Protein 7ZG9 (pdb70)

Foldseek 3Di:
DVVQVVLCVWFAQAAPCPDDALARPRDDDLSVVLLVVLLVVVVVVPDDPQSDSRSLSLLCVLVVSPSVNSNVLVVVLVVCCVVVVLVCLLPVAAPPCLVVCCVQKFWAWFAAWPQLAIEIEIEHQRHDQVSVVVPANLVNVLSVLSNVVVLCQLQVQQLSRRVNVHGDQAHAYEYEDPNDDPVSVVVCVVSVVVSVVCCSRNVGPHHQAHEYEQDDPVRVVVCVVCVVVDDVVVVVRYHYYHHPCLVVRCVIHPLCGDDVVSPGDDQPPPPRQDHDYSLPPVVRTDPSDRRDGSD/DVVVVQLQVLFAQAAPPPDDALARPRYDPLSVVLLVVLLVVCVVVPDDPQSDSRSLSLLCVLVVSPSVNSNVLVVVLVVCCVVVVLVCLLPPADPPLLVLCCVQKFWAWFAAWPQLAIEIEIEHQRAAQVSCVVRHHLVNVLSVLSSVVCLCVLFVQQLSRRVNVHHDQAHAYEYEHANDDPNRCVRCVVSVVVSVCCCCRNVGPHHQAHEYEQDDPVVLVVVVVCLVVDDPVVSVRYHRYRHPCLVVRCVTHPQCRDDVVSPGNDCPPPRSQDHDYSLVPVVRTDPSDGRDGD

Structure (mmCIF, N/CA/C/O backbone):
data_7ZG9
#
_entry.id   7ZG9
#
_cell.length_a   86.593
_cell.length_b   86.593
_cell.length_c   148.746
_cell.angle_alpha   90.00
_cell.angle_beta   90.00
_cell.angle_gamma   120.00
#
_symmetry.space_group_name_H-M   'P 32 2 1'
#
loop_
_entity.id
_entity.type
_entity.pdbx_description
1 polymer 'SEC14 cytosolic factor'
2 non-polymer Himbacine
3 water water
#
loop_
_atom_site.group_PDB
_atom_site.id
_atom_site.type_symbol
_atom_site.label_atom_id
_atom_site.label_alt_id
_atom_site.label_comp_id
_atom_site.label_asym_id
_atom_site.label_entity_id
_atom_site.label_seq_id
_atom_site.pdbx_PDB_ins_code
_atom_site.Cartn_x
_atom_site.Cartn_y
_atom_site.Cartn_z
_atom_site.occupancy
_atom_site.B_iso_or_equiv
_atom_site.auth_seq_id
_atom_site.auth_comp_id
_atom_site.auth_asym_id
_atom_site.auth_atom_id
_atom_site.pdbx_PDB_model_num
ATOM 1 N N . THR A 1 1 ? -43.943 21.854 -18.212 1.00 66.38 3 THR A N 1
ATOM 2 C CA . THR A 1 1 ? -45.125 22.282 -17.469 1.00 65.92 3 THR A CA 1
ATOM 3 C C . THR A 1 1 ? -46.154 21.164 -17.326 1.00 66.55 3 THR A C 1
ATOM 4 O O . THR A 1 1 ? -46.773 21.014 -16.271 1.00 63.92 3 THR A O 1
ATOM 8 N N . GLN A 1 2 ? -46.343 20.385 -18.395 1.00 65.59 4 GLN A N 1
ATOM 9 C CA . GLN A 1 2 ? -47.328 19.309 -18.349 1.00 67.29 4 GLN A CA 1
ATOM 10 C C . GLN A 1 2 ? -46.904 18.214 -17.375 1.00 63.00 4 GLN A C 1
ATOM 11 O O . GLN A 1 2 ? -47.723 17.726 -16.590 1.00 64.74 4 GLN A O 1
ATOM 17 N N . GLN A 1 3 ? -45.627 17.826 -17.396 1.00 60.83 5 GLN A N 1
ATOM 18 C CA . GLN A 1 3 ? -45.167 16.787 -16.480 1.00 61.09 5 GLN A CA 1
ATOM 19 C C . GLN A 1 3 ? -45.077 17.308 -15.050 1.00 58.97 5 GLN A C 1
ATOM 20 O O . GLN A 1 3 ? -45.203 16.533 -14.095 1.00 56.04 5 GLN A O 1
ATOM 26 N N . GLU A 1 4 ? -44.869 18.614 -14.880 1.00 55.51 6 GLU A N 1
ATOM 27 C CA . GLU A 1 4 ? -44.900 19.188 -13.538 1.00 53.27 6 GLU A CA 1
ATOM 28 C C . GLU A 1 4 ? -46.321 19.187 -12.979 1.00 53.86 6 GLU A C 1
ATOM 29 O O . GLU A 1 4 ? -46.540 18.807 -11.822 1.00 54.15 6 GLU A O 1
ATOM 35 N N . LYS A 1 5 ? -47.299 19.592 -13.796 1.00 54.74 7 LYS A N 1
ATOM 36 C CA . LYS A 1 5 ? -48.697 19.553 -13.373 1.00 58.43 7 LYS A CA 1
ATOM 37 C C . LYS A 1 5 ? -49.132 18.128 -13.054 1.00 59.98 7 LYS A C 1
ATOM 38 O O . LYS A 1 5 ? -49.844 17.891 -12.073 1.00 58.04 7 LYS A O 1
ATOM 44 N N . GLU A 1 6 ? -48.706 17.164 -13.877 1.00 56.98 8 GLU A N 1
ATOM 45 C CA . GLU A 1 6 ? -48.986 15.753 -13.620 1.00 55.83 8 GLU A CA 1
ATOM 46 C C . GLU A 1 6 ? -48.350 15.281 -12.314 1.00 53.96 8 GLU A C 1
ATOM 47 O O . GLU A 1 6 ? -48.936 14.461 -11.595 1.00 49.47 8 GLU A O 1
ATOM 53 N N . PHE A 1 7 ? -47.167 15.796 -11.984 1.00 50.17 9 PHE A N 1
ATOM 54 C CA . PHE A 1 7 ? -46.508 15.431 -10.735 1.00 51.69 9 PHE A CA 1
ATOM 55 C C . PHE A 1 7 ? -47.274 15.974 -9.535 1.00 53.39 9 PHE A C 1
ATOM 56 O O . PHE A 1 7 ? -47.543 15.246 -8.568 1.00 52.10 9 PHE A O 1
ATOM 64 N N . LEU A 1 8 ? -47.655 17.250 -9.593 1.00 51.08 10 LEU A N 1
ATOM 65 C CA . LEU A 1 8 ? -48.330 17.876 -8.463 1.00 60.18 10 LEU A CA 1
ATOM 66 C C . LEU A 1 8 ? -49.758 17.362 -8.297 1.00 61.45 10 LEU A C 1
ATOM 67 O O . LEU A 1 8 ? -50.262 17.287 -7.173 1.00 60.43 10 LEU A O 1
ATOM 72 N N . GLU A 1 9 ? -50.424 16.997 -9.393 1.00 55.93 11 GLU A N 1
ATOM 73 C CA . GLU A 1 9 ? -51.762 16.421 -9.292 1.00 61.68 11 GLU A CA 1
ATOM 74 C C . GLU A 1 9 ? -51.765 15.034 -8.657 1.00 58.74 11 GLU A C 1
ATOM 75 O O . GLU A 1 9 ? -52.844 14.517 -8.345 1.00 63.26 11 GLU A O 1
ATOM 81 N N . SER A 1 10 ? -50.601 14.412 -8.478 1.00 51.86 12 SER A N 1
ATOM 82 C CA . SER A 1 10 ? -50.520 13.020 -8.048 1.00 48.40 12 SER A CA 1
ATOM 83 C C . SER A 1 10 ? -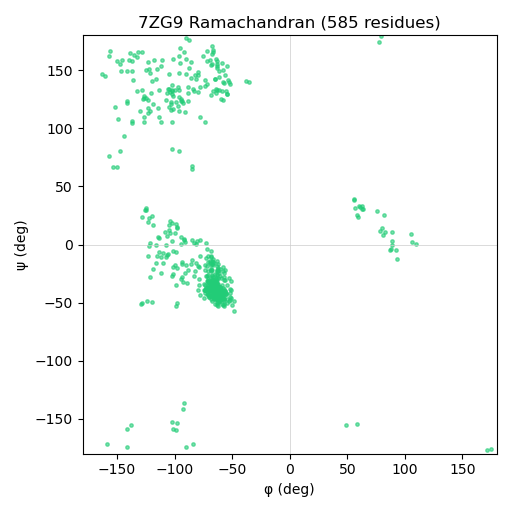50.372 12.855 -6.537 1.00 52.66 12 SER A C 1
ATOM 84 O O . SER A 1 10 ? -50.261 11.716 -6.069 1.00 53.64 12 SER A O 1
ATOM 87 N N . TYR A 1 11 ? -50.337 13.941 -5.770 1.00 51.67 13 TYR A N 1
ATOM 88 C CA . TYR A 1 11 ? -50.302 13.843 -4.319 1.00 47.84 13 TYR A CA 1
ATOM 89 C C . TYR A 1 11 ? -51.076 15.014 -3.731 1.00 50.56 13 TYR A C 1
ATOM 90 O O . TYR A 1 11 ? -51.285 16.028 -4.408 1.00 48.27 13 TYR A O 1
ATOM 99 N N . PRO A 1 12 ? -51.541 14.893 -2.483 1.00 55.18 14 PRO A N 1
ATOM 100 C CA . PRO A 1 12 ? -52.354 15.964 -1.886 1.00 51.56 14 PRO A CA 1
ATOM 101 C C . PRO A 1 12 ? -51.629 17.304 -1.856 1.00 47.92 14 PRO A C 1
ATOM 102 O O . PRO A 1 12 ? -50.439 17.385 -1.550 1.00 48.82 14 PRO A O 1
ATOM 106 N N . GLN A 1 13 ? -52.375 18.370 -2.155 1.00 46.71 15 GLN A N 1
ATOM 107 C CA . GLN A 1 13 ? -51.785 19.695 -2.297 1.00 53.27 15 GLN A CA 1
ATOM 108 C C . GLN A 1 13 ? -52.272 20.713 -1.275 1.00 52.42 15 GLN A C 1
ATOM 109 O O . GLN A 1 13 ? -51.823 21.867 -1.313 1.00 48.38 15 GLN A O 1
ATOM 115 N N . ASN A 1 14 ? -53.164 20.338 -0.363 1.00 53.03 16 ASN A N 1
ATOM 116 C CA . ASN A 1 14 ? -53.614 21.244 0.683 1.00 52.88 16 ASN A CA 1
ATOM 117 C C . ASN A 1 14 ? -53.012 20.840 2.023 1.00 50.86 16 ASN A C 1
ATOM 118 O O . ASN A 1 14 ? -53.060 19.665 2.404 1.00 44.41 16 ASN A O 1
ATOM 123 N N . CYS A 1 15 ? -52.432 21.823 2.721 1.00 56.32 17 CYS A N 1
ATOM 124 C CA . CYS A 1 15 ? -52.007 21.641 4.098 1.00 59.83 17 CYS A CA 1
ATOM 125 C C . CYS A 1 15 ? -53.230 21.378 4.975 1.00 59.06 17 CYS A C 1
ATOM 126 O O . CYS A 1 15 ? -54.360 21.680 4.585 1.00 54.67 17 CYS A O 1
ATOM 129 N N . PRO A 1 16 ? -53.039 20.785 6.155 1.00 58.98 18 PRO A N 1
ATOM 130 C CA . PRO A 1 16 ? -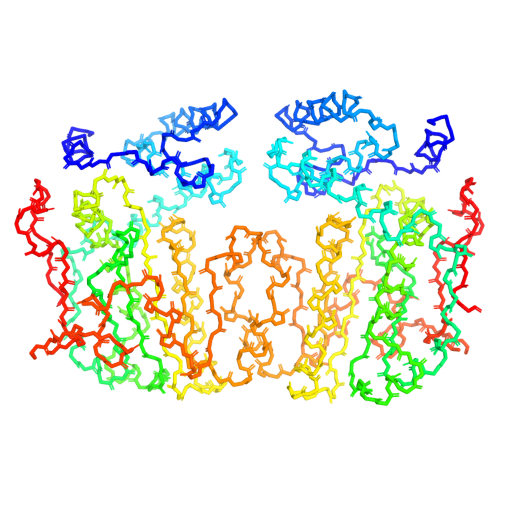54.173 20.626 7.068 1.00 57.37 18 PRO A CA 1
ATOM 131 C C . PRO A 1 16 ? -54.706 21.978 7.488 1.00 54.24 18 PRO A C 1
ATOM 132 O O . PRO A 1 16 ? -53.984 22.993 7.439 1.00 53.61 18 PRO A O 1
ATOM 136 N N . PRO A 1 17 ? -55.980 22.053 7.882 1.00 59.72 19 PRO A N 1
ATOM 137 C CA . PRO A 1 17 ? -56.520 23.347 8.331 1.00 61.12 19 PRO A CA 1
ATOM 138 C C . PRO A 1 17 ? -55.826 23.886 9.568 1.00 64.45 19 PRO A C 1
ATOM 139 O O . PRO A 1 17 ? -55.892 25.098 9.811 1.00 68.87 19 PRO A O 1
ATOM 143 N N . ASP A 1 18 ? -55.147 23.032 10.344 1.00 66.83 20 ASP A N 1
ATOM 144 C CA . ASP A 1 18 ? -54.382 23.493 11.499 1.00 73.32 20 ASP A CA 1
ATOM 145 C C . ASP A 1 18 ? -53.130 24.260 11.105 1.00 67.60 20 ASP A C 1
ATOM 146 O O . ASP A 1 18 ? -52.529 24.916 11.962 1.00 64.97 20 ASP A O 1
ATOM 151 N N . ALA A 1 19 ? -52.708 24.173 9.846 1.00 57.95 21 ALA A N 1
ATOM 152 C CA . ALA A 1 19 ? -51.385 24.644 9.477 1.00 56.68 21 ALA A CA 1
ATOM 153 C C . ALA A 1 19 ? -51.286 26.159 9.630 1.00 56.69 21 ALA A C 1
ATOM 154 O O . ALA A 1 19 ? -52.281 26.868 9.803 1.00 57.33 21 ALA A O 1
ATOM 156 N N . LEU A 1 20 ? -50.045 26.645 9.565 1.00 55.41 22 LEU A N 1
ATOM 157 C CA . LEU A 1 20 ? -49.741 28.058 9.718 1.00 58.37 22 LEU A CA 1
ATOM 158 C C . LEU A 1 20 ? -50.475 28.889 8.668 1.00 57.61 22 LEU A C 1
ATOM 159 O O . LEU A 1 20 ? -50.853 28.378 7.610 1.00 56.66 22 LEU A O 1
ATOM 164 N N . PRO A 1 21 ? -50.706 30.173 8.945 1.00 57.83 23 PRO A N 1
ATOM 165 C CA . PRO A 1 21 ? -51.265 31.055 7.914 1.00 56.11 23 PRO A CA 1
ATOM 166 C C . PRO A 1 21 ? -50.265 31.285 6.792 1.00 52.83 23 PRO A C 1
ATOM 167 O O . PRO A 1 21 ? -49.051 31.186 6.979 1.00 50.39 23 PRO A O 1
ATOM 171 N N . GLY A 1 22 ? -50.792 31.588 5.607 1.00 46.67 24 GLY A N 1
ATOM 172 C CA . GLY A 1 22 ? -49.941 31.729 4.444 1.00 39.78 24 GLY A CA 1
ATOM 173 C C . GLY A 1 22 ? -49.499 30.430 3.816 1.00 39.41 24 GLY A C 1
ATOM 174 O O . GLY A 1 22 ? -48.609 30.444 2.959 1.00 36.43 24 GLY A O 1
ATOM 175 N N . THR A 1 23 ? -50.090 29.316 4.198 1.00 35.08 25 THR A N 1
ATOM 176 C CA . THR A 1 23 ? -49.792 28.018 3.604 1.00 40.45 25 THR A CA 1
ATOM 177 C C . THR A 1 23 ? -50.873 27.616 2.606 1.00 42.62 25 THR A C 1
ATOM 178 O O . THR A 1 23 ? -51.987 28.153 2.631 1.00 40.33 25 THR A O 1
ATOM 182 N N . PRO A 1 24 ? -50.573 26.688 1.693 1.00 40.24 26 PRO A N 1
ATOM 183 C CA . PRO A 1 24 ? -51.573 26.286 0.690 1.00 46.30 26 PRO A CA 1
ATOM 184 C C . PRO A 1 24 ? -52.876 25.838 1.336 1.00 50.96 26 PRO A C 1
ATOM 185 O O . PRO A 1 24 ? -52.888 24.990 2.232 1.00 50.46 26 PRO A O 1
ATOM 189 N N . GLY A 1 25 ? -53.981 26.408 0.856 1.00 48.09 27 GLY A N 1
ATOM 190 C CA . GLY A 1 25 ? -55.283 26.156 1.426 1.00 50.97 27 GLY A CA 1
ATOM 191 C C . GLY A 1 25 ? -55.666 27.059 2.579 1.00 53.76 27 GLY A C 1
ATOM 192 O O . GLY A 1 25 ? -56.809 26.979 3.045 1.00 53.26 27 GLY A O 1
ATOM 193 N N . ASN A 1 26 ? -54.764 27.924 3.043 1.00 46.70 28 ASN A N 1
ATOM 194 C CA . ASN A 1 26 ? -54.977 28.759 4.226 1.00 46.59 28 ASN A CA 1
ATOM 195 C C . ASN A 1 26 ? -54.711 30.241 4.000 1.00 49.77 28 ASN A C 1
ATOM 196 O O . ASN A 1 26 ? -54.408 30.988 4.936 1.00 52.83 28 ASN A O 1
ATOM 201 N N . LEU A 1 27 ? -54.808 30.693 2.754 1.00 45.10 29 LEU A N 1
ATOM 202 C CA . LEU A 1 27 ? -54.543 32.082 2.406 1.00 41.00 29 LEU A CA 1
ATOM 203 C C . LEU A 1 27 ? -55.671 33.049 2.731 1.00 40.24 29 LEU A C 1
ATOM 204 O O . LEU A 1 27 ? -56.832 32.765 2.446 1.00 43.84 29 LEU A O 1
ATOM 209 N N . ASP A 1 28 ? -55.326 34.200 3.304 1.00 45.91 30 ASP A N 1
ATOM 210 C CA . ASP A 1 28 ? -56.291 35.288 3.365 1.00 52.08 30 ASP A CA 1
ATOM 211 C C . ASP A 1 28 ? -56.232 36.055 2.041 1.00 54.97 30 ASP A C 1
ATOM 212 O O . ASP A 1 28 ? -55.573 35.640 1.082 1.00 49.03 30 ASP A O 1
ATOM 217 N N . SER A 1 29 ? -56.920 37.195 1.973 1.00 52.58 31 SER A N 1
ATOM 218 C CA . SER A 1 29 ? -57.091 37.862 0.687 1.00 58.60 31 SER A CA 1
ATOM 219 C C . SER A 1 29 ? -55.799 38.523 0.230 1.00 57.05 31 SER A C 1
ATOM 220 O O . SER A 1 29 ? -55.469 38.498 -0.962 1.00 59.91 31 SER A O 1
ATOM 223 N N . ALA A 1 30 ? -55.057 39.119 1.161 1.00 53.31 32 ALA A N 1
ATOM 224 C CA . ALA A 1 30 ? -53.818 39.790 0.797 1.00 52.85 32 ALA A CA 1
ATOM 225 C C . ALA A 1 30 ? -52.734 38.792 0.416 1.00 53.77 32 ALA A C 1
ATOM 226 O O . ALA A 1 30 ? -51.850 39.116 -0.382 1.00 53.13 32 ALA A O 1
ATOM 228 N N . GLN A 1 31 ? -52.774 37.590 0.990 1.00 51.24 33 GLN A N 1
ATOM 229 C CA . GLN A 1 31 ? -51.797 36.568 0.630 1.00 45.14 33 GLN A CA 1
ATOM 230 C C . GLN A 1 31 ? -52.085 36.004 -0.753 1.00 46.44 33 GLN A C 1
ATOM 231 O O . GLN A 1 31 ? -51.158 35.749 -1.532 1.00 41.72 33 GLN A O 1
ATOM 237 N N . GLU A 1 32 ? -53.365 35.804 -1.076 1.00 43.20 34 GLU A N 1
ATOM 238 C CA . GLU A 1 32 ? -53.727 35.335 -2.407 1.00 51.35 34 GLU A CA 1
ATOM 239 C C . GLU A 1 32 ? -53.398 36.374 -3.469 1.00 50.09 34 GLU A C 1
ATOM 240 O O . GLU A 1 32 ? -53.030 36.012 -4.591 1.00 45.56 34 GLU A O 1
ATOM 246 N N . LYS A 1 33 ? -53.517 37.661 -3.137 1.00 46.14 35 LYS A N 1
ATOM 247 C CA . LYS A 1 33 ? -53.108 38.708 -4.069 1.00 51.07 35 LYS A CA 1
ATOM 248 C C . LYS A 1 33 ? -51.604 38.660 -4.318 1.00 41.56 35 LYS A C 1
ATOM 249 O O . LYS A 1 33 ? -51.148 38.738 -5.463 1.00 42.18 35 LYS A O 1
ATOM 255 N N . ALA A 1 34 ? -50.817 38.553 -3.243 1.00 38.99 36 ALA A N 1
ATOM 256 C CA . ALA A 1 34 ? -49.362 38.559 -3.374 1.00 40.74 36 ALA A CA 1
ATOM 257 C C . ALA A 1 34 ? -48.879 37.335 -4.141 1.00 39.49 36 ALA A C 1
ATOM 258 O O . ALA A 1 34 ? -47.912 37.415 -4.909 1.00 36.42 36 ALA A O 1
ATOM 260 N N . LEU A 1 35 ? -49.536 36.194 -3.935 1.00 34.95 37 LEU A N 1
ATOM 261 C CA . LEU A 1 35 ? -49.195 34.990 -4.687 1.00 39.33 37 LEU A CA 1
ATOM 262 C C . LEU A 1 35 ? -49.408 35.200 -6.186 1.00 39.01 37 L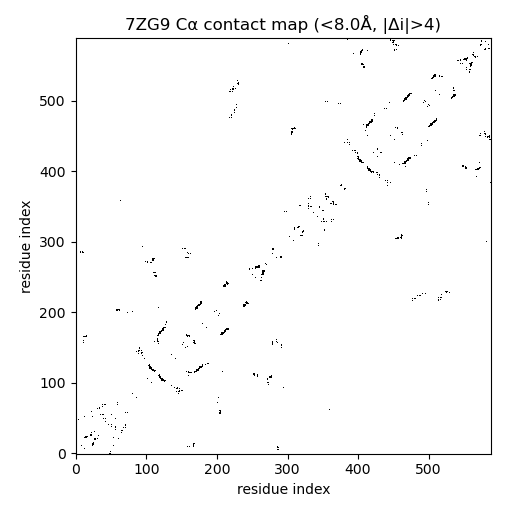EU A C 1
ATOM 263 O O . LEU A 1 35 ? -48.517 34.916 -6.993 1.00 36.33 37 LEU A O 1
ATOM 268 N N . ALA A 1 36 ? -50.573 35.721 -6.586 1.00 41.07 38 ALA A N 1
ATOM 269 C CA . ALA A 1 36 ? -50.761 35.957 -8.017 1.00 38.86 38 ALA A CA 1
ATOM 270 C C . ALA A 1 36 ? -49.802 37.026 -8.533 1.00 39.39 38 ALA A C 1
ATOM 271 O O . ALA A 1 36 ? -49.334 36.944 -9.679 1.00 42.39 38 ALA A O 1
ATOM 273 N N . GLU A 1 37 ? -49.496 38.028 -7.706 1.00 37.86 39 GLU A N 1
ATOM 274 C CA . GLU A 1 37 ? -48.580 39.092 -8.114 1.00 40.53 39 GLU A CA 1
ATOM 275 C C . GLU A 1 37 ? -47.173 38.554 -8.331 1.00 36.46 39 GLU A C 1
ATOM 276 O O . GLU A 1 37 ? -46.501 38.913 -9.306 1.00 36.20 39 GLU A O 1
ATOM 282 N N . LEU A 1 38 ? -46.703 37.714 -7.416 1.00 39.25 40 LEU A N 1
ATOM 283 C CA . LEU A 1 38 ? -45.375 37.125 -7.560 1.00 34.55 40 LEU A CA 1
ATOM 284 C C . LEU A 1 38 ? -45.303 36.244 -8.802 1.00 33.29 40 LEU A C 1
ATOM 285 O O . LEU A 1 38 ? -44.336 36.311 -9.568 1.00 32.77 40 LEU A O 1
ATOM 290 N N . ARG A 1 39 ? -46.317 35.400 -9.009 1.00 34.30 41 ARG A N 1
ATOM 291 C CA . ARG A 1 39 ? -46.338 34.543 -10.193 1.00 34.48 41 ARG A CA 1
ATOM 292 C C . ARG A 1 39 ? -46.256 35.366 -11.470 1.00 36.32 41 ARG A C 1
ATOM 293 O O . ARG A 1 39 ? -45.470 35.055 -12.373 1.00 37.27 41 ARG A O 1
ATOM 301 N N . LYS A 1 40 ? -47.064 36.425 -11.562 1.00 32.83 42 LYS A N 1
ATOM 302 C CA . LYS A 1 40 ? -47.024 37.296 -12.730 1.00 38.05 42 LYS A CA 1
ATOM 303 C C . LYS A 1 40 ? -45.631 37.888 -12.943 1.00 34.55 42 LYS A C 1
ATOM 304 O O . LYS A 1 40 ? -45.138 37.939 -14.079 1.00 40.06 42 LYS A O 1
ATOM 310 N N . LEU A 1 41 ? -44.981 38.344 -11.868 1.00 36.18 43 LEU A N 1
ATOM 311 C CA . LEU A 1 41 ? -43.644 38.917 -12.008 1.00 38.30 43 LEU A CA 1
ATOM 312 C C . LEU A 1 41 ? -42.636 37.873 -12.476 1.00 36.37 43 LEU A C 1
ATOM 313 O O . LEU A 1 41 ? -41.776 38.159 -13.315 1.00 37.83 43 LEU A O 1
ATOM 318 N N . LEU A 1 42 ? -42.719 36.662 -11.933 1.00 33.94 44 LEU A N 1
ATOM 319 C CA . LEU A 1 42 ? -41.744 35.642 -12.296 1.00 34.98 44 LEU A CA 1
ATOM 320 C C . LEU A 1 42 ? -41.994 35.119 -13.705 1.00 33.34 44 LEU A C 1
ATOM 321 O O . LEU A 1 42 ? -41.042 34.851 -14.443 1.00 36.31 44 LEU A O 1
ATOM 326 N N . GLU A 1 43 ? -43.259 35.026 -14.136 1.00 39.23 45 GLU A N 1
ATOM 327 C CA . GLU A 1 43 ? -43.496 34.672 -15.534 1.00 37.13 45 GLU A CA 1
ATOM 328 C C . GLU A 1 43 ? -42.926 35.733 -16.472 1.00 38.45 45 GLU A C 1
ATOM 329 O O . GLU A 1 43 ? -42.341 35.407 -17.512 1.00 39.69 45 GLU A O 1
ATOM 335 N N . ASP A 1 44 ? -43.088 37.013 -16.127 1.00 44.83 46 ASP A N 1
ATOM 336 C CA . ASP A 1 44 ? -42.528 38.060 -16.978 1.00 48.57 46 ASP A CA 1
ATOM 337 C C . ASP A 1 44 ? -41.006 38.017 -16.979 1.00 42.20 46 ASP A C 1
ATOM 338 O O . ASP A 1 44 ? -40.376 38.399 -17.973 1.00 48.96 46 ASP A O 1
ATOM 343 N N . ALA A 1 45 ? -40.407 37.540 -15.894 1.00 42.29 47 ALA A N 1
ATOM 344 C CA . ALA A 1 45 ? -38.966 37.357 -15.826 1.00 46.26 47 ALA A CA 1
ATOM 345 C C . ALA A 1 45 ? -38.499 36.100 -16.549 1.00 47.31 47 ALA A C 1
ATOM 346 O O . ALA A 1 45 ? -37.306 35.788 -16.503 1.00 49.11 47 ALA A O 1
ATOM 348 N N . GLY A 1 46 ? -39.402 35.375 -17.208 1.00 42.88 48 GLY A N 1
ATOM 349 C CA . GLY A 1 46 ? -39.025 34.243 -18.026 1.00 45.57 48 GLY A CA 1
ATOM 350 C C . GLY A 1 46 ? -38.947 32.899 -17.327 1.00 43.84 48 GLY A C 1
ATOM 351 O O . GLY A 1 46 ? -38.465 31.938 -17.939 1.00 46.92 48 GLY A O 1
ATOM 352 N N . PHE A 1 47 ? -39.420 32.788 -16.090 1.00 38.23 49 PHE A N 1
ATOM 353 C CA . PHE A 1 47 ? -39.401 31.506 -15.397 1.00 38.17 49 PHE A CA 1
ATOM 354 C C . PHE A 1 47 ? -40.593 30.650 -15.798 1.00 40.72 49 PHE A C 1
ATOM 355 O O . PHE A 1 47 ? -41.682 31.151 -16.075 1.00 41.44 49 PHE A O 1
ATOM 363 N N . ILE A 1 48 ? -40.354 29.341 -15.845 1.00 43.43 50 ILE A N 1
ATOM 364 C CA . ILE A 1 48 ? -41.354 28.359 -16.243 1.00 48.29 50 ILE A CA 1
ATOM 365 C C . ILE A 1 48 ? -41.628 27.365 -15.120 1.00 43.81 50 ILE A C 1
ATOM 366 O O . ILE A 1 48 ? -42.782 27.132 -14.750 1.00 44.97 50 ILE A O 1
ATOM 371 N N . GLU A 1 49 ? -40.573 26.798 -14.544 1.00 40.92 51 GLU A N 1
ATOM 372 C CA . GLU A 1 49 ? -40.675 25.743 -13.545 1.00 44.88 51 GLU A CA 1
ATOM 373 C C . GLU A 1 49 ? -40.757 26.316 -12.136 1.00 36.74 51 GLU A C 1
ATOM 374 O O . GLU A 1 49 ? -40.350 27.447 -11.873 1.00 35.86 51 GLU A O 1
ATOM 380 N N . ARG A 1 50 ? -41.271 25.494 -11.218 1.00 35.78 52 ARG A N 1
ATOM 381 C CA . ARG A 1 50 ? -41.305 25.816 -9.781 1.00 31.45 52 ARG A CA 1
ATOM 382 C C . ARG A 1 50 ? -42.104 27.079 -9.507 1.00 34.69 52 ARG A C 1
ATOM 383 O O . ARG A 1 50 ? -41.820 27.813 -8.553 1.00 36.51 52 ARG A O 1
ATOM 391 N N . LEU A 1 51 ? -43.139 27.326 -10.308 1.00 35.13 53 LEU A N 1
ATOM 392 C CA . LEU A 1 51 ? -44.058 28.432 -10.068 1.00 32.72 53 LEU A CA 1
ATOM 393 C C . LEU A 1 51 ? -45.390 27.964 -9.498 1.00 38.97 53 LEU A C 1
ATOM 394 O O . LEU A 1 51 ? -46.362 28.731 -9.503 1.00 36.80 53 LEU A O 1
ATOM 399 N N . ASP A 1 52 ? -45.441 26.736 -8.986 1.00 33.68 54 ASP A N 1
ATOM 400 C CA . ASP A 1 52 ? -46.620 26.203 -8.328 1.00 37.36 54 ASP A CA 1
ATOM 401 C C . ASP A 1 52 ? -46.877 26.908 -6.993 1.00 37.53 54 ASP A C 1
ATOM 402 O O . ASP A 1 52 ? -45.978 27.499 -6.380 1.00 33.61 54 ASP A O 1
ATOM 407 N N . ASP A 1 53 ? -48.133 26.811 -6.539 1.00 32.13 55 ASP A N 1
ATOM 408 C CA . ASP A 1 53 ? -48.572 27.475 -5.317 1.00 33.01 55 ASP A CA 1
ATOM 409 C C . ASP A 1 53 ? -47.644 27.193 -4.139 1.00 34.40 55 ASP A C 1
ATOM 410 O O . ASP A 1 53 ? -47.203 28.116 -3.447 1.00 35.13 55 ASP A O 1
ATOM 415 N N . SER A 1 54 ? -47.362 25.913 -3.879 1.00 37.14 56 SER A N 1
ATOM 416 C CA . SER A 1 54 ? -46.602 25.563 -2.681 1.00 41.53 56 SER A CA 1
ATOM 417 C C . SER A 1 54 ? -45.204 26.160 -2.718 1.00 32.02 56 SER A C 1
ATOM 418 O O . SER A 1 54 ? -44.731 26.698 -1.714 1.00 31.95 56 SER A O 1
ATOM 421 N N . THR A 1 55 ? -44.538 26.107 -3.879 1.00 33.81 57 THR A N 1
ATOM 422 C CA . THR A 1 55 ? -43.203 26.694 -3.981 1.00 33.56 57 THR A CA 1
ATOM 423 C C . THR A 1 55 ? -43.248 28.202 -3.746 1.00 30.05 57 THR A C 1
ATOM 424 O O . THR A 1 55 ? -42.511 28.735 -2.909 1.00 30.32 57 THR A O 1
ATOM 428 N N . LEU A 1 56 ? -44.123 28.910 -4.470 1.00 30.34 58 LEU A N 1
ATOM 429 C CA . LEU A 1 56 ? -44.146 30.367 -4.356 1.00 31.24 58 LEU A CA 1
ATOM 430 C C . LEU A 1 56 ? -44.551 30.808 -2.957 1.00 32.98 58 LEU A C 1
ATOM 431 O O . LEU A 1 56 ? -44.025 31.801 -2.448 1.00 34.79 58 LEU A O 1
ATOM 436 N N . LEU A 1 57 ? -45.447 30.070 -2.307 1.00 31.17 59 LEU A N 1
ATOM 437 C CA . LEU A 1 57 ? -45.825 30.434 -0.946 1.00 36.74 59 LEU A CA 1
ATOM 438 C C . LEU A 1 57 ? -44.677 30.232 0.031 1.00 37.63 59 LEU A C 1
ATOM 439 O O . LEU A 1 57 ? -44.602 30.950 1.036 1.00 35.20 59 LEU A O 1
ATOM 444 N N . ARG A 1 58 ? -43.769 29.278 -0.231 1.00 31.42 60 ARG A N 1
ATOM 445 C CA . ARG A 1 58 ? -42.613 29.154 0.660 1.00 24.82 60 ARG A CA 1
ATOM 446 C C . ARG A 1 58 ? -41.707 30.376 0.571 1.00 33.48 60 ARG A C 1
ATOM 447 O O . ARG A 1 58 ? -41.260 30.892 1.605 1.00 33.82 60 ARG A O 1
ATOM 455 N N . PHE A 1 59 ? -41.421 30.868 -0.648 1.00 31.85 61 PHE A N 1
ATOM 456 C CA . PHE A 1 59 ? -40.613 32.082 -0.744 1.00 31.57 61 PHE A CA 1
ATOM 457 C C . PHE A 1 59 ? -41.361 33.290 -0.188 1.00 36.95 61 PHE A C 1
ATOM 458 O O . PHE A 1 59 ? -40.741 34.173 0.422 1.00 33.87 61 PHE A O 1
ATOM 466 N N . LEU A 1 60 ? -42.687 33.337 -0.367 1.00 32.03 62 LEU A N 1
ATOM 467 C CA . LEU A 1 60 ? -43.473 34.434 0.202 1.00 35.75 62 LEU A CA 1
ATOM 468 C C . LEU A 1 60 ? -43.404 34.431 1.723 1.00 35.32 62 LEU A C 1
ATOM 469 O O . LEU A 1 60 ? -43.124 35.461 2.343 1.00 34.99 62 LEU A O 1
ATOM 474 N N . ARG A 1 61 ? -43.664 33.282 2.346 1.00 32.74 63 ARG A N 1
ATOM 475 C CA . ARG A 1 61 ? -43.598 33.212 3.803 1.00 35.74 63 ARG A CA 1
ATOM 476 C C . ARG A 1 61 ? -42.204 33.560 4.316 1.00 40.40 63 ARG A C 1
ATOM 477 O O . ARG A 1 61 ? -42.062 34.195 5.365 1.00 37.04 63 ARG A O 1
ATOM 485 N N . ALA A 1 62 ? -41.157 33.161 3.589 1.00 33.15 64 ALA A N 1
ATOM 486 C CA . ALA A 1 62 ? -39.802 33.484 4.030 1.00 34.04 64 ALA A CA 1
ATOM 487 C C . ALA A 1 62 ? -39.485 34.974 3.927 1.00 39.05 64 ALA A C 1
ATOM 488 O O . ALA A 1 62 ? -38.510 35.428 4.542 1.00 39.17 64 ALA A O 1
ATOM 490 N N . ARG A 1 63 ? -40.278 35.748 3.174 1.00 34.13 65 ARG A N 1
ATOM 491 C CA . ARG A 1 63 ? -40.065 37.188 3.052 1.00 36.71 65 ARG A CA 1
ATOM 492 C C . ARG A 1 63 ? -41.290 37.987 3.490 1.00 33.17 65 ARG A C 1
ATOM 493 O O . ARG A 1 63 ? -41.468 39.132 3.061 1.00 35.39 65 ARG A O 1
ATOM 501 N N . LYS A 1 64 ? -42.139 37.385 4.312 1.00 32.42 66 LYS A N 1
ATOM 502 C CA . LYS A 1 64 ? -43.273 38.059 4.952 1.00 46.43 66 LYS A CA 1
ATOM 503 C C . LYS A 1 64 ? -44.193 38.716 3.939 1.00 48.62 66 LYS A C 1
ATOM 504 O O . LYS A 1 64 ? -44.777 39.784 4.172 1.00 40.84 66 LYS A O 1
ATOM 510 N N . PHE A 1 65 ? -44.372 38.014 2.828 1.00 38.04 67 PHE A N 1
ATOM 511 C CA . PHE A 1 65 ? -45.264 38.397 1.750 1.00 34.11 67 PHE A CA 1
ATOM 512 C C . PHE A 1 65 ? -44.908 39.754 1.178 1.00 34.51 67 PHE A C 1
ATOM 513 O O . PHE A 1 65 ? -45.756 40.431 0.585 1.00 39.37 67 PHE A O 1
ATOM 521 N N . ASP A 1 66 ? -43.645 40.139 1.308 1.00 33.50 68 ASP A N 1
ATOM 522 C CA . ASP A 1 66 ? -43.095 41.212 0.488 1.00 37.13 68 ASP A CA 1
ATOM 523 C C . ASP A 1 66 ? -42.790 40.629 -0.892 1.00 40.96 68 ASP A C 1
ATOM 524 O O . ASP A 1 66 ? -41.854 39.833 -1.047 1.00 39.02 68 ASP A O 1
ATOM 529 N N . VAL A 1 67 ? -43.572 41.037 -1.895 1.00 34.53 69 VAL A N 1
ATOM 530 C CA . VAL A 1 67 ? -43.512 40.395 -3.207 1.00 39.77 69 VAL A CA 1
ATOM 531 C C . VAL A 1 67 ? -42.165 40.642 -3.869 1.00 45.57 69 VAL A C 1
ATOM 532 O O . VAL A 1 67 ? -41.582 39.729 -4.468 1.00 41.44 69 VAL A O 1
ATOM 536 N N . GLN A 1 68 ? -41.647 41.871 -3.785 1.00 39.01 70 GLN A N 1
ATOM 537 C CA . GLN A 1 68 ? -40.373 42.152 -4.439 1.00 46.32 70 GLN A CA 1
ATOM 538 C C . GLN A 1 68 ? -39.249 41.360 -3.793 1.00 42.07 70 GLN A C 1
ATOM 539 O O . GLN A 1 68 ? -38.346 40.871 -4.486 1.00 39.95 70 GLN A O 1
ATOM 545 N N . LEU A 1 69 ? -39.289 41.221 -2.467 1.00 38.58 71 LEU A N 1
ATOM 546 C CA . LEU A 1 69 ? -38.239 40.478 -1.775 1.00 44.78 71 LEU A CA 1
ATOM 547 C C . LEU A 1 69 ? -38.337 38.982 -2.057 1.00 44.43 71 LEU A C 1
ATOM 548 O O . LEU A 1 69 ? -37.311 38.308 -2.211 1.00 37.87 71 LEU A O 1
ATOM 553 N N . ALA A 1 70 ? -39.557 38.439 -2.123 1.00 39.25 72 ALA A N 1
ATOM 554 C CA . ALA A 1 70 ? -39.705 37.038 -2.504 1.00 35.58 72 ALA A CA 1
ATOM 555 C C . ALA A 1 70 ? -39.252 36.815 -3.940 1.00 32.98 72 ALA A C 1
ATOM 556 O O . ALA A 1 70 ? -38.641 35.787 -4.244 1.00 34.56 72 ALA A O 1
ATOM 558 N N . LYS A 1 71 ? -39.518 37.778 -4.829 1.00 32.50 73 LYS A N 1
ATOM 559 C CA . LYS A 1 71 ? -39.083 37.660 -6.218 1.00 37.82 73 LYS A CA 1
ATOM 560 C C . LYS A 1 71 ? -37.563 37.616 -6.311 1.00 40.84 73 LYS A C 1
ATOM 561 O O . LYS A 1 71 ? -36.996 36.820 -7.073 1.00 35.83 73 LYS A O 1
ATOM 567 N N . GLU A 1 72 ? -36.881 38.472 -5.542 1.00 35.31 74 GLU A N 1
ATOM 568 C CA . GLU A 1 72 ? -35.424 38.469 -5.552 1.00 39.22 74 GLU A CA 1
ATOM 569 C C . GLU A 1 72 ? -34.885 37.159 -5.001 1.00 36.68 74 GLU A C 1
ATOM 570 O O . GLU A 1 72 ? -33.890 36.621 -5.505 1.00 41.09 74 GLU A O 1
ATOM 576 N N . MET A 1 73 ? -35.506 36.665 -3.938 1.00 34.11 75 MET A N 1
ATOM 577 C CA . MET A 1 73 ? -35.043 35.440 -3.303 1.00 35.57 75 MET A CA 1
ATOM 578 C C . MET A 1 73 ? -35.198 34.263 -4.251 1.00 34.15 75 MET A C 1
ATOM 579 O O . MET A 1 73 ? -34.304 33.421 -4.357 1.00 34.08 75 MET A O 1
ATOM 584 N N . PHE A 1 74 ? -36.333 34.203 -4.955 1.00 30.19 76 PHE A N 1
ATOM 585 C CA . PHE A 1 74 ? -36.559 33.152 -5.944 1.00 29.05 76 PHE A CA 1
ATOM 586 C C . PHE A 1 74 ? -35.527 33.224 -7.060 1.00 34.00 76 PHE A C 1
ATOM 587 O O . PHE A 1 74 ? -34.949 32.202 -7.456 1.00 32.73 76 PHE A O 1
ATOM 595 N N . GLU A 1 75 ? -35.285 34.427 -7.594 1.00 32.94 77 GLU A N 1
ATOM 596 C CA . GLU A 1 75 ? -34.337 34.572 -8.694 1.00 35.90 77 GLU A CA 1
ATOM 597 C C . GLU A 1 75 ? -32.917 34.201 -8.269 1.00 33.46 77 GLU A C 1
ATOM 598 O O . GLU A 1 75 ? -32.185 33.575 -9.038 1.00 37.52 77 GLU A O 1
ATOM 604 N N . ASN A 1 76 ? -32.501 34.609 -7.065 1.00 33.04 78 ASN A N 1
ATOM 605 C CA . ASN A 1 76 ? -31.193 34.195 -6.545 1.00 37.63 78 ASN A CA 1
ATOM 606 C C . ASN A 1 76 ? -31.095 32.680 -6.421 1.00 40.03 78 ASN A C 1
ATOM 607 O O . ASN A 1 76 ? -30.035 32.095 -6.680 1.00 35.71 78 ASN A O 1
ATOM 612 N N . CYS A 1 77 ? -32.177 32.036 -5.978 1.00 33.37 79 CYS A N 1
ATOM 613 C CA . CYS A 1 77 ? -32.186 30.583 -5.870 1.00 32.56 79 CYS A CA 1
ATOM 614 C C . CYS A 1 77 ? -32.047 29.926 -7.245 1.00 34.69 79 CYS A C 1
ATOM 615 O O . CYS A 1 77 ? -31.256 28.990 -7.413 1.00 32.64 79 CYS A O 1
ATOM 618 N N . GLU A 1 78 ? -32.796 30.413 -8.249 1.00 31.75 80 GLU A N 1
ATOM 619 C CA . GLU A 1 78 ? -32.701 29.832 -9.586 1.00 32.02 80 GLU A CA 1
ATOM 620 C C . GLU A 1 78 ? -31.316 30.048 -10.184 1.00 37.09 80 GLU A C 1
ATOM 621 O O . GLU A 1 78 ? -30.788 29.169 -10.868 1.00 34.87 80 GLU A O 1
ATOM 627 N N . LYS A 1 79 ? -30.704 31.206 -9.927 1.00 38.39 81 LYS A N 1
ATOM 628 C CA . LYS A 1 79 ? -29.338 31.419 -10.396 1.00 40.19 81 LYS A CA 1
ATOM 629 C C . LYS A 1 79 ? -28.369 30.461 -9.703 1.00 31.85 81 LYS A C 1
ATOM 630 O O . LYS A 1 79 ? -27.484 29.891 -10.351 1.00 36.99 81 LYS A O 1
ATOM 636 N N . TRP A 1 80 ? -28.545 30.248 -8.399 1.00 30.68 82 TRP A N 1
ATOM 637 C CA . TRP A 1 80 ? -27.714 29.275 -7.695 1.00 35.56 82 TRP A CA 1
ATOM 638 C C . TRP A 1 80 ? -27.928 27.864 -8.240 1.00 36.38 82 TRP A C 1
ATOM 639 O O . TRP A 1 80 ? -26.963 27.118 -8.431 1.00 33.36 82 TRP A O 1
ATOM 650 N N . ARG A 1 81 ? -29.181 27.483 -8.522 1.00 35.89 83 ARG A N 1
ATOM 651 C CA . ARG A 1 81 ? -29.422 26.157 -9.094 1.00 33.54 83 ARG A CA 1
ATOM 652 C C . ARG A 1 81 ? -28.647 25.963 -10.388 1.00 34.09 83 ARG A C 1
ATOM 653 O O . ARG A 1 81 ? -28.093 24.885 -10.632 1.00 34.31 83 ARG A O 1
ATOM 661 N N . LYS A 1 82 ? -28.608 26.994 -11.237 1.00 29.72 84 LYS A N 1
ATOM 662 C CA . LYS A 1 82 ? -27.851 26.923 -12.477 1.00 36.75 84 LYS A CA 1
ATOM 663 C C . LYS A 1 82 ? -26.355 26.850 -12.207 1.00 39.54 84 LYS A C 1
ATOM 664 O O . LYS A 1 82 ? -25.654 26.001 -12.767 1.00 37.40 84 LYS A O 1
ATOM 670 N N . ASP A 1 83 ? -25.848 27.738 -11.352 1.00 37.06 85 ASP A N 1
ATOM 671 C CA . ASP A 1 83 ? -24.401 27.810 -11.138 1.00 39.15 85 ASP A CA 1
ATOM 672 C C . ASP A 1 83 ? -23.870 26.580 -10.404 1.00 35.54 85 ASP A C 1
ATOM 673 O O . ASP A 1 83 ? -22.758 26.111 -10.691 1.00 38.99 85 ASP A O 1
ATOM 678 N N . TYR A 1 84 ? -24.646 26.049 -9.460 1.00 32.81 86 TYR A N 1
ATOM 679 C CA . TYR A 1 84 ? -24.251 24.909 -8.636 1.00 32.20 86 TYR A CA 1
ATOM 680 C C . TYR A 1 84 ? -24.524 23.560 -9.300 1.00 36.10 86 TYR A C 1
ATOM 681 O O . TYR A 1 84 ? -23.997 22.540 -8.835 1.00 37.12 86 TYR A O 1
ATOM 690 N N . GLY A 1 85 ? -25.303 23.534 -10.375 1.00 33.42 87 GLY A N 1
ATOM 691 C CA . GLY A 1 85 ? -25.647 22.285 -11.033 1.00 39.09 87 GLY A CA 1
ATOM 692 C C . GLY A 1 85 ? -26.689 21.480 -10.287 1.00 41.61 87 GLY A C 1
ATOM 693 O O . GLY A 1 85 ? -26.705 20.247 -10.385 1.00 35.21 87 GLY A O 1
ATOM 694 N N . THR A 1 86 ? -27.569 22.155 -9.545 1.00 33.50 88 THR A N 1
ATOM 695 C CA . THR A 1 86 ? -28.511 21.471 -8.664 1.00 28.76 88 THR A CA 1
ATOM 696 C C . THR A 1 86 ? -29.498 20.612 -9.440 1.00 29.87 88 THR A C 1
ATOM 697 O O . THR A 1 86 ? -29.927 19.569 -8.936 1.00 36.51 88 THR A O 1
ATOM 701 N N . ASP A 1 87 ? -29.895 21.043 -10.640 1.00 32.44 89 ASP A N 1
ATOM 702 C CA . ASP A 1 87 ? -30.895 20.293 -11.404 1.00 37.07 89 ASP A CA 1
ATOM 703 C C . ASP A 1 87 ? -30.417 18.897 -11.790 1.00 40.10 89 ASP A C 1
ATOM 704 O O . ASP A 1 87 ? -31.256 18.035 -12.079 1.00 40.30 89 ASP A O 1
ATOM 709 N N . THR A 1 88 ? -29.100 18.658 -11.829 1.00 36.17 90 THR A N 1
ATOM 710 C CA . THR A 1 88 ? -28.537 17.346 -12.156 1.00 32.01 90 THR A CA 1
ATOM 711 C C . THR A 1 88 ? -27.699 16.760 -11.013 1.00 31.50 90 THR A C 1
ATOM 712 O O . THR A 1 88 ? -26.909 15.843 -11.243 1.00 33.18 90 THR A O 1
ATOM 716 N N . ILE A 1 89 ? -27.829 17.269 -9.786 1.00 30.63 91 ILE A N 1
ATOM 717 C CA . ILE A 1 89 ? -26.944 16.763 -8.737 1.00 30.83 91 ILE A CA 1
ATOM 718 C C . ILE A 1 89 ? -27.205 15.280 -8.450 1.00 34.09 91 ILE A C 1
ATOM 719 O O . ILE A 1 89 ? -26.264 14.528 -8.178 1.00 31.05 91 ILE A O 1
ATOM 724 N N . LEU A 1 90 ? -28.459 14.817 -8.557 1.00 34.45 92 LEU A N 1
ATOM 725 C CA . LEU A 1 90 ? -28.704 13.397 -8.311 1.00 34.21 92 LEU A CA 1
ATOM 726 C C . LEU A 1 90 ? -28.086 12.496 -9.376 1.00 39.83 92 LEU A C 1
ATOM 727 O O . LEU A 1 90 ? -27.951 11.289 -9.144 1.00 37.84 92 LEU A O 1
ATOM 732 N N . GLN A 1 91 ? -27.720 13.043 -10.535 1.00 32.69 93 GLN A N 1
ATOM 733 C CA . GLN A 1 91 ? -27.064 12.258 -11.571 1.00 33.59 93 GLN A CA 1
ATOM 734 C C . GLN A 1 91 ? -25.556 12.467 -11.628 1.00 37.47 93 GLN A C 1
ATOM 735 O O . GLN A 1 91 ? -24.858 11.628 -12.200 1.00 38.24 93 GLN A O 1
ATOM 741 N N . ASP A 1 92 ? -25.049 13.562 -11.063 1.00 38.13 94 ASP A N 1
ATOM 742 C CA . ASP A 1 92 ? -23.644 13.952 -11.161 1.00 39.84 94 ASP A CA 1
ATOM 743 C C . ASP A 1 92 ? -22.824 13.565 -9.943 1.00 36.04 94 ASP A C 1
ATOM 744 O O . ASP A 1 92 ? -21.634 13.266 -10.071 1.00 35.54 94 ASP A O 1
ATOM 749 N N . PHE A 1 93 ? -23.417 13.615 -8.761 1.00 33.50 95 PHE A N 1
ATOM 750 C CA . PHE A 1 93 ? -22.660 13.538 -7.516 1.00 32.86 95 PHE A CA 1
ATOM 751 C C . PHE A 1 93 ? -22.778 12.151 -6.907 1.00 33.90 95 PHE A C 1
ATOM 752 O O . PHE A 1 93 ? -23.876 11.602 -6.804 1.00 39.01 95 PHE A O 1
ATOM 760 N N . HIS A 1 94 ? -21.641 11.588 -6.513 1.00 32.95 96 HIS A N 1
ATOM 761 C CA . HIS A 1 94 ? -21.573 10.226 -5.998 1.00 41.60 96 HIS A CA 1
ATOM 762 C C . HIS A 1 94 ? -20.877 10.260 -4.641 1.00 39.37 96 HIS A C 1
ATOM 763 O O . HIS A 1 94 ? -19.656 10.420 -4.566 1.00 38.55 96 HIS A O 1
ATOM 770 N N . TYR A 1 95 ? -21.660 10.108 -3.573 1.00 33.05 97 TYR A N 1
ATOM 771 C CA . TYR A 1 95 ? -21.122 10.201 -2.212 1.00 36.05 97 TYR A CA 1
ATOM 772 C C . TYR A 1 95 ? -20.542 8.855 -1.769 1.00 37.80 97 TYR A C 1
ATOM 773 O O . TYR A 1 95 ? -21.024 8.211 -0.838 1.00 37.73 97 TYR A O 1
ATOM 782 N N . ASP A 1 96 ? -19.480 8.437 -2.472 1.00 35.11 98 ASP A N 1
ATOM 783 C CA . ASP A 1 96 ? -18.886 7.124 -2.238 1.00 40.82 98 ASP A CA 1
ATOM 784 C C . ASP A 1 96 ? -18.313 6.987 -0.832 1.00 41.93 98 ASP A C 1
ATOM 785 O O . ASP A 1 96 ? -18.170 5.864 -0.334 1.00 40.63 98 ASP A O 1
ATOM 790 N N . GLU A 1 97 ? -17.991 8.102 -0.183 1.00 39.32 99 GLU A N 1
ATOM 791 C CA . GLU A 1 97 ? -17.418 8.071 1.156 1.00 38.53 99 GLU A CA 1
ATOM 792 C C . GLU A 1 97 ? -18.460 7.902 2.257 1.00 39.41 99 GLU A C 1
ATOM 793 O O . GLU A 1 97 ? -18.080 7.849 3.429 1.00 38.53 99 GLU A O 1
ATOM 799 N N . LYS A 1 98 ? -19.745 7.787 1.925 1.00 39.02 100 LYS A N 1
ATOM 800 C CA . LYS A 1 98 ? -20.778 7.714 2.962 1.00 43.87 100 LYS A CA 1
ATOM 801 C C . LYS A 1 98 ? -20.509 6.669 4.044 1.00 39.27 100 LYS A C 1
ATOM 802 O O . LYS A 1 98 ? -20.654 7.002 5.232 1.00 36.35 100 LYS A O 1
ATOM 808 N N . PRO A 1 99 ? -20.119 5.425 3.734 1.00 38.03 101 PRO A N 1
ATOM 809 C CA . PRO A 1 99 ? -19.873 4.470 4.827 1.00 43.21 101 PRO A CA 1
ATOM 810 C C . PRO A 1 99 ? -18.754 4.905 5.746 1.00 40.78 101 PRO A C 1
ATOM 811 O O . PRO A 1 99 ? -18.760 4.537 6.927 1.00 40.62 101 PRO A O 1
ATOM 815 N N . LEU A 1 100 ? -17.783 5.668 5.234 1.00 41.52 102 LEU A N 1
ATOM 816 C CA . LEU A 1 100 ? -16.675 6.126 6.063 1.00 38.87 102 LEU A CA 1
ATOM 817 C C . LEU A 1 100 ? -17.093 7.292 6.949 1.00 41.15 102 LEU A C 1
ATOM 818 O O . LEU A 1 100 ? -16.776 7.311 8.144 1.00 40.18 102 LEU A O 1
ATOM 823 N N . ILE A 1 101 ? -17.828 8.252 6.384 1.00 39.87 103 ILE A N 1
ATOM 824 C CA . ILE A 1 101 ? -18.318 9.397 7.152 1.00 39.55 103 ILE A CA 1
ATOM 825 C C . ILE A 1 101 ? -19.284 8.944 8.242 1.00 37.72 103 ILE A C 1
ATOM 826 O O . ILE A 1 101 ? -19.320 9.514 9.341 1.00 39.35 103 ILE A O 1
ATOM 831 N N . ALA A 1 102 ? -20.085 7.916 7.952 1.00 35.95 104 ALA A N 1
ATOM 832 C CA . ALA A 1 102 ? -21.057 7.409 8.914 1.00 42.37 104 ALA A CA 1
ATOM 833 C C . ALA A 1 102 ? -20.414 6.982 10.228 1.00 46.31 104 ALA A C 1
ATOM 834 O O . ALA A 1 102 ? -21.101 6.947 11.255 1.00 45.14 104 ALA A O 1
ATOM 836 N N . LYS A 1 103 ? -19.123 6.639 10.222 1.00 47.77 105 LYS A N 1
ATOM 837 C CA . LYS A 1 103 ? -18.443 6.304 11.467 1.00 49.37 105 LYS A CA 1
ATOM 838 C C . LYS A 1 103 ? -18.229 7.524 12.355 1.00 47.86 105 LYS A C 1
ATOM 839 O O . LYS A 1 103 ? -18.072 7.371 13.569 1.00 48.93 105 LYS A O 1
ATOM 845 N N . PHE A 1 104 ? -18.225 8.731 11.779 1.00 35.70 106 PHE A N 1
ATOM 846 C CA . PHE A 1 104 ? -17.952 9.954 12.521 1.00 36.36 106 PHE A CA 1
ATOM 847 C C . PHE A 1 104 ? -19.155 10.869 12.646 1.00 37.37 106 PHE A C 1
ATOM 848 O O . PHE A 1 104 ? -19.200 11.678 13.574 1.00 37.62 106 PHE A O 1
ATOM 856 N N . TYR A 1 105 ? -20.110 10.768 11.741 1.00 36.59 107 TYR A N 1
ATOM 857 C CA . TYR A 1 105 ? -21.176 11.752 11.656 1.00 31.11 107 TYR A CA 1
ATOM 858 C C . TYR A 1 105 ? -22.375 11.103 10.973 1.00 37.16 107 TYR A C 1
ATOM 859 O O . TYR A 1 105 ? -22.625 11.344 9.786 1.00 38.43 107 TYR A O 1
ATOM 868 N N . PRO A 1 106 ? -23.113 10.257 11.682 1.00 36.11 108 PRO A N 1
ATOM 869 C CA . PRO A 1 106 ? -24.322 9.664 11.094 1.00 35.54 108 PRO A CA 1
ATOM 870 C C . PRO A 1 106 ? -25.338 10.738 10.725 1.00 35.71 108 PRO A C 1
ATOM 871 O O . PRO A 1 106 ? -25.610 11.659 11.502 1.00 33.77 108 PRO A O 1
ATOM 875 N N . GLN A 1 107 ? -25.878 10.622 9.509 1.00 34.91 109 GLN A N 1
ATOM 876 C CA . GLN A 1 107 ? -26.939 11.492 9.010 1.00 33.56 109 GLN A CA 1
ATOM 877 C C . GLN A 1 107 ? -27.898 10.631 8.204 1.00 34.91 109 GLN A C 1
ATOM 878 O O . GLN A 1 107 ? -27.478 9.990 7.234 1.00 41.28 109 GLN A O 1
ATOM 884 N N . TYR A 1 108 ? -29.171 10.599 8.593 1.00 32.71 110 TYR A N 1
ATOM 885 C CA . TYR A 1 108 ? -30.037 9.634 7.928 1.00 29.91 110 TYR A CA 1
ATOM 886 C C . TYR A 1 108 ? -31.503 9.968 8.141 1.00 35.66 110 TYR A C 1
ATOM 887 O O . TYR A 1 108 ? -31.899 10.456 9.200 1.00 34.41 110 TYR A O 1
ATOM 896 N N . TYR A 1 109 ? -32.313 9.659 7.130 1.00 35.59 111 TYR A N 1
ATOM 897 C CA . TYR A 1 109 ? -33.759 9.717 7.277 1.00 36.14 111 TYR A CA 1
ATOM 898 C C . TYR A 1 109 ? -34.274 8.365 7.750 1.00 36.89 111 TYR A C 1
ATOM 899 O O . TYR A 1 109 ? -33.716 7.316 7.419 1.00 36.29 111 TYR A O 1
ATOM 908 N N . HIS A 1 110 ? -35.337 8.394 8.554 1.00 35.49 112 HIS A N 1
ATOM 909 C CA . HIS A 1 110 ? -35.989 7.151 8.964 1.00 35.76 112 HIS A CA 1
ATOM 910 C C . HIS A 1 110 ? -37.440 7.548 9.201 1.00 35.13 112 HIS A C 1
ATOM 911 O O . HIS A 1 110 ? -37.726 8.378 10.072 1.00 37.92 112 HIS A O 1
ATOM 918 N N . LYS A 1 111 ? -38.343 6.944 8.429 1.00 36.22 113 LYS A N 1
ATOM 919 C CA . LYS A 1 111 ? -39.784 7.006 8.652 1.00 41.40 113 LYS A CA 1
ATOM 920 C C . LYS A 1 111 ? -40.340 8.404 8.886 1.00 40.67 113 LYS A C 1
ATOM 921 O O . LYS A 1 111 ? -39.748 9.379 8.415 1.00 38.22 113 LYS A O 1
ATOM 927 N N . THR A 1 112 ? -41.480 8.512 9.580 1.00 39.50 114 THR A N 1
ATOM 928 C CA . THR A 1 112 ? -42.264 9.743 9.599 1.00 37.23 114 THR A CA 1
ATOM 929 C C . THR A 1 112 ? -42.757 10.046 11.011 1.00 36.67 114 THR A C 1
ATOM 930 O O . THR A 1 112 ? -42.846 9.158 11.860 1.00 39.45 114 THR A O 1
ATOM 934 N N . ASP A 1 113 ? -43.076 11.322 11.251 1.00 36.49 115 ASP A N 1
ATOM 935 C CA . ASP A 1 113 ? -43.658 11.752 12.517 1.00 33.55 115 ASP A CA 1
ATOM 936 C C . ASP A 1 113 ? -45.186 11.674 12.415 1.00 43.06 115 ASP A C 1
ATOM 937 O O . ASP A 1 113 ? -45.743 11.309 11.373 1.00 38.64 115 ASP A O 1
ATOM 942 N N . LYS A 1 114 ? -45.879 11.991 13.512 1.00 40.50 116 LYS A N 1
ATOM 943 C CA . LYS A 1 114 ? -47.327 11.806 13.530 1.00 39.62 116 LYS A CA 1
ATOM 944 C C . LYS A 1 114 ? -48.042 12.746 12.569 1.00 41.80 116 LYS A C 1
ATOM 945 O O . LYS A 1 114 ? -49.205 12.502 12.232 1.00 45.05 116 LYS A O 1
ATOM 951 N N . ASP A 1 115 ? -47.382 13.809 12.123 1.00 39.15 117 ASP A N 1
ATOM 952 C CA . ASP A 1 115 ? -47.957 14.714 11.138 1.00 42.71 117 ASP A CA 1
ATOM 953 C C . ASP A 1 115 ? -47.601 14.329 9.703 1.00 46.48 117 ASP A C 1
ATOM 954 O O . ASP A 1 115 ? -47.953 15.062 8.772 1.00 45.29 117 ASP A O 1
ATOM 959 N N . GLY A 1 116 ? -46.920 13.201 9.503 1.00 40.51 118 GLY A N 1
ATOM 960 C CA . GLY A 1 116 ? -46.531 12.753 8.179 1.00 38.12 118 GLY A CA 1
ATOM 961 C C . GLY A 1 116 ? -45.193 13.274 7.678 1.00 40.72 118 GLY A C 1
ATOM 962 O O . GLY A 1 116 ? -44.820 12.970 6.535 1.00 40.41 118 GLY A O 1
ATOM 963 N N . ARG A 1 117 ? -44.463 14.039 8.488 1.00 36.68 119 ARG A N 1
ATOM 964 C CA . ARG A 1 117 ? -43.153 14.551 8.075 1.00 39.15 119 ARG A CA 1
ATOM 965 C C . ARG A 1 117 ? -42.111 13.436 8.086 1.00 38.97 119 ARG A C 1
ATOM 966 O O . ARG A 1 117 ? -42.013 12.691 9.061 1.00 35.79 119 ARG A O 1
ATOM 974 N N . PRO A 1 118 ? -41.265 13.345 7.062 1.00 41.87 120 PRO A N 1
ATOM 975 C CA . PRO A 1 118 ? -40.099 12.454 7.162 1.00 36.46 120 PRO A CA 1
ATOM 976 C C . PRO A 1 118 ? -39.154 12.944 8.257 1.00 27.40 120 PRO A C 1
ATOM 977 O O . PRO A 1 118 ? -38.961 14.142 8.436 1.00 33.07 120 PRO A O 1
ATOM 981 N N . VAL A 1 119 ? -38.563 12.010 8.995 1.00 36.05 121 VAL A N 1
ATOM 982 C CA . VAL A 1 119 ? -37.759 12.345 10.170 1.00 33.48 121 VAL A CA 1
ATOM 983 C C . VAL A 1 119 ? -36.287 12.227 9.804 1.00 32.49 121 VAL A C 1
ATOM 984 O O . VAL A 1 119 ? -35.831 11.163 9.375 1.00 34.46 121 VAL A O 1
ATOM 988 N N . TYR A 1 120 ? -35.545 13.317 9.982 1.00 31.19 122 TYR A N 1
ATOM 989 C CA . TYR A 1 120 ? -34.113 13.358 9.692 1.00 33.30 122 TYR A CA 1
ATOM 990 C C . TYR A 1 120 ? -33.349 13.311 11.006 1.00 31.99 122 TYR A C 1
ATOM 991 O O . TYR A 1 120 ? -33.667 14.066 11.926 1.00 32.27 122 TYR A O 1
ATOM 1000 N N . PHE A 1 121 ? -32.346 12.427 11.089 1.00 32.54 123 PHE A N 1
ATOM 1001 C CA . PHE A 1 121 ? -31.533 12.258 12.288 1.00 36.60 123 PHE A CA 1
ATOM 1002 C C . PHE A 1 121 ? -30.082 12.622 12.020 1.00 31.42 123 PHE A C 1
ATOM 1003 O O . PHE A 1 121 ? -29.545 12.311 10.954 1.00 33.69 123 PHE A O 1
ATOM 1011 N N . GLU A 1 122 ? -29.443 13.242 13.016 1.00 34.52 124 GLU A N 1
ATOM 1012 C CA . GLU A 1 122 ? -28.007 13.492 13.020 1.00 37.02 124 GLU A CA 1
ATOM 1013 C C . GLU A 1 122 ? -27.452 13.167 14.394 1.00 31.16 124 GLU A C 1
ATOM 1014 O O . GLU A 1 122 ? -28.084 13.484 15.398 1.00 33.85 124 GLU A O 1
ATOM 1020 N N . GLU A 1 123 ? -26.259 12.578 14.441 1.00 32.52 125 GLU A N 1
ATOM 1021 C CA . GLU A 1 123 ? -25.576 12.285 15.701 1.00 34.52 125 GLU A CA 1
ATOM 1022 C C . GLU A 1 123 ? -24.185 12.909 15.682 1.00 31.77 125 GLU A C 1
ATOM 1023 O O . GLU A 1 123 ? -23.401 12.656 14.764 1.00 34.27 125 GLU A O 1
ATOM 1029 N N . LEU A 1 124 ? -23.881 13.714 16.695 1.00 29.84 126 LEU A N 1
ATOM 1030 C CA . LEU A 1 124 ? -22.735 14.616 16.641 1.00 30.09 126 LEU A CA 1
ATOM 1031 C C . LEU A 1 124 ? -21.569 14.188 17.522 1.00 36.47 126 LEU A C 1
ATOM 1032 O O . LEU A 1 124 ? -20.484 14.756 17.391 1.00 34.53 126 LEU A O 1
ATOM 1037 N N . GLY A 1 125 ? -21.754 13.198 18.395 1.00 37.84 127 GLY A N 1
ATOM 1038 C CA . GLY A 1 125 ? -20.772 12.953 19.438 1.00 39.12 127 GLY A CA 1
ATOM 1039 C C . GLY A 1 125 ? -19.412 12.519 18.922 1.00 45.98 127 GLY A C 1
ATOM 1040 O O . GLY A 1 125 ? -18.392 12.778 19.563 1.00 47.24 127 GLY A O 1
ATOM 1041 N N . ALA A 1 126 ? -19.372 11.857 17.769 1.00 36.39 128 ALA A N 1
ATOM 1042 C CA . ALA A 1 126 ? -18.129 11.308 17.242 1.00 36.37 128 ALA A CA 1
ATOM 1043 C C . ALA A 1 126 ? -17.500 12.180 16.165 1.00 38.67 128 ALA A C 1
ATOM 1044 O O . ALA A 1 126 ? -16.556 11.741 15.497 1.00 43.14 128 ALA A O 1
ATOM 1046 N N . VAL A 1 127 ? -17.999 13.402 15.972 1.00 34.92 129 VAL A N 1
ATOM 1047 C CA . VAL A 1 127 ? -17.530 14.213 14.859 1.00 33.11 129 VAL A CA 1
ATOM 1048 C C . VAL A 1 127 ? -16.050 14.512 15.036 1.00 44.41 129 VAL A C 1
ATOM 1049 O O . VAL A 1 127 ? -15.593 14.859 16.132 1.00 38.41 129 VAL A O 1
ATOM 1053 N N . ASN A 1 128 ? -15.284 14.324 13.956 1.00 39.74 130 ASN A N 1
ATOM 1054 C CA . ASN A 1 128 ? -13.862 14.666 13.905 1.00 38.48 130 ASN A CA 1
ATOM 1055 C C . ASN A 1 128 ? -13.607 15.176 12.487 1.00 43.31 130 ASN A C 1
ATOM 1056 O O . ASN A 1 128 ? -13.350 14.386 11.575 1.00 50.50 130 ASN A O 1
ATOM 1061 N N . LEU A 1 129 ? -13.695 16.496 12.313 1.00 44.32 131 LEU A N 1
ATOM 1062 C CA . LEU A 1 129 ? -13.613 17.069 10.973 1.00 44.69 131 LEU A CA 1
ATOM 1063 C C . LEU A 1 129 ? -12.286 16.748 10.290 1.00 41.24 131 LEU A C 1
ATOM 1064 O O . LEU A 1 129 ? -12.250 16.518 9.073 1.00 47.10 131 LEU A O 1
ATOM 1069 N N . HIS A 1 130 ? -11.182 16.728 11.041 1.00 43.88 132 HIS A N 1
ATOM 1070 C CA . HIS A 1 130 ? -9.904 16.412 10.407 1.00 42.78 132 HIS A CA 1
ATOM 1071 C C . HIS A 1 130 ? -9.887 14.986 9.876 1.00 44.46 132 HIS A C 1
ATOM 1072 O O . HIS A 1 130 ? -9.401 14.729 8.766 1.00 47.55 132 HIS A O 1
ATOM 1079 N N . GLU A 1 131 ? -10.373 14.037 10.675 1.00 37.64 133 GLU A N 1
ATOM 1080 C CA . GLU A 1 131 ? -10.442 12.654 10.215 1.00 41.54 133 GLU A CA 1
ATOM 1081 C C . GLU A 1 131 ? -11.401 12.520 9.040 1.00 46.07 133 GLU A C 1
ATOM 1082 O O . GLU A 1 131 ? -11.108 11.818 8.064 1.00 41.14 133 GLU A O 1
ATOM 1088 N N . MET A 1 132 ? -12.553 13.199 9.111 1.00 37.93 134 MET A N 1
ATOM 1089 C CA . MET A 1 132 ? -13.495 13.163 7.998 1.00 44.97 134 MET A CA 1
ATOM 1090 C C . MET A 1 132 ? -12.872 13.723 6.727 1.00 42.66 134 MET A C 1
ATOM 1091 O O . MET A 1 132 ? -13.060 13.169 5.632 1.00 46.35 134 MET A O 1
ATOM 1096 N N . ASN A 1 133 ? -12.103 14.798 6.851 1.00 42.01 135 ASN A N 1
ATOM 1097 C CA . ASN A 1 133 ? -11.522 15.449 5.686 1.00 37.70 135 ASN A CA 1
ATOM 1098 C C . ASN A 1 133 ? -10.388 14.641 5.044 1.00 40.30 135 ASN A C 1
ATOM 1099 O O . ASN A 1 133 ? -9.888 15.056 3.992 1.00 39.55 135 ASN A O 1
ATOM 1104 N N . LYS A 1 134 ? -9.992 13.498 5.619 1.00 39.20 136 LYS A N 1
ATOM 1105 C CA . LYS A 1 134 ? -9.135 12.554 4.900 1.00 40.64 136 LYS A CA 1
ATOM 1106 C C . LYS A 1 134 ? -9.878 11.800 3.805 1.00 45.77 136 LYS A C 1
ATOM 1107 O O . LYS A 1 134 ? -9.236 11.277 2.884 1.00 43.35 136 LYS A O 1
ATOM 1113 N N . VAL A 1 135 ? -11.204 11.702 3.892 1.00 42.01 137 VAL A N 1
ATOM 1114 C CA . VAL A 1 135 ? -11.993 10.988 2.894 1.00 49.78 137 VAL A CA 1
ATOM 1115 C C . VAL A 1 135 ? -13.067 11.850 2.249 1.00 46.20 137 VAL A C 1
ATOM 1116 O O . VAL A 1 135 ? -13.678 11.409 1.260 1.00 43.97 137 VAL A O 1
ATOM 1120 N N . THR A 1 136 ? -13.330 13.051 2.755 1.00 39.55 138 THR A N 1
ATOM 1121 C CA . THR A 1 136 ? -14.309 13.941 2.136 1.00 38.95 138 THR A CA 1
ATOM 1122 C C . THR A 1 136 ? -13.759 15.370 2.221 1.00 40.11 138 THR A C 1
ATOM 1123 O O . THR A 1 136 ? -12.603 15.595 2.593 1.00 39.84 138 THR A O 1
ATOM 1127 N N . SER A 1 137 ? -14.565 16.344 1.820 1.00 38.30 139 SER A N 1
ATOM 1128 C CA . SER A 1 137 ? -14.236 17.751 2.009 1.00 34.43 139 SER A CA 1
ATOM 1129 C C . SER A 1 137 ? -15.504 18.469 2.435 1.00 31.83 139 SER A C 1
ATOM 1130 O O . SER A 1 137 ? -16.604 17.937 2.289 1.00 33.09 139 SER A O 1
ATOM 1133 N N . GLU A 1 138 ? -15.354 19.694 2.949 1.00 33.61 140 GLU A N 1
ATOM 1134 C CA . GLU A 1 138 ? -16.554 20.481 3.219 1.00 31.68 140 GLU A CA 1
ATOM 1135 C C . GLU A 1 138 ? -17.367 20.680 1.944 1.00 32.03 140 GLU A C 1
ATOM 1136 O O . GLU A 1 138 ? -18.608 20.614 1.970 1.00 34.34 140 GLU A O 1
ATOM 1142 N N . GLU A 1 139 ? -16.686 20.896 0.813 1.00 29.01 141 GLU A N 1
ATOM 1143 C CA . GLU A 1 139 ? -17.399 21.073 -0.455 1.00 34.74 141 GLU A CA 1
ATOM 1144 C C . GLU A 1 139 ? -18.231 19.847 -0.811 1.00 32.75 141 GLU A C 1
ATOM 1145 O O . GLU A 1 139 ? -19.377 19.973 -1.276 1.00 30.90 141 GLU A O 1
ATOM 1151 N N . ARG A 1 140 ? -17.683 18.645 -0.600 1.00 34.03 142 ARG A N 1
ATOM 1152 C CA . ARG A 1 140 ? -18.445 17.442 -0.917 1.00 29.71 142 ARG A CA 1
ATOM 1153 C C . ARG A 1 140 ? -19.540 17.164 0.106 1.00 31.14 142 ARG A C 1
ATOM 1154 O O . ARG A 1 140 ? -20.607 16.665 -0.263 1.00 30.97 142 ARG A O 1
ATOM 1162 N N . MET A 1 141 ? -19.318 17.484 1.388 1.00 30.06 143 MET A N 1
ATOM 1163 C CA . MET A 1 141 ? -20.404 17.295 2.350 1.00 29.22 143 MET A CA 1
ATOM 1164 C C . MET A 1 141 ? -21.568 18.227 2.049 1.00 29.12 143 MET A C 1
ATOM 1165 O O . MET A 1 141 ? -22.729 17.863 2.273 1.00 30.49 143 MET A O 1
ATOM 1170 N N . LEU A 1 142 ? -21.281 19.430 1.546 1.00 29.65 144 LEU A N 1
ATOM 1171 C CA . LEU A 1 142 ? -22.347 20.329 1.128 1.00 34.13 144 LEU A CA 1
ATOM 1172 C C . LEU A 1 142 ? -23.033 19.804 -0.127 1.00 29.86 144 LEU A C 1
ATOM 1173 O O . LEU A 1 142 ? -24.260 19.914 -0.265 1.00 29.49 144 LEU A O 1
ATOM 1178 N N . LYS A 1 143 ? -22.262 19.202 -1.040 1.00 27.11 145 LYS A N 1
ATOM 1179 C CA . LYS A 1 143 ? -22.880 18.548 -2.184 1.00 33.74 145 LYS A CA 1
ATOM 1180 C C . LYS A 1 143 ? -23.852 17.474 -1.724 1.00 35.45 145 LYS A C 1
ATOM 1181 O O . LYS A 1 143 ? -24.949 17.341 -2.279 1.00 32.32 145 LYS A O 1
ATOM 1187 N N . ASN A 1 144 ? -23.501 16.697 -0.696 1.00 30.30 146 ASN A N 1
ATOM 1188 C CA . ASN A 1 144 ? -24.412 15.648 -0.158 1.00 30.70 146 ASN A CA 1
ATOM 1189 C C . ASN A 1 144 ? -25.652 16.305 0.452 1.00 27.69 146 ASN A C 1
ATOM 1190 O O . ASN A 1 144 ? -26.733 15.760 0.292 1.00 29.70 146 ASN A O 1
ATOM 1195 N N . LEU A 1 145 ? -25.475 17.447 1.114 1.00 30.06 147 LEU A N 1
ATOM 1196 C CA . LEU A 1 145 ? -26.611 18.197 1.710 1.00 31.54 147 LEU A CA 1
ATOM 1197 C C . LEU A 1 145 ? -27.619 18.513 0.602 1.00 29.67 147 LEU A C 1
ATOM 1198 O O . LEU A 1 145 ? -28.809 18.270 0.815 1.00 30.64 147 LEU A O 1
ATOM 1203 N N . VAL A 1 146 ? -27.145 19.046 -0.524 1.00 26.53 148 VAL A N 1
ATOM 1204 C CA . VAL A 1 146 ? -28.044 19.428 -1.647 1.00 26.80 148 VAL A CA 1
ATOM 1205 C C . VAL A 1 146 ? -28.621 18.159 -2.283 1.00 31.23 148 VAL A C 1
ATOM 1206 O O . VAL A 1 146 ? -29.806 18.162 -2.589 1.00 30.02 148 VAL A O 1
ATOM 1210 N N . TRP A 1 147 ? -27.803 17.121 -2.453 1.00 29.91 149 TRP A N 1
ATOM 1211 C CA . TRP A 1 147 ? -28.315 15.839 -2.936 1.00 29.01 149 TRP A CA 1
ATOM 1212 C C . TRP A 1 147 ? -29.494 15.367 -2.092 1.00 30.94 149 TRP A C 1
ATOM 1213 O O . TRP A 1 147 ? -30.555 15.004 -2.623 1.00 30.04 149 TRP A O 1
ATOM 1224 N N . GLU A 1 148 ? -29.341 15.401 -0.766 1.00 29.98 150 GLU A N 1
ATOM 1225 C CA . GLU A 1 148 ? -30.426 14.958 0.103 1.00 30.72 150 GLU A CA 1
ATOM 1226 C C . GLU A 1 148 ? -31.642 15.866 0.002 1.00 31.91 150 GLU A C 1
ATOM 1227 O O . GLU A 1 148 ? -32.775 15.375 -0.018 1.00 30.79 150 GLU A O 1
ATOM 1233 N N . TYR A 1 149 ? -31.439 17.186 -0.059 1.00 28.35 151 TYR A N 1
ATOM 1234 C CA . TYR A 1 149 ? -32.577 18.090 -0.216 1.00 27.22 151 TYR A CA 1
ATOM 1235 C C . TYR A 1 149 ? -33.337 17.799 -1.496 1.00 29.69 151 TYR A C 1
ATOM 1236 O O . TYR A 1 149 ? -34.577 17.816 -1.510 1.00 31.43 151 TYR A O 1
ATOM 1245 N N . GLU A 1 150 ? -32.615 17.544 -2.590 1.00 29.47 152 GLU A N 1
ATOM 1246 C CA . GLU A 1 150 ? -33.320 17.256 -3.835 1.00 31.84 152 GLU A CA 1
ATOM 1247 C C . GLU A 1 150 ? -34.061 15.932 -3.756 1.00 32.63 152 GLU A C 1
ATOM 1248 O O . GLU A 1 150 ? -35.149 15.805 -4.313 1.00 32.31 152 GLU A O 1
ATOM 1254 N N . SER A 1 151 ? -33.508 14.940 -3.068 1.00 32.04 153 SER A N 1
ATOM 1255 C CA . SER A 1 151 ? -34.269 13.706 -2.883 1.00 31.85 153 SER A CA 1
ATOM 1256 C C . SER A 1 151 ? -35.503 13.947 -2.017 1.00 35.55 153 SER A C 1
ATOM 1257 O O . SER A 1 151 ? -36.582 13.411 -2.317 1.00 34.55 153 SER A O 1
ATOM 1260 N N . VAL A 1 152 ? -35.364 14.768 -0.963 1.00 33.72 154 VAL A N 1
ATOM 1261 C CA . VAL A 1 152 ? -36.500 15.120 -0.103 1.00 36.76 154 VAL A CA 1
ATOM 1262 C C . VAL A 1 152 ? -37.630 15.749 -0.917 1.00 35.16 154 VAL A C 1
ATOM 1263 O O . VAL A 1 152 ? -38.798 15.337 -0.833 1.00 34.83 154 VAL A O 1
ATOM 1267 N N . VAL A 1 153 ? -37.297 16.780 -1.693 1.00 33.86 155 VAL A N 1
ATOM 1268 C CA . VAL A 1 153 ? -38.305 17.572 -2.391 1.00 31.22 155 VAL A CA 1
ATOM 1269 C C . VAL A 1 153 ? -38.950 16.772 -3.515 1.00 34.78 155 VAL A C 1
ATOM 1270 O O . VAL A 1 153 ? -40.162 16.866 -3.748 1.00 32.80 155 VAL A O 1
ATOM 1274 N N . GLN A 1 154 ? -38.163 15.977 -4.235 1.00 32.39 156 GLN A N 1
ATOM 1275 C CA . GLN A 1 154 ? -38.679 15.337 -5.443 1.00 33.52 156 GLN A CA 1
ATOM 1276 C C . GLN A 1 154 ? -39.290 13.959 -5.200 1.00 36.52 156 GLN A C 1
ATOM 1277 O O . GLN A 1 154 ? -40.145 13.525 -5.992 1.00 34.84 156 GLN A O 1
ATOM 1283 N N . TYR A 1 155 ? -38.894 13.267 -4.131 1.00 38.66 157 TYR A N 1
ATOM 1284 C CA . TYR A 1 155 ? -39.333 11.893 -3.920 1.00 38.42 157 TYR A CA 1
ATOM 1285 C C . TYR A 1 155 ? -39.913 11.673 -2.529 1.00 41.15 157 TYR A C 1
ATOM 1286 O O . TYR A 1 155 ? -41.025 11.157 -2.408 1.00 42.38 157 TYR A O 1
ATOM 1295 N N . ARG A 1 156 ? -39.192 12.067 -1.473 1.00 36.52 158 ARG A N 1
ATOM 1296 C CA . ARG A 1 156 ? -39.656 11.760 -0.123 1.00 40.73 158 ARG A CA 1
ATOM 1297 C C . ARG A 1 156 ? -40.965 12.477 0.203 1.00 41.90 158 ARG A C 1
ATOM 1298 O O . ARG A 1 156 ? -41.928 11.844 0.649 1.00 45.13 158 ARG A O 1
ATOM 1306 N N . LEU A 1 157 ? -41.025 13.796 -0.015 1.00 34.51 159 LEU A N 1
ATOM 1307 C CA . LEU A 1 157 ? -42.189 14.584 0.405 1.00 38.73 159 LEU A CA 1
ATOM 1308 C C . LEU A 1 157 ? -43.465 14.241 -0.366 1.00 41.33 159 LEU A C 1
ATOM 1309 O O . LEU A 1 157 ? -44.555 14.233 0.231 1.00 37.93 159 LEU A O 1
ATOM 1314 N N . PRO A 1 158 ? -43.409 13.982 -1.678 1.00 38.35 160 PRO A N 1
ATOM 1315 C CA . PRO A 1 158 ? -44.647 13.544 -2.353 1.00 37.40 160 PRO A CA 1
ATOM 1316 C C . PRO A 1 158 ? -45.199 12.248 -1.789 1.00 40.93 160 PRO A C 1
ATOM 1317 O O . PRO A 1 158 ? -46.413 12.132 -1.580 1.00 39.90 160 PRO A O 1
ATOM 1321 N N . ALA A 1 159 ? -44.328 11.268 -1.530 1.00 38.65 161 ALA A N 1
ATOM 1322 C CA . ALA A 1 159 ? -44.787 10.004 -0.967 1.00 38.64 161 ALA A CA 1
ATOM 1323 C C . ALA A 1 159 ? -45.330 10.196 0.445 1.00 44.30 161 ALA A C 1
ATOM 1324 O O . ALA A 1 159 ? -46.344 9.592 0.819 1.00 46.32 161 ALA A O 1
ATOM 1326 N N . CYS A 1 160 ? -44.653 11.025 1.246 1.00 38.02 162 CYS A N 1
ATOM 1327 C CA . CYS A 1 160 ? -45.146 11.344 2.581 1.00 41.10 162 CYS A CA 1
ATOM 1328 C C . CYS A 1 160 ? -46.499 12.050 2.521 1.00 44.43 162 CYS A C 1
ATOM 1329 O O . CYS A 1 160 ? -47.348 11.852 3.398 1.00 44.54 162 CYS A O 1
ATOM 1332 N N . SER A 1 161 ? -46.703 12.906 1.515 1.00 39.91 163 SER A N 1
ATOM 1333 C CA . SER A 1 161 ? -48.000 13.560 1.361 1.00 41.89 163 SER A CA 1
ATOM 1334 C C . SER A 1 161 ? -49.095 12.540 1.062 1.00 49.56 163 SER A C 1
ATOM 1335 O O . SER A 1 161 ? -50.207 12.643 1.591 1.00 44.59 163 SER A O 1
ATOM 1338 N N . ARG A 1 162 ? -48.796 11.542 0.224 1.00 45.56 164 ARG A N 1
ATOM 1339 C CA . ARG A 1 162 ? -49.770 10.493 -0.069 1.00 51.02 164 ARG A CA 1
ATOM 1340 C C . ARG A 1 162 ? -50.077 9.655 1.163 1.00 56.63 164 ARG A C 1
ATOM 1341 O O . ARG A 1 162 ? -51.238 9.294 1.398 1.00 52.30 164 ARG A O 1
ATOM 1349 N N . ALA A 1 163 ? -49.046 9.302 1.939 1.00 45.59 165 ALA A N 1
ATOM 1350 C CA . ALA A 1 163 ? -49.267 8.500 3.137 1.00 52.80 165 ALA A CA 1
ATOM 1351 C C . ALA A 1 163 ? -50.041 9.275 4.200 1.00 56.57 165 ALA A C 1
ATOM 1352 O O . ALA A 1 163 ? -50.798 8.672 4.969 1.00 57.05 165 ALA A O 1
ATOM 1354 N N . ALA A 1 164 ? -49.878 10.599 4.257 1.00 48.83 166 ALA A N 1
ATOM 1355 C CA . ALA A 1 164 ? -50.554 11.391 5.278 1.00 43.69 166 ALA A CA 1
ATOM 1356 C C . ALA A 1 164 ? -51.953 11.863 4.875 1.00 49.56 166 ALA A C 1
ATOM 1357 O O . ALA A 1 164 ? -52.758 12.181 5.757 1.00 51.39 166 ALA A O 1
ATOM 1359 N N . GLY A 1 165 ? -52.264 11.929 3.583 1.00 49.31 167 GLY A N 1
ATOM 1360 C CA . GLY A 1 165 ? -53.552 12.438 3.151 1.00 50.97 167 GLY A CA 1
ATOM 1361 C C . GLY A 1 165 ? -53.637 13.942 3.059 1.00 48.54 167 GLY A C 1
ATOM 1362 O O . GLY A 1 165 ? -54.739 14.481 2.916 1.00 51.35 167 GLY A O 1
ATOM 1363 N N . HIS A 1 166 ? -52.508 14.638 3.150 1.00 41.47 168 HIS A N 1
ATOM 1364 C CA . HIS A 1 166 ? -52.450 16.090 3.042 1.00 36.24 168 HIS A CA 1
ATOM 1365 C C . HIS A 1 166 ? -51.040 16.460 2.605 1.00 36.70 168 HIS A C 1
ATOM 1366 O O . HIS A 1 166 ? -50.131 15.631 2.639 1.00 39.67 168 HIS A O 1
ATOM 1373 N N . LEU A 1 167 ? -50.871 17.715 2.193 1.00 39.33 169 LEU A N 1
ATOM 1374 C CA . LEU A 1 167 ? -49.559 18.190 1.761 1.00 40.32 169 LEU A CA 1
ATOM 1375 C C . LEU A 1 167 ? -48.582 18.146 2.929 1.00 41.58 169 LEU A C 1
ATOM 1376 O O . LEU A 1 167 ? -48.913 18.563 4.043 1.00 37.97 169 LEU A O 1
ATOM 1381 N N . VAL A 1 168 ? -47.391 17.614 2.672 1.00 41.29 170 VAL A N 1
ATOM 1382 C CA . VAL A 1 168 ? -46.277 17.629 3.620 1.00 39.68 170 VAL A CA 1
ATOM 1383 C C . VAL A 1 168 ? -45.126 18.356 2.937 1.00 41.20 170 VAL A C 1
ATOM 1384 O O . VAL A 1 168 ? -44.598 17.876 1.926 1.00 43.74 170 VAL A O 1
ATOM 1388 N N . GLU A 1 169 ? -44.745 19.513 3.475 1.00 36.04 171 GLU A N 1
ATOM 1389 C CA . GLU A 1 169 ? -43.665 20.314 2.917 1.00 38.69 171 GLU A CA 1
ATOM 1390 C C . GLU A 1 169 ? -42.381 20.248 3.726 1.00 38.03 171 GLU A C 1
ATOM 1391 O O . GLU A 1 169 ? -41.373 20.799 3.281 1.00 33.75 171 GLU A O 1
ATOM 1397 N N . THR A 1 170 ? -42.391 19.629 4.908 1.00 33.72 172 THR A N 1
ATOM 1398 C CA . THR A 1 170 ? -41.340 19.873 5.889 1.00 33.11 172 THR A CA 1
ATOM 1399 C C . THR A 1 170 ? -40.858 18.570 6.505 1.00 32.38 172 THR A C 1
ATOM 1400 O O . THR A 1 170 ? -41.531 17.532 6.446 1.00 32.46 172 THR A O 1
ATOM 1404 N N . SER A 1 171 ? -39.685 18.651 7.132 1.00 32.43 173 SER A N 1
ATOM 1405 C CA . SER A 1 171 ? -39.087 17.513 7.810 1.00 34.19 173 SER A CA 1
ATOM 1406 C C . SER A 1 171 ? -39.090 17.753 9.314 1.00 31.73 173 SER A C 1
ATOM 1407 O O . SER A 1 171 ? -39.103 18.895 9.774 1.00 35.33 173 SER A O 1
ATOM 1410 N N . CYS A 1 172 ? -39.093 16.655 10.065 1.00 32.39 174 CYS A N 1
ATOM 1411 C CA . CYS A 1 172 ? -38.848 16.660 11.504 1.00 33.09 174 CYS A CA 1
ATOM 1412 C C . CYS A 1 172 ? -37.377 16.314 11.735 1.00 37.31 174 CYS A C 1
ATOM 1413 O O . CYS A 1 172 ? -36.937 15.226 11.360 1.00 38.25 174 CYS A O 1
ATOM 1416 N N . THR A 1 173 ? -36.623 17.222 12.356 1.00 34.43 175 THR A N 1
ATOM 1417 C CA . THR A 1 173 ? -35.189 17.036 12.567 1.00 36.25 175 THR A CA 1
ATOM 1418 C C . THR A 1 173 ? -34.919 16.621 14.009 1.00 40.43 175 THR A C 1
ATOM 1419 O O . THR A 1 173 ? -35.457 17.230 14.934 1.00 34.75 175 THR A O 1
ATOM 1423 N N . ILE A 1 174 ? -34.093 15.587 14.201 1.00 33.38 176 ILE A N 1
ATOM 1424 C CA . ILE A 1 174 ? -33.621 15.197 15.533 1.00 34.60 176 ILE A CA 1
ATOM 1425 C C . ILE A 1 174 ? -32.096 15.219 15.518 1.00 32.63 176 ILE A C 1
ATOM 1426 O O . ILE A 1 174 ? -31.470 14.448 14.780 1.00 31.81 176 ILE A O 1
ATOM 1431 N N . MET A 1 175 ? -31.501 16.089 16.343 1.00 30.44 177 MET A N 1
ATOM 1432 C CA . MET A 1 175 ? -30.049 16.235 16.435 1.00 31.17 177 MET A CA 1
ATOM 1433 C C . MET A 1 175 ? -29.584 15.787 17.818 1.00 34.19 177 MET A C 1
ATOM 1434 O O . MET A 1 175 ? -29.959 16.400 18.820 1.00 31.50 177 MET A O 1
ATOM 1439 N N . ASP A 1 176 ? -28.759 14.731 17.867 1.00 35.05 178 ASP A N 1
ATOM 1440 C CA . ASP A 1 176 ? -28.286 14.149 19.124 1.00 31.91 178 ASP A CA 1
ATOM 1441 C C . ASP A 1 176 ? -26.909 14.729 19.435 1.00 29.18 178 ASP A C 1
ATOM 1442 O O . ASP A 1 176 ? -25.952 14.491 18.696 1.00 33.10 178 ASP A O 1
ATOM 1447 N N . LEU A 1 177 ? -26.815 15.497 20.521 1.00 32.09 179 LEU A N 1
ATOM 1448 C CA . LEU A 1 177 ? -25.571 16.131 20.940 1.00 29.13 179 LEU A CA 1
ATOM 1449 C C . LEU A 1 177 ? -24.783 15.315 21.961 1.00 34.46 179 LEU A C 1
ATOM 1450 O O . LEU A 1 177 ? -23.791 15.817 22.498 1.00 32.80 179 LEU A O 1
ATOM 1455 N N . LYS A 1 178 ? -25.206 14.096 22.272 1.00 35.26 180 LYS A N 1
ATOM 1456 C CA . LYS A 1 178 ? -24.536 13.330 23.317 1.00 34.81 180 LYS A CA 1
ATOM 1457 C C . LYS A 1 178 ? -23.058 13.162 22.984 1.00 32.14 180 LYS A C 1
ATOM 1458 O O . LYS A 1 178 ? -22.706 12.700 21.892 1.00 34.65 180 LYS A O 1
ATOM 1464 N N . GLY A 1 179 ? -22.184 13.586 23.903 1.00 37.06 181 GLY A N 1
ATOM 1465 C CA . GLY A 1 179 ? -20.753 13.402 23.739 1.00 33.66 181 GLY A CA 1
ATOM 1466 C C . GLY A 1 179 ? -19.978 14.545 23.101 1.00 38.51 181 GLY A C 1
ATOM 1467 O O . GLY A 1 179 ? -18.740 14.531 23.152 1.00 36.91 181 GLY A O 1
ATOM 1468 N N . ILE A 1 180 ? -20.634 15.533 22.495 1.00 38.10 182 ILE A N 1
ATOM 1469 C CA . ILE A 1 180 ? -19.859 16.574 21.827 1.00 37.86 182 ILE A CA 1
ATOM 1470 C C . ILE A 1 180 ? -19.344 17.576 22.856 1.00 38.31 182 ILE A C 1
ATOM 1471 O O . ILE A 1 180 ? -19.966 17.827 23.892 1.00 43.49 182 ILE A O 1
ATOM 1476 N N . SER A 1 181 ? -18.156 18.108 22.594 1.00 30.49 183 SER A N 1
ATOM 1477 C CA . SER A 1 181 ? -17.598 19.203 23.372 1.00 29.84 183 SER A CA 1
ATOM 1478 C C . SER A 1 181 ? -17.874 20.529 22.683 1.00 28.62 183 SER A C 1
ATOM 1479 O O . SER A 1 181 ? -18.140 20.593 21.476 1.00 29.29 183 SER A O 1
ATOM 1482 N N . ILE A 1 182 ? -17.748 21.605 23.461 1.00 26.90 184 ILE A N 1
ATOM 1483 C CA . ILE A 1 182 ? -17.922 22.941 22.902 1.00 30.04 184 ILE A CA 1
ATOM 1484 C C . ILE A 1 182 ? -16.841 23.224 21.862 1.00 27.70 184 ILE A C 1
ATOM 1485 O O . ILE A 1 182 ? -17.089 23.924 20.873 1.00 28.95 184 ILE A O 1
ATOM 1490 N N . SER A 1 183 ? -15.648 22.640 22.035 1.00 28.44 185 SER A N 1
ATOM 1491 C CA . SER A 1 183 ? -14.560 22.836 21.073 1.00 26.82 185 SER A CA 1
ATOM 1492 C C . SER A 1 183 ? -14.839 22.118 19.756 1.00 29.70 185 SER A C 1
ATOM 1493 O O . SER A 1 183 ? -14.593 22.664 18.674 1.00 30.27 185 SER A O 1
ATOM 1496 N N . SER A 1 184 ? -15.345 20.888 19.833 1.00 28.54 186 SER A N 1
ATOM 1497 C CA . SER A 1 184 ? -15.723 20.162 18.624 1.00 31.94 186 SER A CA 1
ATOM 1498 C C . SER A 1 184 ? -16.888 20.834 17.911 1.00 33.59 186 SER A C 1
ATOM 1499 O O . SER A 1 184 ? -16.899 20.913 16.677 1.00 31.06 186 SER A O 1
ATOM 1502 N N . ALA A 1 185 ? -17.873 21.330 18.668 1.00 28.95 187 ALA A N 1
ATOM 1503 C CA . ALA A 1 185 ? -18.961 22.087 18.056 1.00 31.47 187 ALA A CA 1
ATOM 1504 C C . ALA A 1 185 ? -18.426 23.315 17.336 1.00 32.00 187 ALA A C 1
ATOM 1505 O O . ALA A 1 185 ? -18.885 23.653 16.238 1.00 32.66 187 ALA A O 1
ATOM 1507 N N . TYR A 1 186 ? -17.448 23.998 17.938 1.00 29.73 188 TYR A N 1
ATOM 1508 C CA . TYR A 1 186 ? -16.862 25.163 17.277 1.00 27.73 188 TYR A CA 1
ATOM 1509 C C . TYR A 1 186 ? -16.181 24.781 15.967 1.00 29.09 188 TYR A C 1
ATOM 1510 O O . TYR A 1 186 ? -16.171 25.574 15.014 1.00 29.08 188 TYR A O 1
ATOM 1519 N N . SER A 1 187 ? -15.595 23.586 15.910 1.00 27.24 189 SER A N 1
ATOM 1520 C CA . SER A 1 187 ? -14.842 23.197 14.724 1.00 33.33 189 SER A CA 1
ATOM 1521 C C . SER A 1 187 ? -15.747 22.984 13.513 1.00 35.40 189 SER A C 1
ATOM 1522 O O . SER A 1 187 ? -15.267 23.053 12.378 1.00 38.07 189 SER A O 1
ATOM 1525 N N . VAL A 1 188 ? -17.037 22.739 13.715 1.00 36.38 190 VAL A N 1
ATOM 1526 C CA . VAL A 1 188 ? -17.952 22.556 12.590 1.00 35.13 190 VAL A CA 1
ATOM 1527 C C . VAL A 1 188 ? -18.713 23.846 12.265 1.00 32.59 190 VAL A C 1
ATOM 1528 O O . VAL A 1 188 ? -19.702 23.811 11.529 1.00 37.34 190 VAL A O 1
ATOM 1532 N N . MET A 1 189 ? -18.254 24.991 12.786 1.00 29.71 191 MET A N 1
ATOM 1533 C CA . MET A 1 189 ? -18.942 26.262 12.548 1.00 29.76 191 MET A CA 1
ATOM 1534 C C . MET A 1 189 ? -19.069 26.569 11.057 1.00 33.59 191 MET A C 1
ATOM 1535 O O . MET A 1 189 ? -20.127 27.026 10.595 1.00 28.64 191 MET A O 1
ATOM 1540 N N . SER A 1 190 ? -17.988 26.361 10.298 1.00 29.26 192 SER A N 1
ATOM 1541 C CA . SER A 1 190 ? -18.017 26.654 8.867 1.00 36.89 192 SER A CA 1
ATOM 1542 C C . SER A 1 190 ? -19.055 25.802 8.148 1.00 30.23 192 SER A C 1
ATOM 1543 O O . SER A 1 190 ? -19.820 26.301 7.317 1.00 31.15 192 SER A O 1
ATOM 1546 N N . TYR A 1 191 ? -19.061 24.503 8.424 1.00 31.71 193 TYR A N 1
ATOM 1547 C CA . TYR A 1 191 ? -20.048 23.619 7.815 1.00 32.24 193 TYR A CA 1
ATOM 1548 C C . TYR A 1 191 ? -21.466 24.035 8.189 1.00 33.33 193 TYR A C 1
ATOM 1549 O O . TYR A 1 191 ? -22.339 24.134 7.321 1.00 29.17 193 TYR A O 1
ATOM 1558 N N . VAL A 1 192 ? -21.699 24.343 9.469 1.00 27.87 194 VAL A N 1
ATOM 1559 C CA . VAL A 1 192 ? -23.036 24.770 9.892 1.00 31.37 194 VAL A CA 1
ATOM 1560 C C . VAL A 1 192 ? -23.443 26.052 9.181 1.00 29.59 194 VAL A C 1
ATOM 1561 O O . VAL A 1 192 ? -24.595 26.201 8.749 1.00 30.52 194 VAL A O 1
ATOM 1565 N N . ARG A 1 193 ? -22.509 26.993 9.036 1.00 24.93 195 ARG A N 1
ATOM 1566 C CA . ARG A 1 193 ? -22.826 28.273 8.403 1.00 27.10 195 ARG A CA 1
ATOM 1567 C C . ARG A 1 193 ? -23.169 28.089 6.929 1.00 27.49 195 ARG A C 1
ATOM 1568 O O . ARG A 1 193 ? -24.137 28.677 6.425 1.00 31.28 195 ARG A O 1
ATOM 1576 N N . GLU A 1 194 ? -22.368 27.295 6.222 1.00 27.97 196 GLU A N 1
ATOM 1577 C CA . GLU A 1 194 ? -22.590 27.102 4.788 1.00 30.54 196 GLU A CA 1
ATOM 1578 C C . GLU A 1 194 ? -23.844 26.281 4.519 1.00 32.66 196 GLU A C 1
ATOM 1579 O O . GLU A 1 194 ? -24.606 26.587 3.590 1.00 29.98 196 GLU A O 1
ATOM 1585 N N . ALA A 1 195 ? -24.044 25.206 5.287 1.00 28.00 197 ALA A N 1
ATOM 1586 C CA . ALA A 1 195 ? -25.241 24.386 5.124 1.00 30.46 197 ALA A CA 1
ATOM 1587 C C . ALA A 1 195 ? -26.502 25.178 5.447 1.00 35.02 197 ALA A C 1
ATOM 1588 O O . ALA A 1 195 ? -27.528 25.038 4.768 1.00 33.02 197 ALA A O 1
ATOM 1590 N N . SER A 1 196 ? -26.448 26.010 6.490 1.00 28.28 198 SER A N 1
ATOM 1591 C CA . SER A 1 196 ? -27.611 26.813 6.856 1.00 30.12 198 SER A CA 1
ATOM 1592 C C . SER A 1 196 ? -27.891 27.919 5.854 1.00 28.35 198 SER A C 1
ATOM 1593 O O . SER A 1 196 ? -29.057 28.290 5.660 1.00 29.23 198 SER A O 1
ATOM 1596 N N . TYR A 1 197 ? -26.853 28.466 5.216 1.00 30.52 199 TYR A N 1
ATOM 1597 C CA . TYR A 1 197 ? -27.085 29.413 4.133 1.00 32.98 199 TYR A CA 1
ATOM 1598 C C . TYR A 1 197 ? -27.886 28.761 3.012 1.00 35.10 199 TYR A C 1
ATOM 1599 O O . TYR A 1 197 ? -28.818 29.366 2.468 1.00 30.60 199 TYR A O 1
ATOM 1608 N N . ILE A 1 198 ? -27.526 27.524 2.653 1.00 27.98 200 ILE A N 1
ATOM 1609 C CA . ILE A 1 198 ? -28.247 26.789 1.611 1.00 31.63 200 ILE A CA 1
ATOM 1610 C C . ILE A 1 198 ? -29.687 26.515 2.035 1.00 32.91 200 ILE A C 1
ATOM 1611 O O . ILE A 1 198 ? -30.625 26.698 1.245 1.00 31.24 200 ILE A O 1
ATOM 1616 N N . SER A 1 199 ? -29.883 26.033 3.271 1.00 28.47 201 SER A N 1
ATOM 1617 C CA . SER A 1 199 ? -31.233 25.747 3.760 1.00 31.93 201 SER A CA 1
ATOM 1618 C C . SER A 1 199 ? -32.109 26.987 3.692 1.00 38.58 201 SER A C 1
ATOM 1619 O O . SER A 1 199 ? -33.242 26.935 3.206 1.00 32.41 201 SER A O 1
ATOM 1622 N N . GLN A 1 200 ? -31.586 28.126 4.163 1.00 33.25 202 GLN A N 1
ATOM 1623 C CA . GLN A 1 200 ? -32.419 29.313 4.308 1.00 35.10 202 GLN A CA 1
ATOM 1624 C C . GLN A 1 200 ? -32.718 29.956 2.969 1.00 30.57 202 GLN A C 1
ATOM 1625 O O . GLN A 1 200 ? -33.823 30.454 2.750 1.00 34.42 202 GLN A O 1
ATOM 1631 N N . ASN A 1 201 ? -31.740 29.992 2.076 1.00 26.43 203 ASN A N 1
ATOM 1632 C CA . ASN A 1 201 ? -31.895 30.773 0.856 1.00 29.29 203 ASN A CA 1
ATOM 1633 C C . ASN A 1 201 ? -32.433 29.962 -0.310 1.00 28.94 203 ASN A C 1
ATOM 1634 O O . ASN A 1 201 ? -33.087 30.529 -1.201 1.00 32.02 203 ASN A O 1
ATOM 1639 N N . TYR A 1 202 ? -32.175 28.655 -0.327 1.00 31.28 204 TYR A N 1
ATOM 1640 C CA . TYR A 1 202 ? -32.519 27.833 -1.484 1.00 26.63 204 TYR A CA 1
ATOM 1641 C C . TYR A 1 202 ? -33.560 26.778 -1.170 1.00 31.02 204 TYR A C 1
ATOM 1642 O O . TYR A 1 202 ? -34.164 26.243 -2.102 1.00 33.59 204 TYR A O 1
ATOM 1651 N N . TYR A 1 203 ? -33.798 26.482 0.107 1.00 30.46 205 TYR A N 1
ATOM 1652 C CA . TYR A 1 203 ? -34.868 25.568 0.510 1.00 27.42 205 TYR A CA 1
ATOM 1653 C C . TYR A 1 203 ? -35.856 26.150 1.519 1.00 28.53 205 TYR A C 1
ATOM 1654 O O . TYR A 1 203 ? -36.441 25.426 2.323 1.00 29.94 205 TYR A O 1
ATOM 1663 N N . PRO A 1 204 ? -36.074 27.472 1.493 1.00 29.35 206 PRO A N 1
ATOM 1664 C CA . PRO A 1 204 ? -36.943 28.084 2.503 1.00 30.03 206 PRO A CA 1
ATOM 1665 C C . PRO A 1 204 ? -38.169 27.296 2.925 1.00 34.00 206 PRO A C 1
ATOM 1666 O O . PRO A 1 204 ? -38.825 26.643 2.104 1.00 32.18 206 PRO A O 1
ATOM 1670 N N . GLU A 1 205 ? -38.454 27.359 4.232 1.00 29.93 207 GLU A N 1
ATOM 1671 C CA . GLU A 1 205 ? -39.663 26.794 4.833 1.00 34.43 207 GLU A CA 1
ATOM 1672 C C . GLU A 1 205 ? -39.743 25.273 4.670 1.00 35.37 207 GLU A C 1
ATOM 1673 O O . GLU A 1 205 ? -40.833 24.707 4.540 1.00 37.97 207 GLU A O 1
ATOM 1679 N N . ARG A 1 206 ? -38.599 24.590 4.689 1.00 30.08 208 ARG A N 1
ATOM 1680 C CA . ARG A 1 206 ? -38.578 23.137 4.645 1.00 28.65 208 ARG A CA 1
ATOM 1681 C C . ARG A 1 206 ? -38.339 22.493 6.003 1.00 32.43 208 ARG A C 1
ATOM 1682 O O . ARG A 1 206 ? -38.411 21.265 6.102 1.00 32.01 208 ARG A O 1
ATOM 1690 N N . MET A 1 207 ? -38.066 23.282 7.043 1.00 34.31 209 MET A N 1
ATOM 1691 C CA . MET A 1 207 ? -37.889 22.751 8.390 1.00 35.64 209 MET A CA 1
ATOM 1692 C C . MET A 1 207 ? -39.222 22.810 9.133 1.00 33.52 209 MET A C 1
ATOM 1693 O O . MET A 1 207 ? -39.820 23.883 9.251 1.00 33.45 209 MET A O 1
ATOM 1698 N N . GLY A 1 208 ? -39.687 21.659 9.624 1.00 30.93 210 GLY A N 1
ATOM 1699 C CA . GLY A 1 208 ? -40.973 21.568 10.293 1.00 31.54 210 GLY A CA 1
ATOM 1700 C C . GLY A 1 208 ? -40.866 21.586 11.807 1.00 38.07 210 GLY A C 1
ATOM 1701 O O . GLY A 1 208 ? -41.530 22.376 12.482 1.00 36.51 210 GLY A O 1
ATOM 1702 N N . LYS A 1 209 ? -40.034 20.702 12.342 1.00 31.49 211 LYS A N 1
ATOM 1703 C CA . LYS A 1 209 ? -39.732 20.635 13.765 1.00 34.33 211 LYS A CA 1
ATOM 1704 C C . LYS A 1 209 ? -38.236 20.437 13.895 1.00 36.25 211 LYS A C 1
ATOM 1705 O O . LYS A 1 209 ? -37.613 19.796 13.047 1.00 32.77 211 LYS A O 1
ATOM 1711 N N . PHE A 1 210 ? -37.658 20.954 14.975 1.00 31.48 212 PHE A N 1
ATOM 1712 C CA . PHE A 1 210 ? -36.221 20.810 15.164 1.00 28.31 212 PHE A CA 1
ATOM 1713 C C . PHE A 1 210 ? -35.980 20.447 16.622 1.00 30.17 212 PHE A C 1
ATOM 1714 O O . PHE A 1 210 ? -36.071 21.319 17.487 1.00 32.04 212 PHE A O 1
ATOM 1722 N N . TYR A 1 211 ? -35.661 19.177 16.875 1.00 28.21 213 TYR A N 1
ATOM 1723 C CA . TYR A 1 211 ? -35.345 18.678 18.213 1.00 33.42 213 TYR A CA 1
ATOM 1724 C C . TYR A 1 211 ? -33.844 18.545 18.386 1.00 35.40 213 TYR A C 1
ATOM 1725 O O . TYR A 1 211 ? -33.183 17.867 17.593 1.00 33.79 213 TYR A O 1
ATOM 1734 N N . ILE A 1 212 ? -33.322 19.134 19.451 1.00 30.20 214 ILE A N 1
ATOM 1735 C CA . ILE A 1 212 ? -31.969 18.852 19.907 1.00 28.73 214 ILE A CA 1
ATOM 1736 C C . ILE A 1 212 ? -32.109 18.028 21.180 1.00 31.35 214 ILE A C 1
ATOM 1737 O O . ILE A 1 212 ? -32.814 18.440 22.107 1.00 36.09 214 ILE A O 1
ATOM 1742 N N . ILE A 1 213 ? -31.489 16.846 21.210 1.00 28.32 215 ILE A N 1
ATOM 1743 C CA . ILE A 1 213 ? -31.593 15.969 22.375 1.00 29.89 215 ILE A CA 1
ATOM 1744 C C . ILE A 1 213 ? -30.203 15.761 22.967 1.00 32.55 215 ILE A C 1
ATOM 1745 O O . ILE A 1 213 ? -29.180 15.968 22.305 1.00 28.88 215 ILE A O 1
ATOM 1750 N N . ASN A 1 214 ? -30.179 15.365 24.247 1.00 29.96 216 ASN A N 1
ATOM 1751 C CA . ASN A 1 214 ? -28.931 15.244 25.005 1.00 29.76 216 ASN A CA 1
ATOM 1752 C C . ASN A 1 214 ? -28.151 16.556 25.000 1.00 31.90 216 ASN A C 1
ATOM 1753 O O . ASN A 1 214 ? -26.918 16.577 24.905 1.00 33.27 216 ASN A O 1
ATOM 1758 N N . ALA A 1 215 ? -28.872 17.661 25.104 1.00 29.70 217 ALA A N 1
ATOM 1759 C CA . ALA A 1 215 ? -28.227 18.970 25.048 1.00 32.98 217 ALA A CA 1
ATOM 1760 C C . ALA A 1 215 ? -27.369 19.191 26.288 1.00 39.64 217 ALA A C 1
ATOM 1761 O O . ALA A 1 215 ? -27.872 19.058 27.408 1.00 37.14 217 ALA A O 1
ATOM 1763 N N . PRO A 1 216 ? -26.098 19.564 26.132 1.00 36.34 218 PRO A N 1
ATOM 1764 C CA . PRO A 1 216 ? -25.282 19.936 27.294 1.00 41.44 218 PRO A CA 1
ATOM 1765 C C . PRO A 1 216 ? -25.824 21.174 27.997 1.00 35.21 218 PRO A C 1
ATOM 1766 O O . PRO A 1 216 ? -26.526 22.006 27.414 1.00 31.21 218 PRO A O 1
ATOM 1770 N N . PHE A 1 217 ? -25.442 21.303 29.271 1.00 34.34 219 PHE A N 1
ATOM 1771 C CA . PHE A 1 217 ? -25.946 22.383 30.126 1.00 36.96 219 PHE A CA 1
ATOM 1772 C C . PHE A 1 217 ? -25.616 23.765 29.569 1.00 32.93 219 PHE A C 1
ATOM 1773 O O . PHE A 1 217 ? -26.480 24.653 29.521 1.00 31.38 219 PHE A O 1
ATOM 1781 N N . GLY A 1 218 ? -24.371 23.982 29.145 1.00 33.32 220 GLY A N 1
ATOM 1782 C CA . GLY A 1 218 ? -24.010 25.303 28.642 1.00 30.97 220 GLY A CA 1
ATOM 1783 C C . GLY A 1 218 ? -24.756 25.650 27.371 1.00 33.03 220 GLY A C 1
ATOM 1784 O O . GLY A 1 218 ? -25.195 26.790 27.177 1.00 31.09 220 GLY A O 1
ATOM 1785 N N . PHE A 1 219 ? -24.927 24.658 26.500 1.00 31.11 221 PHE A N 1
ATOM 1786 C CA . PHE A 1 219 ? -25.621 24.852 25.234 1.00 31.96 221 PHE A CA 1
ATOM 1787 C C . PHE A 1 219 ? -27.095 25.173 25.449 1.00 29.54 221 PHE A C 1
ATOM 1788 O O . PHE A 1 219 ? -27.642 26.095 24.828 1.00 29.53 221 PHE A O 1
ATOM 1796 N N . SER A 1 220 ? -27.772 24.405 26.307 1.00 33.03 222 SER A N 1
ATOM 1797 C CA . SER A 1 220 ? -29.187 24.677 26.520 1.00 28.51 222 SER A CA 1
ATOM 1798 C C . SER A 1 220 ? -29.385 25.997 27.261 1.00 26.70 222 SER A C 1
ATOM 1799 O O . SER A 1 220 ? -30.347 26.722 26.986 1.00 29.57 222 SER A O 1
ATOM 1802 N N . THR A 1 221 ? -28.477 26.348 28.177 1.00 28.43 223 THR A N 1
ATOM 1803 C CA . THR A 1 221 ? -28.580 27.636 28.865 1.00 28.10 223 THR A CA 1
ATOM 1804 C C . THR A 1 221 ? -28.422 28.792 27.884 1.00 29.81 223 THR A C 1
ATOM 1805 O O . THR A 1 221 ? -29.206 29.751 27.902 1.00 27.18 223 THR A O 1
ATOM 1809 N N . ALA A 1 222 ? -27.437 28.700 26.994 1.00 26.17 224 ALA A N 1
ATOM 1810 C CA . ALA A 1 222 ? -27.252 29.730 25.979 1.00 29.06 224 ALA A CA 1
ATOM 1811 C C . ALA A 1 222 ? -28.487 29.879 25.093 1.00 30.51 224 ALA A C 1
ATOM 1812 O O . ALA A 1 222 ? -28.894 31.005 24.778 1.00 30.61 224 ALA A O 1
ATOM 1814 N N . PHE A 1 223 ? -29.096 28.759 24.670 1.00 28.60 225 PHE A N 1
ATOM 1815 C CA . PHE A 1 223 ? -30.251 28.865 23.781 1.00 31.78 225 PHE A CA 1
ATOM 1816 C C . PHE A 1 223 ? -31.415 29.544 24.475 1.00 32.99 225 PHE A C 1
ATOM 1817 O O . PHE A 1 223 ? -32.099 30.381 23.876 1.00 31.59 225 PHE A O 1
ATOM 1825 N N . ARG A 1 224 ? -31.666 29.190 25.740 1.00 27.14 226 ARG A N 1
ATOM 1826 C CA . ARG A 1 224 ? -32.795 29.777 26.448 1.00 28.74 226 ARG A CA 1
ATOM 1827 C C . ARG A 1 224 ? -32.608 31.272 26.641 1.00 33.67 226 ARG A C 1
ATOM 1828 O O . ARG A 1 224 ? -33.586 32.032 26.620 1.00 35.22 226 ARG A O 1
ATOM 1836 N N . LEU A 1 225 ? -31.358 31.721 26.789 1.00 31.01 227 LEU A N 1
ATOM 1837 C CA . LEU A 1 225 ? -31.108 33.154 26.907 1.00 32.81 227 LEU A CA 1
ATOM 1838 C C . LEU A 1 225 ? -31.283 33.863 25.573 1.00 37.07 227 LEU A C 1
ATOM 1839 O O . LEU A 1 225 ? -31.808 34.978 25.527 1.00 33.79 227 LEU A O 1
ATOM 1844 N N . PHE A 1 226 ? -30.848 33.228 24.481 1.00 31.32 228 PHE A N 1
ATOM 1845 C CA . PHE A 1 226 ? -30.782 33.832 23.152 1.00 32.02 228 PHE A CA 1
ATOM 1846 C C . PHE A 1 226 ? -32.122 33.809 22.441 1.00 31.42 228 PHE A C 1
ATOM 1847 O O . PHE A 1 226 ? -32.301 34.538 21.463 1.00 34.93 228 PHE A O 1
ATOM 1855 N N . LYS A 1 227 ? -33.052 32.996 22.937 1.00 33.06 229 LYS A N 1
ATOM 1856 C CA . LYS A 1 227 ? -34.332 32.732 22.283 1.00 40.13 229 LYS A CA 1
ATOM 1857 C C . LYS A 1 227 ? -35.143 33.966 21.893 1.00 33.58 229 LYS A C 1
ATOM 1858 O O . LYS A 1 227 ? -35.795 33.924 20.836 1.00 35.57 229 LYS A O 1
ATOM 1864 N N . PRO A 1 228 ? -35.198 35.045 22.682 1.00 33.83 230 PRO A N 1
ATOM 1865 C CA . PRO A 1 228 ? -35.953 36.232 22.240 1.00 36.43 230 PRO A CA 1
ATOM 1866 C C . PRO A 1 228 ? -35.575 36.746 20.859 1.00 41.90 230 PRO A C 1
ATOM 1867 O O . PRO A 1 228 ? -36.420 37.339 20.176 1.00 45.05 230 PRO A O 1
ATOM 1871 N N . PHE A 1 229 ? -34.330 36.543 20.420 1.00 39.14 231 PHE A N 1
ATOM 1872 C CA . PHE A 1 229 ? -33.909 37.037 19.111 1.00 35.01 231 PHE A CA 1
ATOM 1873 C C . PHE A 1 229 ? -34.559 36.303 17.945 1.00 43.34 231 PHE A C 1
ATOM 1874 O O . PHE A 1 229 ? -34.480 36.791 16.812 1.00 43.48 231 PHE A O 1
ATOM 1882 N N . LEU A 1 230 ? -35.181 35.155 18.184 1.00 40.96 232 LEU A N 1
ATOM 1883 C CA . LEU A 1 230 ? -35.793 34.366 17.125 1.00 44.04 232 LEU A CA 1
ATOM 1884 C C . LEU A 1 230 ? -37.236 34.789 16.859 1.00 44.38 232 LEU A C 1
ATOM 1885 O O . LEU A 1 230 ? -37.946 35.261 17.754 1.00 44.31 232 LEU A O 1
ATOM 1890 N N . ASP A 1 231 ? -37.665 34.589 15.614 1.00 46.98 233 ASP A N 1
ATOM 1891 C CA . ASP A 1 231 ? -39.077 34.706 15.264 1.00 52.61 233 ASP A CA 1
ATOM 1892 C C . ASP A 1 231 ? -39.896 33.774 16.155 1.00 50.71 233 ASP A C 1
ATOM 1893 O O . ASP A 1 231 ? -39.533 32.601 16.310 1.00 53.41 233 ASP A O 1
ATOM 1898 N N . PRO A 1 232 ? -40.997 34.247 16.751 1.00 54.33 234 PRO A N 1
ATOM 1899 C CA . PRO A 1 232 ? -41.814 33.352 17.591 1.00 59.08 234 PRO A CA 1
ATOM 1900 C C . PRO A 1 232 ? -42.367 32.141 16.857 1.00 55.69 234 PRO A C 1
ATOM 1901 O O . PRO A 1 232 ? -42.595 31.105 17.495 1.00 51.80 234 PRO A O 1
ATOM 1905 N N . VAL A 1 233 ? -42.608 32.234 15.547 1.00 48.55 235 VAL A N 1
ATOM 1906 C CA . VAL A 1 233 ? -42.979 31.038 14.794 1.00 50.81 235 VAL A CA 1
ATOM 1907 C C . VAL A 1 233 ? -41.810 30.064 14.742 1.00 49.60 235 VAL A C 1
ATOM 1908 O O . VAL A 1 233 ? -41.989 28.850 14.891 1.00 47.54 235 VAL A O 1
ATOM 1912 N N . THR A 1 234 ? -40.597 30.578 14.528 1.00 43.93 236 THR A N 1
ATOM 1913 C CA . THR A 1 234 ? -39.413 29.725 14.543 1.00 42.89 236 THR A CA 1
ATOM 1914 C C . THR A 1 234 ? -39.208 29.081 15.911 1.00 41.42 236 THR A C 1
ATOM 1915 O O . THR A 1 234 ? -38.891 27.888 16.005 1.00 43.44 236 THR A O 1
ATOM 1919 N N . VAL A 1 235 ? -39.373 29.862 16.983 1.00 43.73 237 VAL A N 1
ATOM 1920 C CA . VAL A 1 235 ? -39.225 29.333 18.339 1.00 44.93 237 VAL A CA 1
ATOM 1921 C C . VAL A 1 235 ? -40.168 28.161 18.574 1.00 42.15 237 VAL A C 1
ATOM 1922 O O . VAL A 1 235 ? -39.805 27.174 19.222 1.00 42.53 237 VAL A O 1
ATOM 1926 N N . SER A 1 236 ? -41.398 28.251 18.070 1.00 41.20 238 SER A N 1
ATOM 1927 C CA . SER A 1 236 ? -42.367 27.190 18.323 1.00 35.42 238 SER A CA 1
ATOM 1928 C C . SER A 1 236 ? -42.006 25.883 17.627 1.00 39.39 238 SER A C 1
ATOM 1929 O O . SER A 1 236 ? -42.647 24.862 17.895 1.00 38.98 238 SER A O 1
ATOM 1932 N N . LYS A 1 237 ? -41.020 25.889 16.737 1.00 33.42 239 LYS A N 1
ATOM 1933 C CA . LYS A 1 237 ? -40.594 24.677 16.045 1.00 36.49 239 LYS A CA 1
ATOM 1934 C C . LYS A 1 237 ? -39.441 23.970 16.745 1.00 36.03 239 LYS A C 1
ATOM 1935 O O . LYS A 1 237 ? -39.162 22.813 16.415 1.00 32.60 239 LYS A O 1
ATOM 1941 N N . ILE A 1 238 ? -38.768 24.640 17.679 1.00 34.95 240 ILE A N 1
ATOM 1942 C CA . ILE A 1 238 ? -37.491 24.189 18.230 1.00 30.96 240 ILE A CA 1
ATOM 1943 C C . ILE A 1 238 ? -37.715 23.646 19.637 1.00 33.86 240 ILE A C 1
ATOM 1944 O O . ILE A 1 238 ? -38.406 24.275 20.447 1.00 35.03 240 ILE A O 1
ATOM 1949 N N . PHE A 1 239 ? -37.130 22.479 19.924 1.00 32.99 241 PHE A N 1
ATOM 1950 C CA . PHE A 1 239 ? -37.251 21.813 21.223 1.00 30.27 241 PHE A CA 1
ATOM 1951 C C . PHE A 1 239 ? -35.848 21.450 21.688 1.00 36.44 241 PHE A C 1
ATOM 1952 O O . PHE A 1 239 ? -35.194 20.611 21.059 1.00 38.53 241 PHE A O 1
ATOM 1960 N N . ILE A 1 240 ? -35.400 22.054 22.788 1.00 35.01 242 ILE A N 1
ATOM 1961 C CA . ILE A 1 240 ? -34.070 21.823 23.354 1.00 34.39 242 ILE A CA 1
ATOM 1962 C C . ILE A 1 240 ? -34.215 20.904 24.559 1.00 37.29 242 ILE A C 1
ATOM 1963 O O . ILE A 1 240 ? -34.642 21.345 25.634 1.00 36.83 242 ILE A O 1
ATOM 1968 N N . LEU A 1 241 ? -33.822 19.636 24.403 1.00 32.59 243 LEU A N 1
ATOM 1969 C CA . LEU A 1 241 ? -34.053 18.612 25.414 1.00 34.01 243 LEU A CA 1
ATOM 1970 C C . LEU A 1 241 ? -32.739 18.088 25.982 1.00 35.74 243 LEU A C 1
ATOM 1971 O O . LEU A 1 241 ? -31.710 18.061 25.302 1.00 31.22 243 LEU A O 1
ATOM 1976 N N . GLY A 1 242 ? -32.791 17.645 27.235 1.00 39.46 244 GLY A N 1
ATOM 1977 C CA . GLY A 1 242 ? -31.635 17.056 27.879 1.00 36.40 244 GLY A CA 1
ATOM 1978 C C . GLY A 1 242 ? -31.567 15.548 27.737 1.00 40.23 244 GLY A C 1
ATOM 1979 O O . GLY A 1 242 ? -31.858 15.003 26.666 1.00 34.50 244 GLY A O 1
ATOM 1980 N N . SER A 1 243 ? -31.133 14.892 28.790 1.00 36.00 245 SER A N 1
ATOM 1981 C CA . SER A 1 243 ? -30.996 13.446 28.827 1.00 40.79 245 SER A CA 1
ATOM 1982 C C . SER A 1 243 ? -32.283 12.660 28.774 1.00 39.89 245 SER A C 1
ATOM 1983 O O . SER A 1 243 ? -32.262 11.522 28.403 1.00 42.42 245 SER A O 1
ATOM 1986 N N . SER A 1 244 ? -33.357 13.213 29.293 1.00 39.22 246 SER A N 1
ATOM 1987 C CA . SER A 1 244 ? -34.633 12.529 29.238 1.00 43.81 246 SER A CA 1
ATOM 1988 C C . SER A 1 244 ? -35.502 13.107 28.158 1.00 48.73 246 SER A C 1
ATOM 1989 O O . SER A 1 244 ? -36.374 13.879 28.443 1.00 60.15 246 SER A O 1
ATOM 1992 N N . TYR A 1 245 ? -35.295 12.690 26.933 1.00 43.16 247 TYR A N 1
ATOM 1993 C CA . TYR A 1 245 ? -36.044 13.198 25.812 1.00 39.39 247 TYR A CA 1
ATOM 1994 C C . TYR A 1 245 ? -37.017 12.213 25.201 1.00 40.18 247 TYR A C 1
ATOM 1995 O O . TYR A 1 245 ? -37.813 12.572 24.402 1.00 41.58 247 TYR A O 1
ATOM 2004 N N . GLN A 1 246 ? -36.983 10.974 25.643 1.00 40.41 248 GLN A N 1
ATOM 2005 C CA . GLN A 1 246 ? -37.739 9.924 24.964 1.00 41.63 248 GLN A CA 1
ATOM 2006 C C . GLN A 1 246 ? -39.241 10.184 24.995 1.00 47.15 248 GLN A C 1
ATOM 2007 O O . GLN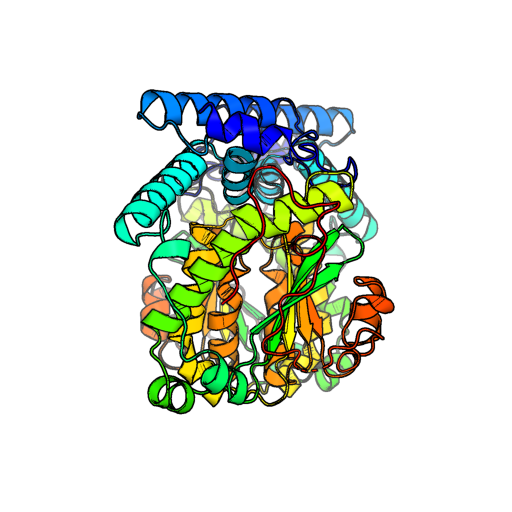 A 1 246 ? -39.936 9.955 23.996 1.00 44.17 248 GLN A O 1
ATOM 2013 N N . LYS A 1 247 ? -39.775 10.629 26.136 1.00 50.77 249 LYS A N 1
ATOM 2014 C CA . LYS A 1 247 ? -41.216 10.851 26.196 1.00 52.72 249 LYS A CA 1
ATOM 2015 C C . LYS A 1 247 ? -41.627 12.004 25.290 1.00 51.46 249 LYS A C 1
ATOM 2016 O O . LYS A 1 247 ? -42.715 11.974 24.700 1.00 47.43 249 LYS A O 1
ATOM 2022 N N . GLU A 1 248 ? -40.761 13.009 25.141 1.00 41.30 250 GLU A N 1
ATOM 2023 C CA . GLU A 1 248 ? -41.093 14.127 24.268 1.00 45.41 250 GLU A CA 1
ATOM 2024 C C . GLU A 1 248 ? -41.032 13.716 22.800 1.00 45.87 250 GLU A C 1
ATOM 2025 O O . GLU A 1 248 ? -41.877 14.134 22.000 1.00 41.60 250 GLU A O 1
ATOM 2031 N N . LEU A 1 249 ? -40.048 12.890 22.425 1.00 42.49 251 LEU A N 1
ATOM 2032 C CA . LEU A 1 249 ? -40.001 12.387 21.054 1.00 38.03 251 LEU A CA 1
ATOM 2033 C C . LEU A 1 249 ? -41.207 11.512 20.748 1.00 42.71 251 LEU A C 1
ATOM 2034 O O . LEU A 1 249 ? -41.748 11.551 19.638 1.00 47.14 251 LEU A O 1
ATOM 2039 N N . LEU A 1 250 ? -41.639 10.712 21.723 1.00 42.58 252 LEU A N 1
ATOM 2040 C CA . LEU A 1 250 ? -42.728 9.778 21.489 1.00 44.07 252 LEU A CA 1
ATOM 2041 C C . LEU A 1 250 ? -44.079 10.477 21.402 1.00 44.02 252 LEU A C 1
ATOM 2042 O O . LEU A 1 250 ? -45.031 9.889 20.877 1.00 49.26 252 LEU A O 1
ATOM 2047 N N . LYS A 1 251 ? -44.182 11.712 21.893 1.00 41.64 253 LYS A N 1
ATOM 2048 C CA . LYS A 1 251 ? -45.375 12.512 21.638 1.00 47.35 253 LYS A CA 1
ATOM 2049 C C . LYS A 1 251 ? -45.503 12.863 20.163 1.00 51.11 253 LYS A C 1
ATOM 2050 O O . LYS A 1 251 ? -46.621 13.001 19.651 1.00 44.78 253 LYS A O 1
ATOM 2056 N N . GLN A 1 252 ? -44.374 13.001 19.468 1.00 45.52 254 GLN A N 1
ATOM 2057 C CA . GLN A 1 252 ? -44.344 13.532 18.111 1.00 43.58 254 GLN A CA 1
ATOM 2058 C C . GLN A 1 252 ? -44.184 12.461 17.046 1.00 42.22 254 GLN A C 1
ATOM 2059 O O . GLN A 1 252 ? -44.627 12.661 15.910 1.00 43.55 254 GLN A O 1
ATOM 2065 N N . ILE A 1 253 ? -43.569 11.331 17.380 1.00 38.30 255 ILE A N 1
ATOM 2066 C CA . ILE A 1 253 ? -43.303 10.277 16.411 1.00 40.08 255 ILE A CA 1
ATOM 2067 C C . ILE A 1 253 ? -43.866 8.969 16.943 1.00 46.98 255 ILE A C 1
ATOM 2068 O O . ILE A 1 253 ? -43.560 8.590 18.085 1.00 46.92 255 ILE A O 1
ATOM 2073 N N . PRO A 1 254 ? -44.685 8.261 16.163 1.00 47.51 256 PRO A N 1
ATOM 2074 C CA . PRO A 1 254 ? -45.195 6.956 16.603 1.00 46.33 256 PRO A CA 1
ATOM 2075 C C . PRO A 1 254 ? -44.057 6.052 17.047 1.00 48.93 256 PRO A C 1
ATOM 2076 O O . PRO A 1 254 ? -43.007 5.996 16.408 1.00 48.92 256 PRO A O 1
ATOM 2080 N N . ALA A 1 255 ? -44.277 5.334 18.154 1.00 50.01 257 ALA A N 1
ATOM 2081 C CA . ALA A 1 255 ? -43.227 4.465 18.676 1.00 49.77 257 ALA A CA 1
ATOM 2082 C C . ALA A 1 255 ? -42.774 3.455 17.634 1.00 48.40 257 ALA A C 1
ATOM 2083 O O . ALA A 1 255 ? -41.603 3.064 17.620 1.00 48.59 257 ALA A O 1
ATOM 2085 N N . GLU A 1 256 ? -43.682 3.039 16.744 1.00 47.45 258 GLU A N 1
ATOM 2086 C CA . GLU A 1 256 ? -43.331 2.100 15.685 1.00 45.69 258 GLU A CA 1
ATOM 2087 C C . GLU A 1 256 ? -42.293 2.687 14.738 1.00 46.65 258 GLU A C 1
ATOM 2088 O O . GLU A 1 256 ? -41.545 1.937 14.095 1.00 46.34 258 GLU A O 1
ATOM 2094 N N . ASN A 1 257 ? -42.247 4.019 14.628 1.00 41.48 259 ASN A N 1
ATOM 2095 C CA . ASN A 1 257 ? -41.361 4.705 13.694 1.00 47.38 259 ASN A CA 1
ATOM 2096 C C . ASN A 1 257 ? -40.086 5.238 14.332 1.00 47.80 259 ASN A C 1
ATOM 2097 O O . ASN A 1 257 ? -39.133 5.544 13.607 1.00 47.50 259 ASN A O 1
ATOM 2102 N N . LEU A 1 258 ? -40.053 5.367 15.644 1.00 43.76 260 LEU A N 1
ATOM 2103 C CA . LEU A 1 258 ? -38.881 5.920 16.313 1.00 39.35 260 LEU A CA 1
ATOM 2104 C C . LEU A 1 258 ? -37.846 4.818 16.540 1.00 41.29 260 LEU A C 1
ATOM 2105 O O . LEU A 1 258 ? -38.204 3.724 16.982 1.00 41.98 260 LEU A O 1
ATOM 2110 N N . PRO A 1 259 ? -36.569 5.055 16.232 1.00 42.74 261 PRO A N 1
ATOM 2111 C CA . PRO A 1 259 ? -35.556 4.012 16.446 1.00 44.27 261 PRO A CA 1
ATOM 2112 C C . PRO A 1 259 ? -35.446 3.632 17.916 1.00 44.54 261 PRO A C 1
ATOM 2113 O O . PRO A 1 259 ? -35.648 4.457 18.810 1.00 43.13 261 PRO A O 1
ATOM 2117 N N . VAL A 1 260 ? -35.095 2.366 18.155 1.00 48.18 262 VAL A N 1
ATOM 2118 C CA . VAL A 1 260 ? -35.026 1.847 19.520 1.00 49.22 262 VAL A CA 1
ATOM 2119 C C . VAL A 1 260 ? -34.051 2.662 20.364 1.00 48.70 262 VAL A C 1
ATOM 2120 O O . VAL A 1 260 ? -34.327 2.980 21.527 1.00 45.32 262 VAL A O 1
ATOM 2124 N N . LYS A 1 261 ? -32.901 3.021 19.788 1.00 46.06 263 LYS A N 1
ATOM 2125 C CA . LYS A 1 261 ? -31.882 3.763 20.521 1.00 48.48 263 LYS A CA 1
ATOM 2126 C C . LYS A 1 261 ? -32.389 5.097 21.073 1.00 45.40 263 LYS A C 1
ATOM 2127 O O . LYS A 1 261 ? -31.759 5.651 21.980 1.00 42.63 263 LYS A O 1
ATOM 2133 N N . PHE A 1 262 ? -33.494 5.634 20.547 1.00 44.51 264 PHE A N 1
ATOM 2134 C CA . PHE A 1 262 ? -34.032 6.906 21.016 1.00 40.49 264 PHE A CA 1
ATOM 2135 C C . PHE A 1 262 ? -35.318 6.738 21.807 1.00 42.49 264 PHE A C 1
ATOM 2136 O O . PHE A 1 262 ? -35.989 7.737 22.095 1.00 40.06 264 PHE A O 1
ATOM 2144 N N . GLY A 1 263 ? -35.677 5.502 22.165 1.00 44.17 265 GLY A N 1
ATOM 2145 C CA . GLY A 1 263 ? -36.851 5.221 22.970 1.00 46.20 265 GLY A CA 1
ATOM 2146 C C . GLY A 1 263 ? -37.993 4.542 22.239 1.00 47.31 265 GLY A C 1
ATOM 2147 O O . GLY A 1 263 ? -39.026 4.272 22.863 1.00 46.48 265 GLY A O 1
ATOM 2148 N N . GLY A 1 264 ? -37.851 4.244 20.952 1.00 45.50 266 GLY A N 1
ATOM 2149 C CA . GLY A 1 264 ? -38.927 3.703 20.157 1.00 48.69 266 GLY A CA 1
ATOM 2150 C C . GLY A 1 264 ? -38.826 2.205 19.946 1.00 48.51 266 GLY A C 1
ATOM 2151 O O . GLY A 1 264 ? -38.165 1.479 20.697 1.00 48.13 266 GLY A O 1
ATOM 2152 N N . LYS A 1 265 ? -39.496 1.736 18.892 1.00 46.61 267 LYS A N 1
ATOM 2153 C CA . LYS A 1 265 ? -39.558 0.318 18.576 1.00 53.44 267 LYS A CA 1
ATOM 2154 C C . LYS A 1 265 ? -39.025 -0.021 17.194 1.00 55.83 267 LYS A C 1
ATOM 2155 O O . LYS A 1 265 ? -39.041 -1.198 16.819 1.00 52.73 267 LYS A O 1
ATOM 2161 N N . SER A 1 266 ? -38.546 0.959 16.428 1.00 53.34 268 SER A N 1
ATOM 2162 C CA . SER A 1 266 ? -38.135 0.687 15.059 1.00 55.17 268 SER A CA 1
ATOM 2163 C C . SER A 1 266 ? -36.720 0.127 15.031 1.00 57.25 268 SER A C 1
ATOM 2164 O O . SER A 1 266 ? -35.812 0.673 15.667 1.00 56.13 268 SER A O 1
ATOM 2167 N N . GLU A 1 267 ? -36.538 -0.962 14.289 1.00 58.09 269 GLU A N 1
ATOM 2168 C CA . GLU A 1 267 ? -35.260 -1.644 14.174 1.00 63.00 269 GLU A CA 1
ATOM 2169 C C . GLU A 1 267 ? -34.839 -1.711 12.713 1.00 61.78 269 GLU A C 1
ATOM 2170 O O . GLU A 1 267 ? -35.680 -1.726 11.808 1.00 57.58 269 GLU A O 1
ATOM 2176 N N . VAL A 1 268 ? -33.528 -1.740 12.492 1.00 60.07 270 VAL A N 1
ATOM 2177 C CA . VAL A 1 268 ? -32.951 -1.907 11.165 1.00 58.55 270 VAL A CA 1
ATOM 2178 C C . VAL A 1 268 ? -31.867 -2.972 11.262 1.00 66.72 270 VAL A C 1
ATOM 2179 O O . VAL A 1 268 ? -31.023 -2.924 12.163 1.00 74.83 270 VAL A O 1
ATOM 2183 N N . ASP A 1 269 ? -31.898 -3.932 10.340 1.00 65.64 271 ASP A N 1
ATOM 2184 C CA . ASP A 1 269 ? -30.989 -5.081 10.353 1.00 71.20 271 ASP A CA 1
ATOM 2185 C C . ASP A 1 269 ? -29.523 -4.663 10.461 1.00 72.22 271 ASP A C 1
ATOM 2186 O O . ASP A 1 269 ? -28.918 -4.229 9.482 1.00 75.11 271 ASP A O 1
ATOM 2191 N N . GLY A 1 270 ? -26.958 -1.294 8.272 1.00 61.57 276 GLY A N 1
ATOM 2192 C CA . GLY A 1 270 ? -27.738 -0.855 9.415 1.00 57.04 276 GLY A CA 1
ATOM 2193 C C . GLY A 1 270 ? -28.397 0.513 9.287 1.00 55.15 276 GLY A C 1
ATOM 2194 O O . GLY A 1 270 ? -28.598 1.027 8.187 1.00 53.55 276 GLY A O 1
ATOM 2195 N N . LEU A 1 271 ? -28.720 1.109 10.437 1.00 56.24 277 LEU A N 1
ATOM 2196 C CA . LEU A 1 271 ? -29.531 2.324 10.454 1.00 49.66 277 LEU A CA 1
ATOM 2197 C C . LEU A 1 271 ? -28.829 3.494 9.770 1.00 49.67 277 LEU A C 1
ATOM 2198 O O . LEU A 1 271 ? -29.472 4.300 9.085 1.00 46.68 277 LEU A O 1
ATOM 2203 N N . TYR A 1 272 ? -27.511 3.610 9.941 1.00 47.24 278 TYR A N 1
ATOM 2204 C CA . TYR A 1 272 ? -26.819 4.794 9.440 1.00 44.07 278 TYR A CA 1
ATOM 2205 C C . TYR A 1 272 ? -26.809 4.859 7.921 1.00 43.62 278 TYR A C 1
ATOM 2206 O O . TYR A 1 272 ? -26.728 5.955 7.351 1.00 42.71 278 TYR A O 1
ATOM 2215 N N . LEU A 1 273 ? -26.888 3.712 7.248 1.00 43.00 279 LEU A N 1
ATOM 2216 C CA . LEU A 1 273 ? -26.864 3.673 5.797 1.00 48.66 279 LEU A CA 1
ATOM 2217 C C . LEU A 1 273 ? -28.240 3.424 5.197 1.00 48.86 279 LEU A C 1
ATOM 2218 O O . LEU A 1 273 ? -28.344 3.193 3.988 1.00 53.69 279 LEU A O 1
ATOM 2223 N N . SER A 1 274 ? -29.295 3.468 6.005 1.00 43.88 280 SER A N 1
ATOM 2224 C CA . SER A 1 274 ? -30.625 3.146 5.517 1.00 48.11 280 SER A CA 1
ATOM 2225 C C . SER A 1 274 ? -31.374 4.415 5.112 1.00 47.98 280 SER A C 1
ATOM 2226 O O . SER A 1 274 ? -30.953 5.542 5.392 1.00 44.87 280 SER A O 1
ATOM 2229 N N . ASP A 1 275 ? -32.508 4.211 4.435 1.00 40.86 281 ASP A N 1
ATOM 2230 C CA . ASP A 1 275 ? -33.360 5.300 4.000 1.00 41.50 281 ASP A CA 1
ATOM 2231 C C . ASP A 1 275 ? -34.780 4.736 3.893 1.00 40.17 281 ASP A C 1
ATOM 2232 O O . ASP A 1 275 ? -35.360 4.630 2.813 1.00 44.86 281 ASP A O 1
ATOM 2237 N N . ILE A 1 276 ? -35.340 4.376 5.045 1.00 41.59 282 ILE A N 1
ATOM 2238 C CA . ILE A 1 276 ? -36.614 3.658 5.131 1.00 41.25 282 ILE A CA 1
ATOM 2239 C C . ILE A 1 276 ? -37.737 4.657 5.374 1.00 42.30 282 ILE A C 1
ATOM 2240 O O . ILE A 1 276 ? -37.614 5.541 6.232 1.00 42.07 282 ILE A O 1
ATOM 2245 N N . GLY A 1 277 ? -38.829 4.526 4.620 1.00 44.69 283 GLY A N 1
ATOM 2246 C CA . GLY A 1 277 ? -39.982 5.388 4.783 1.00 42.04 283 GLY A CA 1
ATOM 2247 C C . GLY A 1 277 ? -41.045 5.118 3.734 1.00 43.41 283 GLY A C 1
ATOM 2248 O O . GLY A 1 277 ? -40.911 4.200 2.921 1.00 48.09 283 GLY A O 1
ATOM 2249 N N . PRO A 1 278 ? -42.126 5.908 3.728 1.00 43.56 284 PRO A N 1
ATOM 2250 C CA . PRO A 1 278 ? -43.204 5.670 2.742 1.00 46.46 284 PRO A CA 1
ATOM 2251 C C . PRO A 1 278 ? -42.757 5.839 1.300 1.00 48.02 284 PRO A C 1
ATOM 2252 O O . PRO A 1 278 ? -43.400 5.280 0.396 1.00 46.11 284 PRO A O 1
ATOM 2256 N N . TRP A 1 279 ? -41.684 6.596 1.050 1.00 41.93 285 TRP A N 1
ATOM 2257 C CA . TRP A 1 279 ? -41.108 6.692 -0.287 1.00 40.85 285 TRP A CA 1
ATOM 2258 C C . TRP A 1 279 ? -40.455 5.391 -0.738 1.00 43.93 285 TRP A C 1
ATOM 2259 O O . TRP A 1 279 ? -40.008 5.313 -1.889 1.00 44.98 285 TRP A O 1
ATOM 2270 N N . ARG A 1 280 ? -40.379 4.379 0.129 1.00 46.12 286 ARG A N 1
ATOM 2271 C CA . ARG A 1 280 ? -39.937 3.040 -0.247 1.00 41.57 286 ARG A CA 1
ATOM 2272 C C . ARG A 1 280 ? -41.096 2.068 -0.407 1.00 44.00 286 ARG A C 1
ATOM 2273 O O . ARG A 1 280 ? -40.861 0.884 -0.665 1.00 50.58 286 ARG A O 1
ATOM 2281 N N . ASP A 1 281 ? -42.331 2.536 -0.253 1.00 42.16 287 ASP A N 1
ATOM 2282 C CA . ASP A 1 281 ? -43.516 1.686 -0.349 1.00 42.43 287 ASP A CA 1
ATOM 2283 C C . ASP A 1 281 ? -44.198 1.942 -1.682 1.00 45.49 287 ASP A C 1
ATOM 2284 O O . ASP A 1 281 ? -44.638 3.075 -1.933 1.00 51.49 287 ASP A O 1
ATOM 2289 N N . PRO A 1 282 ? -44.319 0.934 -2.554 1.00 58.03 288 PRO A N 1
ATOM 2290 C CA . PRO A 1 282 ? -44.940 1.168 -3.872 1.00 58.05 288 PRO A CA 1
ATOM 2291 C C . PRO A 1 282 ? -46.342 1.754 -3.801 1.00 57.81 288 PRO A C 1
ATOM 2292 O O . PRO A 1 282 ? -46.779 2.377 -4.777 1.00 51.90 288 PRO A O 1
ATOM 2296 N N . LYS A 1 283 ? -47.047 1.602 -2.675 1.00 54.45 289 LYS A N 1
ATOM 2297 C CA . LYS A 1 283 ? -48.375 2.196 -2.547 1.00 58.54 289 LYS A CA 1
ATOM 2298 C C . LYS A 1 283 ? -48.324 3.719 -2.608 1.00 57.50 289 LYS A C 1
ATOM 2299 O O . LYS A 1 283 ? -49.300 4.352 -3.033 1.00 52.11 289 LYS A O 1
ATOM 2305 N N . TYR A 1 284 ? -47.210 4.327 -2.189 1.00 49.55 290 TYR A N 1
ATOM 2306 C CA . TYR A 1 284 ? -47.104 5.778 -2.098 1.00 49.28 290 TYR A CA 1
ATOM 2307 C C . TYR A 1 284 ? -46.101 6.377 -3.073 1.00 47.98 290 TYR A C 1
ATOM 2308 O O . TYR A 1 284 ? -45.856 7.585 -3.018 1.00 46.06 290 TYR A O 1
ATOM 2317 N N . ILE A 1 285 ? -45.518 5.578 -3.959 1.00 48.06 291 ILE A N 1
ATOM 2318 C CA . ILE A 1 285 ? -44.617 6.090 -4.986 1.00 48.04 291 ILE A CA 1
ATOM 2319 C C . ILE A 1 285 ? -45.462 6.471 -6.196 1.00 53.69 291 ILE A C 1
ATOM 2320 O O . ILE A 1 285 ? -46.227 5.648 -6.712 1.00 51.20 291 ILE A O 1
ATOM 2325 N N . GLY A 1 286 ? -45.351 7.723 -6.627 1.00 49.32 292 GLY A N 1
ATOM 2326 C CA . GLY A 1 286 ? -46.130 8.215 -7.738 1.00 48.53 292 GLY A CA 1
ATOM 2327 C C . GLY A 1 286 ? -45.368 8.192 -9.047 1.00 49.14 292 GLY A C 1
ATOM 2328 O O . GLY A 1 286 ? -44.438 7.401 -9.241 1.00 47.40 292 GLY A O 1
ATOM 2329 N N . PRO A 1 287 ? -45.743 9.081 -9.974 1.00 48.65 293 PRO A N 1
ATOM 2330 C CA . PRO A 1 287 ? -45.088 9.093 -11.291 1.00 45.47 293 PRO A CA 1
ATOM 2331 C C . PRO A 1 287 ? -43.638 9.529 -11.240 1.00 46.88 293 PRO A C 1
ATOM 2332 O O . PRO A 1 287 ? -42.914 9.316 -12.220 1.00 50.26 293 PRO A O 1
ATOM 2336 N N . GLU A 1 288 ? -43.190 10.122 -10.131 1.00 40.38 294 GLU A N 1
ATOM 2337 C CA . GLU A 1 288 ? -41.786 10.486 -9.992 1.00 42.02 294 GLU A CA 1
ATOM 2338 C C . GLU A 1 288 ? -40.885 9.266 -9.883 1.00 44.13 294 GLU A C 1
ATOM 2339 O O . GLU A 1 288 ? -39.670 9.392 -10.081 1.00 42.11 294 GLU A O 1
ATOM 2345 N N . GLY A 1 289 ? -41.440 8.095 -9.571 1.00 43.64 295 GLY A N 1
ATOM 2346 C CA . GLY A 1 289 ? -40.624 6.915 -9.374 1.00 41.19 295 GLY A CA 1
ATOM 2347 C C . GLY A 1 289 ? -39.941 6.923 -8.019 1.00 40.26 295 GLY A C 1
ATOM 2348 O O . GLY A 1 289 ? -39.997 7.885 -7.260 1.00 40.26 295 GLY A O 1
ATOM 2349 N N . GLU A 1 290 ? -39.270 5.817 -7.719 1.00 40.76 296 GLU A N 1
ATOM 2350 C CA . GLU A 1 290 ? -38.686 5.630 -6.404 1.00 44.03 296 GLU A CA 1
ATOM 2351 C C . GLU A 1 290 ? -37.453 6.509 -6.235 1.00 46.83 296 GLU A C 1
ATOM 2352 O O . GLU A 1 290 ? -36.673 6.691 -7.175 1.00 50.81 296 GLU A O 1
ATOM 2358 N N . ALA A 1 291 ? -37.298 7.061 -5.031 1.00 39.31 297 ALA A N 1
ATOM 2359 C CA . ALA A 1 291 ? -36.132 7.864 -4.687 1.00 33.49 297 ALA A CA 1
ATOM 2360 C C . ALA A 1 291 ? -34.848 7.091 -4.979 1.00 46.18 297 ALA A C 1
ATOM 2361 O O . ALA A 1 291 ? -34.782 5.877 -4.740 1.00 41.60 297 ALA A O 1
ATOM 2363 N N . PRO A 1 292 ? -33.808 7.752 -5.472 1.00 48.39 298 PRO A N 1
ATOM 2364 C CA . PRO A 1 292 ? -32.506 7.096 -5.566 1.00 43.22 298 PRO A CA 1
ATOM 2365 C C . PRO A 1 292 ? -31.950 6.827 -4.176 1.00 47.09 298 PRO A C 1
ATOM 2366 O O . PRO A 1 292 ? -32.470 7.277 -3.151 1.00 37.43 298 PRO A O 1
ATOM 2370 N N . GLU A 1 293 ? -30.866 6.068 -4.142 1.00 42.58 299 GLU A N 1
ATOM 2371 C CA . GLU A 1 293 ? -30.237 5.711 -2.883 1.00 50.10 299 GLU A CA 1
ATOM 2372 C C . GLU A 1 293 ? -28.806 6.217 -2.894 1.00 52.28 299 GLU A C 1
ATOM 2373 O O . GLU A 1 293 ? -28.081 6.007 -3.871 1.00 52.99 299 GLU A O 1
ATOM 2379 N N . ALA A 1 294 ? -28.416 6.920 -1.830 1.00 53.78 300 ALA A N 1
ATOM 2380 C CA . ALA A 1 294 ? -27.010 7.278 -1.687 1.00 58.34 300 ALA A CA 1
ATOM 2381 C C . ALA A 1 294 ? -26.158 6.026 -1.551 1.00 62.32 300 ALA A C 1
ATOM 2382 O O . ALA A 1 294 ? -25.019 5.990 -2.028 1.00 65.29 300 ALA A O 1
ATOM 2384 N N . PHE A 1 295 ? -26.708 4.987 -0.927 1.00 66.26 301 PHE A N 1
ATOM 2385 C CA . PHE A 1 295 ? -26.116 3.659 -0.923 1.00 71.43 301 PHE A CA 1
ATOM 2386 C C . PHE A 1 295 ? -27.148 2.632 -1.384 1.00 75.29 301 PHE A C 1
ATOM 2387 O O . PHE A 1 295 ? -26.907 1.424 -1.356 1.00 76.05 301 PHE A O 1
ATOM 2395 N N . THR B 1 1 ? -55.263 63.963 22.785 1.00 69.71 3 THR B N 1
ATOM 2396 C CA . THR B 1 1 ? -54.609 63.888 21.486 1.00 69.06 3 THR B CA 1
ATOM 2397 C C . THR B 1 1 ? -53.896 65.194 21.131 1.00 71.50 3 THR B C 1
ATOM 2398 O O . THR B 1 1 ? -53.066 65.216 20.225 1.00 70.08 3 THR B O 1
ATOM 2400 N N . GLN B 1 2 ? -54.220 66.277 21.846 1.00 76.60 4 GLN B N 1
ATOM 2401 C CA . GLN B 1 2 ? -53.571 67.553 21.553 1.00 79.84 4 GLN B CA 1
ATOM 2402 C C . GLN B 1 2 ? -52.175 67.618 22.174 1.00 76.99 4 GLN B C 1
ATOM 2403 O O . GLN B 1 2 ? -51.243 68.140 21.551 1.00 77.78 4 GLN B O 1
ATOM 2409 N N . GLN B 1 3 ? -52.005 67.097 23.399 1.00 74.82 5 GLN B N 1
ATOM 2410 C CA . GLN B 1 3 ? -50.661 66.964 23.957 1.00 74.79 5 GLN B CA 1
ATOM 2411 C C . GLN B 1 3 ? -49.793 66.098 23.061 1.00 69.36 5 GLN B C 1
ATOM 2412 O O . GLN B 1 3 ? -48.629 66.421 22.814 1.00 67.43 5 GLN B O 1
ATOM 2418 N N . GLU B 1 4 ? -50.347 64.983 22.574 1.00 63.12 6 GLU B N 1
ATOM 2419 C CA . GLU B 1 4 ? -49.592 64.081 21.710 1.00 58.30 6 GLU B CA 1
ATOM 2420 C C . GLU B 1 4 ? -49.095 64.784 20.455 1.00 59.05 6 GLU B C 1
ATOM 2421 O O . GLU B 1 4 ? -47.946 64.597 20.042 1.00 57.08 6 GLU B O 1
ATOM 2427 N N . LYS B 1 5 ? -49.950 65.579 19.820 1.00 59.74 7 LYS B N 1
ATOM 2428 C CA . LYS B 1 5 ? -49.556 66.225 18.576 1.00 66.53 7 LYS B CA 1
ATOM 2429 C C . LYS B 1 5 ? -48.551 67.346 18.839 1.00 61.68 7 LYS B C 1
ATOM 2430 O O . LYS B 1 5 ? -47.599 67.525 18.072 1.00 65.16 7 LYS B O 1
ATOM 2436 N N . GLU B 1 6 ? -48.727 68.085 19.936 1.00 56.28 8 GLU B N 1
ATOM 2437 C CA . GLU B 1 6 ? -47.702 69.016 20.403 1.00 58.76 8 GLU B CA 1
ATOM 2438 C C . GLU B 1 6 ? -46.335 68.341 20.440 1.00 55.76 8 GLU B C 1
ATOM 2439 O O . GLU B 1 6 ? -45.382 68.774 19.781 1.00 54.20 8 GLU B O 1
ATOM 2445 N N . PHE B 1 7 ? -46.253 67.245 21.192 1.00 52.64 9 PHE B N 1
ATOM 2446 C CA . PHE B 1 7 ? -45.018 66.480 21.326 1.00 50.27 9 PHE B CA 1
ATOM 2447 C C . PHE B 1 7 ? -44.509 65.995 19.973 1.00 53.01 9 PHE B C 1
ATOM 2448 O O . PHE B 1 7 ? -43.355 66.246 19.607 1.00 48.02 9 PHE B O 1
ATOM 2456 N N . LEU B 1 8 ? -45.377 65.339 19.193 1.00 50.22 10 LEU B N 1
ATOM 2457 C CA . LEU B 1 8 ? -44.920 64.621 18.007 1.00 51.58 10 LEU B CA 1
ATOM 2458 C C . LEU B 1 8 ? -44.405 65.556 16.921 1.00 53.57 10 LEU B C 1
ATOM 2459 O O . LEU B 1 8 ? -43.542 65.161 16.135 1.00 54.02 10 LEU B O 1
ATOM 2464 N N . GLU B 1 9 ? -44.881 66.792 16.854 1.00 53.28 11 GLU B N 1
ATOM 2465 C CA . GLU B 1 9 ? -44.331 67.686 15.844 1.00 60.84 11 GLU B CA 1
ATOM 2466 C C . GLU B 1 9 ? -43.163 68.488 16.324 1.00 57.39 11 GLU B C 1
ATOM 2467 O O . GLU B 1 9 ? -42.706 69.377 15.605 1.00 61.02 11 GLU B O 1
ATOM 2473 N N . SER B 1 10 ? -42.752 68.280 17.549 1.00 53.51 12 SER B N 1
ATOM 2474 C CA . SER B 1 10 ? -41.582 68.976 18.018 1.00 50.85 12 SER B CA 1
ATOM 2475 C C . SER B 1 10 ? -40.301 68.268 17.611 1.00 45.28 12 SER B C 1
ATOM 2476 O O . SER B 1 10 ? -39.220 68.741 17.967 1.00 44.93 12 SER B O 1
ATOM 2479 N N . TYR B 1 11 ? -40.382 67.158 16.878 1.00 44.82 13 TYR B N 1
ATOM 2480 C CA . TYR B 1 11 ? -39.167 66.483 16.447 1.00 44.04 13 TYR B CA 1
ATOM 2481 C C . TYR B 1 11 ? -39.415 65.775 15.121 1.00 43.88 13 TYR B C 1
ATOM 2482 O O . TYR B 1 11 ? -40.567 65.501 14.764 1.00 44.29 13 TYR B O 1
ATOM 2491 N N . PRO B 1 12 ? -38.354 65.491 14.356 1.00 35.55 14 PRO B N 1
ATOM 2492 C CA . PRO B 1 12 ? -38.534 64.875 13.035 1.00 39.60 14 PRO B CA 1
ATOM 2493 C C . PRO B 1 12 ? -39.298 63.565 13.103 1.00 46.11 14 PRO B C 1
ATOM 2494 O O . PRO B 1 12 ? -39.093 62.744 13.999 1.00 44.63 14 PRO B O 1
ATOM 2498 N N . GLN B 1 13 ? -40.193 63.371 12.133 1.00 44.11 15 GLN B N 1
ATOM 2499 C CA . GLN B 1 13 ? -41.069 62.214 12.140 1.00 47.56 15 GLN B CA 1
ATOM 2500 C C . GLN B 1 13 ? -40.816 61.220 11.013 1.00 46.40 15 GLN B C 1
ATOM 2501 O O . GLN B 1 13 ? -41.420 60.140 11.026 1.00 49.43 15 GLN B O 1
ATOM 2507 N N . ASN B 1 14 ? -39.936 61.525 10.061 1.00 41.55 16 ASN B N 1
ATOM 2508 C CA . ASN B 1 14 ? -39.592 60.581 9.003 1.00 48.11 16 ASN B CA 1
ATOM 2509 C C . ASN B 1 14 ? -38.244 59.923 9.280 1.00 43.85 16 ASN B C 1
ATOM 2510 O O . ASN B 1 14 ? -37.288 60.584 9.699 1.00 39.04 16 ASN B O 1
ATOM 2515 N N . CYS B 1 15 ? -38.179 58.612 9.050 1.00 44.59 17 CYS B N 1
ATOM 2516 C CA . CYS B 1 15 ? -36.921 57.891 9.099 1.00 49.09 17 CYS B CA 1
ATOM 2517 C C . CYS B 1 15 ? -36.087 58.263 7.875 1.00 51.82 17 CYS B C 1
ATOM 2518 O O . CYS B 1 15 ? -36.594 58.885 6.935 1.00 50.89 17 CYS B O 1
ATOM 2521 N N . PRO B 1 16 ? -34.803 57.928 7.861 1.00 53.16 18 PRO B N 1
ATOM 2522 C CA . PRO B 1 16 ? -34.010 58.127 6.655 1.00 54.17 18 PRO B CA 1
ATOM 2523 C C . PRO B 1 16 ? -34.545 57.271 5.515 1.00 54.86 18 PRO B C 1
ATOM 2524 O O . PRO B 1 16 ? -35.138 56.201 5.749 1.00 49.76 18 PRO B O 1
ATOM 2528 N N . PRO B 1 17 ? -34.358 57.704 4.269 1.00 61.98 19 PRO B N 1
ATOM 2529 C CA . PRO B 1 17 ? -34.672 56.821 3.134 1.00 62.44 19 PRO B CA 1
ATOM 2530 C C . PRO B 1 17 ? -33.813 55.565 3.106 1.00 63.12 19 PRO B C 1
ATOM 2531 O O . PRO B 1 17 ? -34.137 54.622 2.368 1.00 60.75 19 PRO B O 1
ATOM 2535 N N . ASP B 1 18 ? -32.726 55.534 3.884 1.00 69.41 20 ASP B N 1
ATOM 2536 C CA . ASP B 1 18 ? -31.963 54.307 4.087 1.00 76.35 20 ASP B CA 1
ATOM 2537 C C . ASP B 1 18 ? -32.787 53.229 4.774 1.00 68.99 20 ASP B C 1
ATOM 2538 O O . ASP B 1 18 ? -32.558 52.035 4.542 1.00 63.71 20 ASP B O 1
ATOM 2543 N N . ALA B 1 19 ? -33.739 53.625 5.618 1.00 62.39 21 ALA B N 1
ATOM 2544 C CA . ALA B 1 19 ? -34.259 52.747 6.655 1.00 57.57 21 ALA B CA 1
ATOM 2545 C C . ALA B 1 19 ? -35.016 51.560 6.067 1.00 54.37 21 ALA B C 1
ATOM 2546 O O . ALA B 1 19 ? -35.374 51.525 4.886 1.00 50.25 21 ALA B O 1
ATOM 2548 N N . LEU B 1 20 ? -35.252 50.576 6.925 1.00 50.27 22 LEU B N 1
ATOM 2549 C CA . LEU B 1 20 ? -35.961 49.352 6.582 1.00 56.75 22 LEU B CA 1
ATOM 2550 C C . LEU B 1 20 ? -37.323 49.665 5.973 1.00 55.89 22 LEU B C 1
ATOM 2551 O O . LEU B 1 20 ? -37.906 50.726 6.248 1.00 52.91 22 LEU B O 1
ATOM 2556 N N . PRO B 1 21 ? -37.862 48.779 5.140 1.00 60.15 23 PRO B N 1
ATOM 2557 C CA . PRO B 1 21 ? -39.233 48.972 4.664 1.00 56.89 23 PRO B CA 1
ATOM 2558 C C . PRO B 1 21 ? -40.202 48.922 5.831 1.00 44.71 23 PRO B C 1
ATOM 2559 O O . PRO B 1 21 ? -39.940 48.293 6.860 1.00 43.19 23 PRO B O 1
ATOM 2563 N N . GLY B 1 22 ? -41.334 49.597 5.667 1.00 41.14 24 GLY B N 1
ATOM 2564 C CA . GLY B 1 22 ? -42.319 49.625 6.725 1.00 37.84 24 GLY B CA 1
ATOM 2565 C C . GLY B 1 22 ? -42.045 50.619 7.828 1.00 39.37 24 GLY B C 1
ATOM 2566 O O . GLY B 1 22 ? -42.750 50.599 8.846 1.00 36.11 24 GLY B O 1
ATOM 2567 N N . THR B 1 23 ? -41.049 51.473 7.672 1.00 35.63 25 THR B N 1
ATOM 2568 C CA . THR B 1 23 ? -40.790 52.536 8.636 1.00 42.82 25 THR B CA 1
ATOM 2569 C C . THR B 1 23 ? -41.458 53.825 8.181 1.00 40.21 25 THR B C 1
ATOM 2570 O O . THR B 1 23 ? -41.731 54.005 6.990 1.00 44.17 25 THR B O 1
ATOM 2574 N N . PRO B 1 24 ? -41.757 54.743 9.105 1.00 38.65 26 PRO B N 1
ATOM 2575 C CA . PRO B 1 24 ? -42.451 55.978 8.721 1.00 35.46 26 PRO B CA 1
ATOM 2576 C C . PRO B 1 24 ? -41.724 56.717 7.602 1.00 43.12 26 PRO B C 1
ATOM 2577 O O . PRO B 1 24 ? -40.513 56.950 7.672 1.00 41.93 26 PRO B O 1
ATOM 2581 N N . GLY B 1 25 ? -42.474 57.069 6.571 1.00 48.26 27 GLY B N 1
ATOM 2582 C CA . GLY B 1 25 ? -41.968 57.735 5.387 1.00 48.30 27 GLY B CA 1
ATOM 2583 C C . GLY B 1 25 ? -41.473 56.788 4.302 1.00 46.48 27 GLY B C 1
ATOM 2584 O O . GLY B 1 25 ? -41.133 57.207 3.232 1.00 46.25 27 GLY B O 1
ATOM 2585 N N . ASN B 1 26 ? -41.479 55.502 4.581 1.00 42.72 28 ASN B N 1
ATOM 2586 C CA . ASN B 1 26 ? -41.009 54.490 3.675 1.00 52.69 28 ASN B CA 1
ATOM 2587 C C . ASN B 1 26 ? -42.045 53.421 3.396 1.00 49.99 28 ASN B C 1
ATOM 2588 O O . ASN B 1 26 ? -41.700 52.280 3.210 1.00 52.18 28 ASN B O 1
ATOM 2593 N N . LEU B 1 27 ? -43.313 53.766 3.406 1.00 45.37 29 LEU B N 1
ATOM 2594 C CA . LEU B 1 27 ? -44.336 52.759 3.213 1.00 48.13 29 LEU B CA 1
ATOM 2595 C C . LEU B 1 27 ? -44.802 52.420 1.804 1.00 44.84 29 LEU B C 1
ATOM 2596 O O . LEU B 1 27 ? -45.028 53.300 1.047 1.00 49.08 29 LEU B O 1
ATOM 2601 N N . ASP B 1 28 ? -44.954 51.139 1.477 1.00 43.82 30 ASP B N 1
ATOM 2602 C CA . ASP B 1 28 ? -45.557 50.782 0.197 1.00 42.73 30 ASP B CA 1
ATOM 2603 C C . ASP B 1 28 ? -47.078 50.724 0.342 1.00 49.17 30 ASP B C 1
ATOM 2604 O O . ASP B 1 28 ? -47.630 50.876 1.435 1.00 47.70 30 ASP B O 1
ATOM 2609 N N . SER B 1 29 ? -47.772 50.487 -0.775 1.00 48.47 31 SER B N 1
ATOM 2610 C CA . SER B 1 29 ? -49.231 50.504 -0.758 1.00 49.44 31 SER B CA 1
ATOM 2611 C C . SER B 1 29 ? -49.806 49.439 0.173 1.00 46.13 31 SER B C 1
ATOM 2612 O O . SER B 1 29 ? -50.841 49.662 0.816 1.00 45.56 31 SER B O 1
ATOM 2615 N N . ALA B 1 30 ? -49.168 48.266 0.245 1.00 47.82 32 ALA B N 1
ATOM 2616 C CA . ALA B 1 30 ? -49.667 47.214 1.130 1.00 46.16 32 ALA B CA 1
ATOM 2617 C C . ALA B 1 30 ? -49.483 47.596 2.593 1.00 43.41 32 ALA B C 1
ATOM 2618 O O . ALA B 1 30 ? -50.338 47.292 3.437 1.00 41.73 32 ALA B O 1
ATOM 2620 N N . GLN B 1 31 ? -48.373 48.264 2.905 1.00 40.57 33 GLN B N 1
ATOM 2621 C CA . GLN B 1 31 ? -48.115 48.696 4.271 1.00 36.26 33 GLN B CA 1
ATOM 2622 C C . GLN B 1 31 ? -49.000 49.878 4.666 1.00 41.01 33 GLN B C 1
ATOM 2623 O O . GLN B 1 31 ? -49.514 49.927 5.791 1.00 39.96 33 GLN B O 1
ATOM 2629 N N . GLU B 1 32 ? -49.183 50.847 3.765 1.00 37.02 34 GLU B N 1
ATOM 2630 C CA . GLU B 1 32 ? -50.088 51.960 4.056 1.00 37.10 34 GLU B CA 1
ATOM 2631 C C . GLU B 1 32 ? -51.494 51.463 4.353 1.00 43.94 34 GLU B C 1
ATOM 2632 O O . GLU B 1 32 ? -52.192 52.010 5.225 1.00 39.61 34 GLU B O 1
ATOM 2638 N N . LYS B 1 33 ? -51.925 50.426 3.629 1.00 40.35 35 LYS B N 1
ATOM 2639 C CA . LYS B 1 33 ? -53.261 49.883 3.818 1.00 44.39 35 LYS B CA 1
ATOM 2640 C C . LYS B 1 33 ? -53.367 49.171 5.165 1.00 39.67 35 LYS B C 1
ATOM 2641 O O . LYS B 1 33 ? -54.396 49.252 5.841 1.00 38.67 35 LYS B O 1
ATOM 2647 N N . ALA B 1 34 ? -52.319 48.445 5.546 1.00 36.64 36 ALA B N 1
ATOM 2648 C CA . ALA B 1 34 ? -52.310 47.749 6.825 1.00 35.73 36 ALA B CA 1
ATOM 2649 C C . ALA B 1 34 ? -52.343 48.741 7.982 1.00 40.18 36 ALA B C 1
ATOM 2650 O O . ALA B 1 34 ? -52.994 48.486 9.003 1.00 38.79 36 ALA B O 1
ATOM 2652 N N . LEU B 1 35 ? -51.643 49.874 7.841 1.00 31.73 37 LEU B N 1
ATOM 2653 C CA . LEU B 1 35 ? -51.659 50.892 8.892 1.00 38.25 37 LEU B CA 1
ATOM 2654 C C . LEU B 1 35 ? -53.062 51.467 9.076 1.00 40.18 37 LEU B C 1
ATOM 2655 O O . LEU B 1 35 ? -53.545 51.611 10.208 1.00 35.35 37 LEU B O 1
ATOM 2660 N N . ALA B 1 36 ? -53.746 51.777 7.969 1.00 36.62 38 ALA B N 1
ATOM 2661 C CA . ALA B 1 36 ? -55.082 52.363 8.065 1.00 39.32 38 ALA B CA 1
ATOM 2662 C C . ALA B 1 36 ? -56.092 51.373 8.648 1.00 36.07 38 ALA B C 1
ATOM 2663 O O . ALA B 1 36 ? -56.986 51.768 9.410 1.00 32.67 38 ALA B O 1
ATOM 2665 N N . GLU B 1 37 ? -55.979 50.088 8.289 1.00 38.06 39 GLU B N 1
ATOM 2666 C CA . GLU B 1 37 ? -56.860 49.066 8.866 1.00 36.82 39 GLU B CA 1
ATOM 2667 C C . GLU B 1 37 ? -56.634 48.921 10.369 1.00 34.24 39 GLU B C 1
ATOM 2668 O O . GLU B 1 37 ? -57.600 48.848 11.146 1.00 32.15 39 GLU B O 1
ATOM 2674 N N . LEU B 1 38 ? -55.364 48.882 10.792 1.00 31.06 40 LEU B N 1
ATOM 2675 C CA . LEU B 1 38 ? -55.052 48.752 12.216 1.00 30.02 40 LEU B CA 1
ATOM 2676 C C . LEU B 1 38 ? -55.580 49.949 13.003 1.00 33.68 40 LEU B C 1
ATOM 2677 O O . LEU B 1 38 ? -56.257 49.789 14.029 1.00 29.62 40 LEU B O 1
ATOM 2682 N N . ARG B 1 39 ? -55.325 51.164 12.510 1.00 28.25 41 ARG B N 1
ATOM 2683 C CA . ARG B 1 39 ? -55.818 52.339 13.222 1.00 31.76 41 ARG B CA 1
ATOM 2684 C C . ARG B 1 39 ? -57.334 52.308 13.367 1.00 33.76 41 ARG B C 1
ATOM 2685 O O . ARG B 1 39 ? -57.869 52.614 14.441 1.00 32.94 41 ARG B O 1
ATOM 2693 N N . LYS B 1 40 ? -58.047 51.932 12.300 1.00 34.53 42 LYS B N 1
ATOM 2694 C CA . LYS B 1 40 ? -59.504 51.887 12.369 1.00 33.91 42 LYS B CA 1
ATOM 2695 C C . LYS B 1 40 ? -59.994 50.839 13.370 1.00 27.76 42 LYS B C 1
ATOM 2696 O O . LYS B 1 40 ? -60.947 51.088 14.119 1.00 32.83 42 LYS B O 1
ATOM 2702 N N . LEU B 1 41 ? -59.360 49.669 13.401 1.00 33.80 43 LEU B N 1
ATOM 2703 C CA . LEU B 1 41 ? -59.748 48.664 14.385 1.00 33.55 43 LEU B CA 1
ATOM 2704 C C . LEU B 1 41 ? -59.549 49.192 15.796 1.00 30.90 43 LEU B C 1
ATOM 2705 O O . LEU B 1 41 ? -60.413 49.020 16.664 1.00 29.63 43 LEU B O 1
ATOM 2710 N N . LEU B 1 42 ? -58.414 49.847 16.042 1.00 26.32 44 LEU B N 1
ATOM 2711 C CA . LEU B 1 42 ? -58.147 50.336 17.393 1.00 26.10 44 LEU B CA 1
ATOM 2712 C C . LEU B 1 42 ? -59.054 51.509 17.757 1.00 29.15 44 LEU B C 1
ATOM 2713 O O . LEU B 1 42 ? -59.493 51.627 18.906 1.00 29.82 44 LEU B O 1
ATOM 2718 N N . GLU B 1 43 ? -59.374 52.384 16.803 1.00 29.74 45 GLU B N 1
ATOM 2719 C 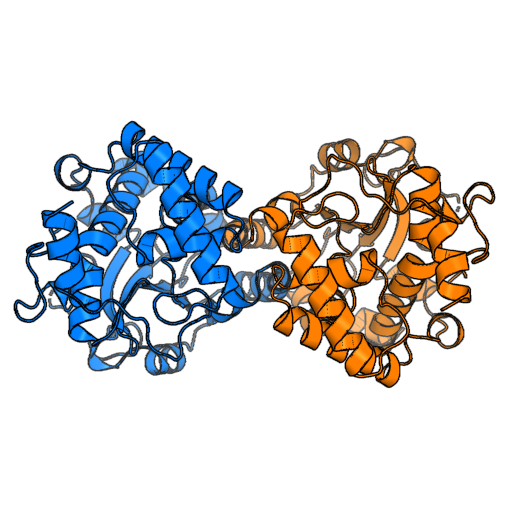CA . GLU B 1 43 ? -60.322 53.456 17.104 1.00 27.83 45 GLU B CA 1
ATOM 2720 C C . GLU B 1 43 ? -61.697 52.896 17.454 1.00 30.77 45 GLU B C 1
ATOM 2721 O O . GLU B 1 43 ? -62.329 53.338 18.425 1.00 33.92 45 GLU B O 1
ATOM 2727 N N . ASP B 1 44 ? -62.171 51.916 16.678 1.00 32.02 46 ASP B N 1
ATOM 2728 C CA . ASP B 1 44 ? -63.472 51.308 16.957 1.00 35.44 46 ASP B CA 1
ATOM 2729 C C . ASP B 1 44 ? -63.495 50.665 18.337 1.00 29.17 46 ASP B C 1
ATOM 2730 O O . ASP B 1 44 ? -64.521 50.693 19.024 1.00 33.20 46 ASP B O 1
ATOM 2735 N N . ALA B 1 45 ? -62.378 50.050 18.744 1.00 35.60 47 ALA B N 1
ATOM 2736 C CA . ALA B 1 45 ? -62.287 49.402 20.049 1.00 33.05 47 ALA B CA 1
ATOM 2737 C C . ALA B 1 45 ? -62.216 50.396 21.201 1.00 40.43 47 ALA B C 1
ATOM 2738 O O . ALA B 1 45 ? -62.343 49.988 22.359 1.00 38.02 47 ALA B O 1
ATOM 2740 N N . GLY B 1 46 ? -62.014 51.679 20.920 1.00 33.30 48 GLY B N 1
ATOM 2741 C CA . GLY B 1 46 ? -62.081 52.704 21.936 1.00 30.58 48 GLY B CA 1
ATOM 2742 C C . GLY B 1 46 ? -60.752 53.274 22.377 1.00 27.54 48 GLY B C 1
ATOM 2743 O O . GLY B 1 46 ? -60.719 54.016 23.374 1.00 31.14 48 GLY B O 1
ATOM 2744 N N . PHE B 1 47 ? -59.664 52.947 21.694 1.00 27.93 49 PHE B N 1
ATOM 2745 C CA . PHE B 1 47 ? -58.371 53.495 22.059 1.00 30.63 49 PHE B CA 1
ATOM 2746 C C . PHE B 1 47 ? -58.245 54.911 21.520 1.00 33.39 49 PHE B C 1
ATOM 2747 O O . PHE B 1 47 ? -58.805 55.245 20.473 1.00 34.84 49 PHE B O 1
ATOM 2755 N N . ILE B 1 48 ? -57.510 55.748 22.254 1.00 32.63 50 ILE B N 1
ATOM 2756 C CA . ILE B 1 48 ? -57.298 57.140 21.874 1.00 33.74 50 ILE B CA 1
ATOM 2757 C C . ILE B 1 48 ? -55.816 57.468 21.762 1.00 34.08 50 ILE B C 1
ATOM 2758 O O . ILE B 1 48 ? -55.371 58.032 20.757 1.00 38.13 50 ILE B O 1
ATOM 2763 N N . GLU B 1 49 ? -55.030 57.096 22.771 1.00 31.38 51 GLU B N 1
ATOM 2764 C CA . GLU B 1 49 ? -53.611 57.425 22.799 1.00 33.44 51 GLU B CA 1
ATOM 2765 C C . GLU B 1 49 ? -52.789 56.391 22.045 1.00 35.47 51 GLU B C 1
ATOM 2766 O O . GLU B 1 49 ? -53.207 55.245 21.861 1.00 29.77 51 GLU B O 1
ATOM 2772 N N . ARG B 1 50 ? -51.600 56.825 21.603 1.00 28.37 52 ARG B N 1
ATOM 2773 C CA . ARG B 1 50 ? -50.592 55.959 20.986 1.00 30.73 52 ARG B CA 1
ATOM 2774 C C . ARG B 1 50 ? -51.091 55.352 19.676 1.00 30.02 52 ARG B C 1
ATOM 2775 O O . ARG B 1 50 ? -50.684 54.262 19.278 1.00 29.68 52 ARG B O 1
ATOM 2783 N N . LEU B 1 51 ? -51.954 56.073 18.974 1.00 28.25 53 LEU B N 1
ATOM 2784 C CA . LEU B 1 51 ? -52.395 55.669 17.654 1.00 28.68 53 LEU B CA 1
ATOM 2785 C C . LEU B 1 51 ? -51.633 56.390 16.536 1.00 34.01 53 LEU B C 1
ATOM 2786 O O . LEU B 1 51 ? -52.085 56.387 15.389 1.00 33.29 53 LEU B O 1
ATOM 2791 N N . ASP B 1 52 ? -50.479 56.976 16.848 1.00 31.63 54 ASP B N 1
ATOM 2792 C CA . ASP B 1 52 ? -49.685 57.689 15.851 1.00 36.21 54 ASP B CA 1
ATOM 2793 C C . ASP B 1 52 ? -48.966 56.713 14.921 1.00 33.29 54 ASP B C 1
ATOM 2794 O O . ASP B 1 52 ? -48.768 55.540 15.245 1.00 30.33 54 ASP B O 1
ATOM 2799 N N . ASP B 1 53 ? -48.523 57.233 13.762 1.00 32.88 55 ASP B N 1
ATOM 2800 C CA . ASP B 1 53 ? -47.900 56.393 12.738 1.00 37.55 55 ASP B CA 1
ATOM 2801 C C . ASP B 1 53 ? -46.722 55.592 13.281 1.00 33.84 55 ASP B C 1
ATOM 2802 O O . ASP B 1 53 ? -46.623 54.385 13.048 1.00 31.56 55 ASP B O 1
ATOM 2807 N N . SER B 1 54 ? -45.789 56.256 13.969 1.00 34.64 56 SER B N 1
ATOM 2808 C CA . SER B 1 54 ? -44.604 55.550 14.452 1.00 32.34 56 SER B CA 1
ATOM 2809 C C . SER B 1 54 ? -44.983 54.386 15.365 1.00 31.74 56 SER B C 1
ATOM 2810 O O . SER B 1 54 ? -44.446 53.276 15.240 1.00 28.56 56 SER B O 1
ATOM 2813 N N . THR B 1 55 ? -45.900 54.622 16.304 1.00 28.33 57 THR B N 1
ATOM 2814 C CA . THR B 1 55 ? -46.281 53.550 17.219 1.00 28.73 57 THR B CA 1
ATOM 2815 C C . THR B 1 55 ? -46.915 52.381 16.472 1.00 27.57 57 THR B C 1
ATOM 2816 O O . THR B 1 55 ? -46.498 51.228 16.639 1.00 29.90 57 THR B O 1
ATOM 2820 N N . LEU B 1 56 ? -47.937 52.656 15.663 1.00 28.24 58 LEU B N 1
ATOM 2821 C CA . LEU B 1 56 ? -48.645 51.562 15.009 1.00 27.96 58 LEU B CA 1
ATOM 2822 C C . LEU B 1 56 ? -47.732 50.803 14.054 1.00 29.87 58 LEU B C 1
ATOM 2823 O O . LEU B 1 56 ? -47.838 49.578 13.938 1.00 29.55 58 LEU B O 1
ATOM 2828 N N . LEU B 1 57 ? -46.800 51.501 13.403 1.00 28.56 59 LEU B N 1
ATOM 2829 C CA . LEU B 1 57 ? -45.889 50.818 12.490 1.00 30.85 59 LEU B CA 1
ATOM 2830 C C . LEU B 1 57 ? -44.871 49.963 13.233 1.00 32.33 59 LEU B C 1
ATOM 2831 O O . LEU B 1 57 ? -44.426 48.941 12.699 1.00 31.26 59 LEU B O 1
ATOM 2836 N N . ARG B 1 58 ? -44.530 50.311 14.480 1.00 28.71 60 ARG B N 1
ATOM 2837 C CA . ARG B 1 58 ? -43.693 49.402 15.265 1.00 29.29 60 ARG B CA 1
ATOM 2838 C C . ARG B 1 58 ? -44.409 48.086 15.550 1.00 30.62 60 ARG B C 1
ATOM 2839 O O . ARG B 1 58 ? -43.806 47.012 15.438 1.00 30.68 60 ARG B O 1
ATOM 2847 N N . PHE B 1 59 ? -45.685 48.140 15.941 1.00 28.45 61 PHE B N 1
ATOM 2848 C CA . PHE B 1 59 ? -46.421 46.898 16.178 1.00 29.70 61 PHE B CA 1
ATOM 2849 C C . PHE B 1 59 ? -46.627 46.110 14.884 1.00 28.25 61 PHE B C 1
ATOM 2850 O O . PHE B 1 59 ? -46.541 44.872 14.890 1.00 29.50 61 PHE B O 1
ATOM 2858 N N . LEU B 1 60 ? -46.885 46.794 13.767 1.00 29.82 62 LEU B N 1
ATOM 2859 C CA . LEU B 1 60 ? -47.042 46.077 12.500 1.00 31.98 62 LEU B CA 1
ATOM 2860 C C . LEU B 1 60 ? -45.747 45.383 12.089 1.00 32.03 62 LEU B C 1
ATOM 2861 O O . LEU B 1 60 ? -45.767 44.213 11.681 1.00 32.11 62 LEU B O 1
ATOM 2866 N N . ARG B 1 61 ? -44.611 46.084 12.171 1.00 32.72 63 ARG B N 1
ATOM 2867 C CA . ARG B 1 61 ? -43.338 45.447 11.818 1.00 28.86 63 ARG B CA 1
ATOM 2868 C C . ARG B 1 61 ? -43.042 44.266 12.732 1.00 37.68 63 ARG B C 1
ATOM 2869 O O . ARG B 1 61 ? -42.539 43.235 12.270 1.00 33.45 63 ARG B O 1
ATOM 2877 N N . ALA B 1 62 ? -43.360 44.385 14.033 1.00 30.56 64 ALA B N 1
ATOM 2878 C CA . ALA B 1 62 ? -43.151 43.269 14.948 1.00 30.91 64 ALA B CA 1
ATOM 2879 C C . ALA B 1 62 ? -43.981 42.048 14.578 1.00 32.26 64 ALA B C 1
ATOM 2880 O O . ALA B 1 62 ? -43.637 40.939 14.994 1.00 37.80 64 ALA B O 1
ATOM 2882 N N . ARG B 1 63 ? -45.067 42.218 13.828 1.00 31.38 65 ARG B N 1
ATOM 2883 C CA . ARG B 1 63 ? -45.921 41.101 13.434 1.00 36.19 65 ARG B CA 1
ATOM 2884 C C . ARG B 1 63 ? -46.009 40.945 11.915 1.00 34.75 65 ARG B C 1
ATOM 2885 O O . ARG B 1 63 ? -46.984 40.392 11.403 1.00 36.04 65 ARG B O 1
ATOM 2893 N N . LYS B 1 64 ? -45.002 41.423 11.187 1.00 39.05 66 LYS B N 1
ATOM 2894 C CA . LYS B 1 64 ? -44.899 41.154 9.747 1.00 45.62 66 LYS B CA 1
ATOM 2895 C C . LYS B 1 64 ? -46.072 41.749 8.979 1.00 43.31 66 LYS B C 1
ATOM 2896 O O . LYS B 1 64 ? -46.509 41.202 7.963 1.00 44.78 66 LYS B O 1
ATOM 2902 N N . PHE B 1 65 ? -46.605 42.856 9.487 1.00 36.08 67 PHE B N 1
ATOM 2903 C CA . PHE B 1 65 ? -47.780 43.536 8.949 1.00 32.63 67 PHE B CA 1
ATOM 2904 C C . PHE B 1 65 ? -49.022 42.652 8.925 1.00 39.03 67 PHE B C 1
ATOM 2905 O O . PHE B 1 65 ? -49.957 42.910 8.164 1.00 37.13 67 PHE B O 1
ATOM 2913 N N . ASP B 1 66 ? -49.064 41.625 9.775 1.00 36.50 68 ASP B N 1
ATOM 2914 C CA . ASP B 1 66 ? -50.312 40.935 10.086 1.00 35.14 68 ASP B CA 1
ATOM 2915 C C . ASP B 1 66 ? -51.146 41.849 10.979 1.00 40.88 68 ASP B C 1
ATOM 2916 O O . ASP B 1 66 ? -50.836 42.007 12.166 1.00 36.18 68 ASP B O 1
ATOM 2921 N N . VAL B 1 67 ? -52.195 42.453 10.415 1.00 36.87 69 VAL B N 1
ATOM 2922 C CA . VAL B 1 67 ? -52.954 43.470 11.139 1.00 39.64 69 VAL B CA 1
ATOM 2923 C C . VAL B 1 67 ? -53.580 42.887 12.401 1.00 41.59 69 VAL B C 1
ATOM 2924 O O . VAL B 1 67 ? -53.543 43.508 13.473 1.00 35.81 69 VAL B O 1
ATOM 2928 N N . GLN B 1 68 ? -54.148 41.676 12.305 1.00 37.22 70 GLN B N 1
ATOM 2929 C CA . GLN B 1 68 ? -54.805 41.081 13.470 1.00 37.69 70 GLN B CA 1
ATOM 2930 C C . GLN B 1 68 ? -53.821 40.810 14.600 1.00 35.03 70 GLN B C 1
ATOM 2931 O O . GLN B 1 68 ? -54.129 41.063 15.775 1.00 36.88 70 GLN B O 1
ATOM 2937 N N . LEU B 1 69 ? -52.639 40.280 14.278 1.00 32.31 71 LEU B N 1
ATOM 2938 C CA . LEU B 1 69 ? -51.655 40.026 15.324 1.00 36.01 71 LEU B CA 1
ATOM 2939 C C . LEU B 1 69 ? -51.113 41.328 15.885 1.00 35.63 71 LEU B C 1
ATOM 2940 O O . LEU B 1 69 ? -50.872 41.434 17.091 1.00 32.12 71 LEU B O 1
ATOM 2945 N N . ALA B 1 70 ? -50.929 42.339 15.031 1.00 30.13 72 ALA B N 1
ATOM 2946 C CA . ALA B 1 70 ? -50.498 43.645 15.531 1.00 34.56 72 ALA B CA 1
ATOM 2947 C C . ALA B 1 70 ? -51.537 44.249 16.477 1.00 28.50 72 ALA B C 1
ATOM 2948 O O . ALA B 1 70 ? -51.187 44.840 17.511 1.00 30.31 72 ALA B O 1
ATOM 2950 N N . LYS B 1 71 ? -52.813 44.121 16.134 1.00 27.33 73 LYS B N 1
ATOM 2951 C CA . LYS B 1 71 ? -53.881 44.608 17.003 1.00 26.22 73 LYS B CA 1
ATOM 2952 C C . LYS B 1 71 ? -53.872 43.908 18.365 1.00 31.49 73 LYS B C 1
ATOM 2953 O O . LYS B 1 71 ? -53.990 44.560 19.407 1.00 31.44 73 LYS B O 1
ATOM 2959 N N . GLU B 1 72 ? -53.732 42.574 18.382 1.00 30.30 74 GLU B N 1
ATOM 2960 C CA . GLU B 1 72 ? -53.667 41.854 19.659 1.00 31.63 74 GLU B CA 1
ATOM 2961 C C . GLU B 1 72 ? -52.449 42.281 20.473 1.00 29.97 74 GLU B C 1
ATOM 2962 O O . GLU B 1 72 ? -52.519 42.433 21.701 1.00 29.69 74 GLU B O 1
ATOM 2968 N N . MET B 1 73 ? -51.310 42.443 19.808 1.00 27.34 75 MET B N 1
ATOM 2969 C CA . MET B 1 73 ? -50.105 42.860 20.511 1.00 28.12 75 MET B CA 1
ATOM 2970 C C . MET B 1 73 ? -50.282 44.248 21.112 1.00 29.41 75 MET B C 1
ATOM 2971 O O . MET B 1 73 ? -49.887 44.495 22.259 1.00 27.91 75 MET B O 1
ATOM 2976 N N . PHE B 1 74 ? -50.887 45.166 20.353 1.00 25.86 76 PHE B N 1
ATOM 2977 C CA . PHE B 1 74 ? -51.117 46.523 20.854 1.00 28.13 76 PHE B CA 1
ATOM 2978 C C . PHE B 1 74 ? -52.047 46.503 22.061 1.00 26.44 76 PHE B C 1
ATOM 2979 O O . PHE B 1 74 ? -51.793 47.174 23.072 1.00 26.69 76 PHE B O 1
ATOM 2987 N N . GLU B 1 75 ? -53.141 45.743 21.964 1.00 25.83 77 GLU B N 1
ATOM 2988 C CA . GLU B 1 75 ? -54.099 45.676 23.059 1.00 26.64 77 GLU B CA 1
ATOM 2989 C C . GLU B 1 75 ? -53.472 45.072 24.308 1.00 25.58 77 GLU B C 1
ATOM 2990 O O . GLU B 1 75 ? -53.716 45.557 25.425 1.00 27.81 77 GLU B O 1
ATOM 2996 N N . ASN B 1 76 ? -52.663 44.014 24.148 1.00 26.60 78 ASN B N 1
ATOM 2997 C CA . ASN B 1 76 ? -51.964 43.448 25.306 1.00 27.83 78 ASN B CA 1
ATOM 2998 C C . ASN B 1 76 ? -51.055 44.477 25.956 1.00 28.25 78 ASN B C 1
ATOM 2999 O O . ASN B 1 76 ? -50.940 44.525 27.185 1.00 26.59 78 ASN B O 1
ATOM 3004 N N . CYS B 1 77 ? -50.363 45.272 25.145 1.00 25.75 79 CYS B N 1
ATOM 3005 C CA . CYS B 1 77 ? -49.492 46.312 25.687 1.00 26.61 79 CYS B CA 1
ATOM 3006 C C . CYS B 1 77 ? -50.295 47.344 26.469 1.00 27.40 79 CYS B C 1
ATOM 3007 O O . CYS B 1 77 ? -49.910 47.735 27.580 1.00 26.81 79 CYS B O 1
ATOM 3010 N N . GLU B 1 78 ? -51.428 47.791 25.908 1.00 26.07 80 GLU B N 1
ATOM 3011 C CA . GLU B 1 78 ? -52.240 48.801 26.585 1.00 25.53 80 GLU B CA 1
ATOM 3012 C C . GLU B 1 78 ? -52.743 48.291 27.933 1.00 28.01 80 GLU B C 1
ATOM 3013 O O . GLU B 1 78 ? -52.722 49.023 28.929 1.00 26.46 80 GLU B O 1
ATOM 3019 N N . LYS B 1 79 ? -53.171 47.025 27.995 1.00 27.24 81 LYS B N 1
ATOM 3020 C CA . LYS B 1 79 ? -53.633 46.466 29.265 1.00 25.96 81 LYS B CA 1
ATOM 3021 C C . LYS B 1 79 ? -52.491 46.397 30.280 1.00 27.84 81 LYS B C 1
ATOM 3022 O O . LYS B 1 79 ? -52.662 46.763 31.452 1.00 28.52 81 LYS B O 1
ATOM 3028 N N . TRP B 1 80 ? -51.317 45.946 29.835 1.00 23.90 82 TRP B N 1
ATOM 3029 C CA . TRP B 1 80 ? -50.138 45.901 30.696 1.00 26.83 82 TRP B CA 1
ATOM 3030 C C . TRP B 1 80 ? -49.766 47.279 31.216 1.00 25.61 82 TRP B C 1
ATOM 3031 O O . TRP B 1 80 ? -49.436 47.421 32.395 1.00 27.20 82 TRP B O 1
ATOM 3042 N N . ARG B 1 81 ? -49.809 48.312 30.356 1.00 25.64 83 ARG B N 1
ATOM 3043 C CA . ARG B 1 81 ? -49.459 49.649 30.841 1.00 26.75 83 ARG B CA 1
ATOM 3044 C C . ARG B 1 81 ? -50.319 50.028 32.041 1.00 27.97 83 ARG B C 1
ATOM 3045 O O . ARG B 1 81 ? -49.820 50.559 33.036 1.00 28.15 83 ARG B O 1
ATOM 3053 N N . LYS B 1 82 ? -51.617 49.724 31.978 1.00 24.61 84 LYS B N 1
ATOM 3054 C CA . LYS B 1 82 ? -52.478 50.007 33.118 1.00 26.75 84 LYS B CA 1
ATOM 3055 C C . LYS B 1 82 ? -52.189 49.077 34.298 1.00 27.59 84 LYS B C 1
ATOM 3056 O O . LYS B 1 82 ? -52.141 49.526 35.447 1.00 30.46 84 LYS B O 1
ATOM 3062 N N . ASP B 1 83 ? -51.999 47.777 34.050 1.00 27.22 85 ASP B N 1
ATOM 3063 C CA . ASP B 1 83 ? -51.762 46.853 35.159 1.00 26.51 85 ASP B CA 1
ATOM 3064 C C . ASP B 1 83 ? -50.455 47.152 35.881 1.00 30.60 85 ASP B C 1
ATOM 3065 O O . ASP B 1 83 ? -50.357 46.977 37.106 1.00 29.60 85 ASP B O 1
ATOM 3070 N N . TYR B 1 84 ? -49.437 47.569 35.136 1.00 27.91 86 TYR B N 1
ATOM 3071 C CA . TYR B 1 84 ? -48.094 47.746 35.674 1.00 27.79 86 TYR B CA 1
ATOM 3072 C C . TYR B 1 84 ? -47.839 49.150 36.211 1.00 31.21 86 TYR B C 1
ATOM 3073 O O . TYR B 1 84 ? -46.899 49.338 36.998 1.00 30.37 86 TYR B O 1
ATOM 3082 N N . GLY B 1 85 ? -48.664 50.129 35.840 1.00 29.99 87 GLY B N 1
ATOM 3083 C CA . GLY B 1 85 ? -48.423 51.513 36.215 1.00 32.44 87 GLY B CA 1
ATOM 3084 C C . GLY B 1 85 ? -47.418 52.217 35.325 1.00 34.56 87 GLY B C 1
ATOM 3085 O O . GLY B 1 85 ? -46.780 53.187 35.754 1.00 30.41 87 GLY B O 1
ATOM 3086 N N . THR B 1 86 ? -47.267 51.758 34.084 1.00 28.43 88 THR B N 1
ATOM 3087 C CA . THR B 1 86 ? -46.227 52.281 33.202 1.00 28.27 88 THR B CA 1
ATOM 3088 C C . THR B 1 86 ? -46.422 53.763 32.886 1.00 32.09 88 THR B C 1
ATOM 3089 O O . THR B 1 86 ? -45.437 54.497 32.711 1.00 31.74 88 THR B O 1
ATOM 3093 N N . ASP B 1 87 ? -47.675 54.225 32.791 1.00 27.00 89 ASP B N 1
ATOM 3094 C CA . ASP B 1 87 ? -47.927 55.620 32.429 1.00 31.16 89 ASP B CA 1
ATOM 3095 C C . ASP B 1 87 ? -47.348 56.606 33.437 1.00 33.91 89 ASP B C 1
ATOM 3096 O O . ASP B 1 87 ? -47.103 57.765 33.086 1.00 37.53 89 ASP B O 1
ATOM 3101 N N . THR B 1 88 ? -47.162 56.193 34.684 1.00 34.53 90 THR B N 1
ATOM 3102 C CA . THR B 1 88 ? -46.680 57.101 35.718 1.00 33.92 90 THR B CA 1
ATOM 3103 C C . THR B 1 88 ? -45.408 56.591 36.379 1.00 30.24 90 THR B C 1
ATOM 3104 O O . THR B 1 88 ? -45.078 57.022 37.488 1.00 32.26 90 THR B O 1
ATOM 3108 N N . ILE B 1 89 ? -44.694 55.668 35.726 1.00 27.65 91 ILE B N 1
ATOM 3109 C CA . ILE B 1 89 ? -43.533 55.062 36.376 1.00 29.73 91 ILE B CA 1
ATOM 3110 C C . ILE B 1 89 ? -42.445 56.094 36.623 1.00 28.48 91 ILE B C 1
ATOM 3111 O O . ILE B 1 89 ? -41.716 56.004 37.617 1.00 29.65 91 ILE B O 1
ATOM 3116 N N . LEU B 1 90 ? -42.331 57.104 35.761 1.00 30.74 92 LEU B N 1
ATOM 3117 C CA . LEU B 1 90 ? -41.306 58.124 35.996 1.00 31.28 92 LEU B CA 1
ATOM 3118 C C . LEU B 1 90 ? -41.609 58.977 37.220 1.00 36.36 92 LEU B C 1
ATOM 3119 O O . LEU B 1 90 ? -40.687 59.573 37.783 1.00 36.95 92 LEU B O 1
ATOM 3124 N N . GLN B 1 91 ? -42.8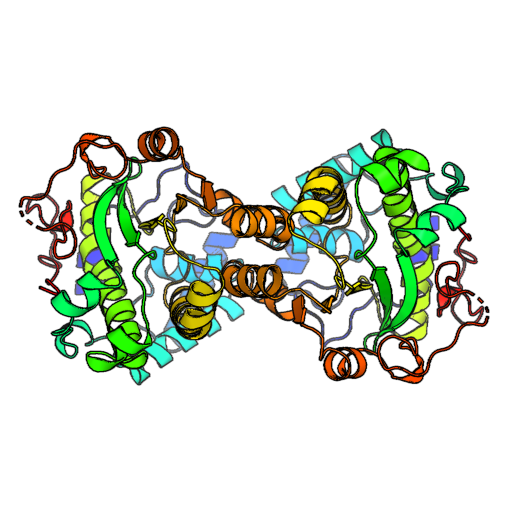74 59.058 37.636 1.00 34.84 93 GLN B N 1
ATOM 3125 C CA . GLN B 1 91 ? -43.225 59.736 38.883 1.00 36.29 93 GLN B CA 1
ATOM 3126 C C . GLN B 1 91 ? -43.207 58.819 40.095 1.00 37.90 93 GLN B C 1
ATOM 3127 O O . GLN B 1 91 ? -42.914 59.283 41.207 1.00 38.46 93 GLN B O 1
ATOM 3133 N N . ASP B 1 92 ? -43.552 57.542 39.916 1.00 34.50 94 ASP B N 1
ATOM 3134 C CA . ASP B 1 92 ? -43.847 56.649 41.035 1.00 36.28 94 ASP B CA 1
ATOM 3135 C C . ASP B 1 92 ? -42.650 55.854 41.528 1.00 37.30 94 ASP B C 1
ATOM 3136 O O . ASP B 1 92 ? -42.586 55.526 42.717 1.00 39.24 94 ASP B O 1
ATOM 3141 N N . PHE B 1 93 ? -41.727 55.488 40.650 1.00 34.25 95 PHE B N 1
ATOM 3142 C CA . PHE B 1 93 ? -40.658 54.563 40.993 1.00 31.03 95 PHE B CA 1
ATOM 3143 C C . PHE B 1 93 ? -39.362 55.322 41.224 1.00 36.59 95 PHE B C 1
ATOM 3144 O O . PHE B 1 93 ? -38.961 56.151 40.396 1.00 34.38 95 PHE B O 1
ATOM 3152 N N . HIS B 1 94 ? -38.731 55.030 42.347 1.00 36.17 96 HIS B N 1
ATOM 3153 C CA . HIS B 1 94 ? -37.502 55.674 42.706 1.00 38.87 96 HIS B CA 1
ATOM 3154 C C . HIS B 1 94 ? -36.456 54.635 42.996 1.00 35.58 96 HIS B C 1
ATOM 3155 O O . HIS B 1 94 ? -36.461 54.025 44.019 1.00 38.58 96 HIS B O 1
ATOM 3162 N N . TYR B 1 95 ? -35.477 54.523 42.125 1.00 36.74 97 TYR B N 1
ATOM 3163 C CA . TYR B 1 95 ? -34.431 53.535 42.259 1.00 37.41 97 TYR B CA 1
ATOM 3164 C C . TYR B 1 95 ? -33.319 54.037 43.153 1.00 35.22 97 TYR B C 1
ATOM 3165 O O . TYR B 1 95 ? -32.228 54.206 42.727 1.00 38.52 97 TYR B O 1
ATOM 3174 N N . ASP B 1 96 ? -33.602 54.195 44.420 1.00 32.74 98 ASP B N 1
ATOM 3175 C CA . ASP B 1 96 ? -32.645 54.755 45.327 1.00 34.62 98 ASP B CA 1
ATOM 3176 C C . ASP B 1 96 ? -31.423 53.887 45.492 1.00 36.54 98 ASP B C 1
ATOM 3177 O O . ASP B 1 96 ? -30.375 54.394 45.800 1.00 35.40 98 ASP B O 1
ATOM 3182 N N . GLU B 1 97 ? -31.538 52.579 45.267 1.00 35.13 99 GLU B N 1
ATOM 3183 C CA . GLU B 1 97 ? -30.402 51.639 45.458 1.00 31.88 99 GLU B CA 1
ATOM 3184 C C . GLU B 1 97 ? -29.442 51.641 44.263 1.00 37.49 99 GLU B C 1
ATOM 3185 O O . GLU B 1 97 ? -28.493 50.870 44.288 1.00 36.94 99 GLU B O 1
ATOM 3191 N N . LYS B 1 98 ? -29.689 52.484 43.263 1.00 34.09 100 LYS B N 1
ATOM 3192 C CA . LYS B 1 98 ? -28.839 52.516 42.041 1.00 34.71 100 LYS B CA 1
ATOM 3193 C C . LYS B 1 98 ? -27.339 52.561 42.362 1.00 29.75 100 LYS B C 1
ATOM 3194 O O . LYS B 1 98 ? -26.613 51.788 41.746 1.00 35.88 100 LYS B O 1
ATOM 3200 N N . PRO B 1 99 ? -26.814 53.430 43.259 1.00 34.31 101 PRO B N 1
ATOM 3201 C CA . PRO B 1 99 ? -25.386 53.405 43.574 1.00 35.45 101 PRO B CA 1
ATOM 3202 C C . PRO B 1 99 ? -24.839 52.041 44.028 1.00 41.91 101 PRO B C 1
ATOM 3203 O O . PRO B 1 99 ? -23.739 51.701 43.677 1.00 37.60 101 PRO B O 1
ATOM 3207 N N . LEU B 1 100 ? -25.646 51.273 44.754 1.00 39.51 102 LEU B N 1
ATOM 3208 C CA . LEU B 1 100 ? -25.214 49.937 45.229 1.00 36.78 102 LEU B CA 1
ATOM 3209 C C . LEU B 1 100 ? -25.322 48.913 44.091 1.00 38.14 102 LEU B C 1
ATOM 3210 O O . LEU B 1 100 ? -24.481 48.021 44.033 1.00 39.35 102 LEU B O 1
ATOM 3215 N N . ILE B 1 101 ? -26.322 49.060 43.227 1.00 32.81 103 ILE B N 1
ATOM 3216 C CA . ILE B 1 101 ? -26.487 48.154 42.057 1.00 36.62 103 ILE B CA 1
ATOM 3217 C C . ILE B 1 101 ? -25.290 48.345 41.130 1.00 39.17 103 ILE B C 1
ATOM 3218 O O . ILE B 1 101 ? -24.790 47.352 40.627 1.00 39.24 103 ILE B O 1
ATOM 3223 N N . ALA B 1 102 ? -24.826 49.579 40.970 1.00 36.56 104 ALA B N 1
ATOM 3224 C CA . ALA B 1 102 ? -23.720 49.881 40.038 1.00 45.24 104 ALA B CA 1
ATOM 3225 C C . ALA B 1 102 ? -22.431 49.163 40.427 1.00 47.11 104 ALA B C 1
ATOM 3226 O O . ALA B 1 102 ? -21.543 49.077 39.581 1.00 49.11 104 ALA B O 1
ATOM 3228 N N . LYS B 1 103 ? -22.338 48.678 41.661 1.00 47.34 105 LYS B N 1
ATOM 3229 C CA . LYS B 1 103 ? -21.133 47.940 42.112 1.00 48.67 105 LYS B CA 1
ATOM 3230 C C . LYS B 1 103 ? -21.156 46.502 41.584 1.00 49.92 105 LYS B C 1
ATOM 3231 O O . LYS B 1 103 ? -20.097 45.874 41.566 1.00 55.91 105 LYS B O 1
ATOM 3237 N N . PHE B 1 104 ? -22.319 46.003 41.184 1.00 43.03 106 PHE B N 1
ATOM 3238 C CA . PHE B 1 104 ? -22.439 44.600 40.723 1.00 44.40 106 PHE B CA 1
ATOM 3239 C C . PHE B 1 104 ? -22.969 44.557 39.296 1.00 41.59 106 PHE B C 1
ATOM 3240 O O . PHE B 1 104 ? -22.694 43.576 38.628 1.00 43.93 106 PHE B O 1
ATOM 3248 N N . TYR B 1 105 ? -23.747 45.554 38.885 1.00 36.69 107 TYR B N 1
ATOM 3249 C CA . TYR B 1 105 ? -24.422 45.519 37.565 1.00 31.02 107 TYR B CA 1
ATOM 3250 C C . TYR B 1 105 ? -24.540 46.934 37.002 1.00 36.70 107 TYR B C 1
ATOM 3251 O O . TYR B 1 105 ? -25.600 47.542 37.101 1.00 38.34 107 TYR B O 1
ATOM 3260 N N . PRO B 1 106 ? -23.464 47.469 36.405 1.00 35.25 108 PRO B N 1
ATOM 3261 C CA . PRO B 1 106 ? -23.537 48.772 35.775 1.00 37.20 108 PRO B CA 1
ATOM 3262 C C . PRO B 1 106 ? -24.503 48.799 34.577 1.00 34.43 108 PRO B C 1
ATOM 3263 O O . PRO B 1 106 ? -24.409 47.915 33.775 1.00 32.82 108 PRO B O 1
ATOM 3267 N N . GLN B 1 107 ? -25.415 49.778 34.523 1.00 34.24 109 GLN B N 1
ATOM 3268 C CA . GLN B 1 107 ? -26.349 49.956 33.407 1.00 33.50 109 GLN B CA 1
A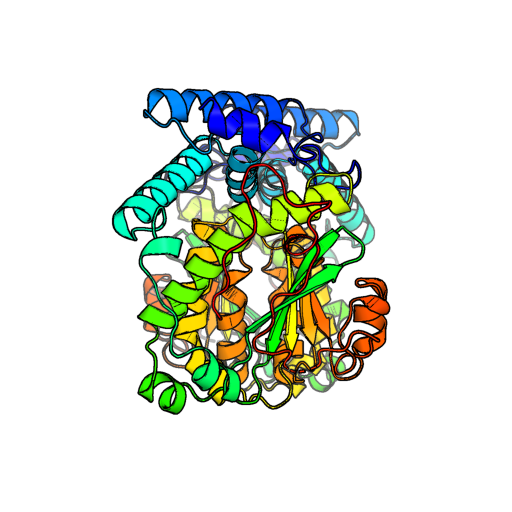TOM 3269 C C . GLN B 1 107 ? -26.490 51.452 33.171 1.00 35.91 109 GLN B C 1
ATOM 3270 O O . GLN B 1 107 ? -26.860 52.176 34.095 1.00 34.79 109 GLN B O 1
ATOM 3276 N N . TYR B 1 108 ? -26.206 51.926 31.957 1.00 27.89 110 TYR B N 1
ATOM 3277 C CA . TYR B 1 108 ? -26.207 53.371 31.732 1.00 24.59 110 TYR B CA 1
ATOM 3278 C C . TYR B 1 108 ? -26.350 53.671 30.242 1.00 28.93 110 TYR B C 1
ATOM 3279 O O . TYR B 1 108 ? -25.815 52.939 29.401 1.00 27.37 110 TYR B O 1
ATOM 3288 N N . TYR B 1 109 ? -27.054 54.762 29.927 1.00 27.80 111 TYR B N 1
ATOM 3289 C CA . TYR B 1 109 ? -26.990 55.360 28.595 1.00 28.33 111 TYR B CA 1
ATOM 3290 C C . TYR B 1 109 ? -25.821 56.330 28.508 1.00 29.54 111 TYR B C 1
ATOM 3291 O O . TYR B 1 109 ? -25.533 57.048 29.467 1.00 31.35 111 TYR B O 1
ATOM 3300 N N . HIS B 1 110 ? -25.159 56.368 27.339 1.00 27.99 112 HIS B N 1
ATOM 3301 C CA . HIS B 1 110 ? -24.087 57.345 27.099 1.00 25.47 112 HIS B CA 1
ATOM 3302 C C . HIS B 1 110 ? -24.028 57.710 25.618 1.00 29.85 112 HIS B C 1
ATOM 3303 O O . HIS B 1 110 ? -23.572 56.896 24.798 1.00 27.24 112 HIS B O 1
ATOM 3310 N N . LYS B 1 111 ? -24.452 58.929 25.289 1.00 27.31 113 LYS B N 1
ATOM 3311 C CA . LYS B 1 111 ? -24.290 59.565 23.964 1.00 24.51 113 LYS B CA 1
ATOM 3312 C C . LYS B 1 111 ? -24.951 58.728 22.875 1.00 26.88 113 LYS B C 1
ATOM 3313 O O . LYS B 1 111 ? -25.936 58.036 23.135 1.00 26.32 113 LYS B O 1
ATOM 3319 N N . THR B 1 112 ? -24.485 58.833 21.627 1.00 28.74 114 THR B N 1
ATOM 3320 C CA . THR B 1 112 ? -25.252 58.325 20.499 1.00 24.73 114 THR B CA 1
ATOM 3321 C C . THR B 1 112 ? -24.333 57.646 19.500 1.00 28.98 114 THR B C 1
ATOM 3322 O O . THR B 1 112 ? -23.135 57.935 19.435 1.00 28.51 114 THR B O 1
ATOM 3326 N N . ASP B 1 113 ? -24.919 56.772 18.679 1.00 27.94 115 ASP B N 1
ATOM 3327 C CA . ASP B 1 113 ? -24.139 56.138 17.620 1.00 27.01 115 ASP B CA 1
ATOM 3328 C C . ASP B 1 113 ? -24.189 56.975 16.336 1.00 27.60 115 ASP B C 1
ATOM 3329 O O . ASP B 1 113 ? -24.706 58.101 16.303 1.00 27.82 115 ASP B O 1
ATOM 3334 N N . LYS B 1 114 ? -23.613 56.432 15.261 1.00 28.28 116 LYS B N 1
ATOM 3335 C CA . LYS B 1 114 ? -23.475 57.226 14.040 1.00 25.33 116 LYS B CA 1
ATOM 3336 C C . LYS B 1 114 ? -24.815 57.449 13.343 1.00 33.01 116 LYS B C 1
ATOM 3337 O O . LYS B 1 114 ? -24.932 58.364 12.519 1.00 35.34 116 LYS B O 1
ATOM 3343 N N . ASP B 1 115 ? -25.817 56.639 13.659 1.00 30.08 117 ASP B N 1
ATOM 3344 C CA . ASP B 1 115 ? -27.160 56.795 13.124 1.00 31.21 117 ASP B CA 1
ATOM 3345 C C . ASP B 1 115 ? -28.033 57.654 14.031 1.00 33.60 117 ASP B C 1
ATOM 3346 O O . ASP B 1 115 ? -29.224 57.826 13.750 1.00 32.00 117 ASP B O 1
ATOM 3351 N N . GLY B 1 116 ? -27.462 58.204 15.102 1.00 30.95 118 GLY B N 1
ATOM 3352 C CA . GLY B 1 116 ? -28.193 59.026 16.043 1.00 30.39 118 GLY B CA 1
ATOM 3353 C C . GLY B 1 116 ? -28.855 58.282 17.190 1.00 31.81 118 GLY B C 1
ATOM 3354 O O . GLY B 1 116 ? -29.481 58.930 18.043 1.00 30.44 118 GLY B O 1
ATOM 3355 N N . ARG B 1 117 ? -28.731 56.952 17.251 1.00 28.89 119 ARG B N 1
ATOM 3356 C CA . ARG B 1 117 ? -29.386 56.206 18.327 1.00 27.47 119 ARG B CA 1
ATOM 3357 C C . ARG B 1 117 ? -28.687 56.450 19.659 1.00 24.80 119 ARG B C 1
ATOM 3358 O O . ARG B 1 117 ? -27.455 56.429 19.735 1.00 28.27 119 ARG B O 1
ATOM 3366 N N . PRO B 1 118 ? -29.441 56.629 20.737 1.00 24.72 120 PRO B N 1
ATOM 3367 C CA . PRO B 1 118 ? -28.818 56.642 22.059 1.00 25.15 120 PRO B CA 1
ATOM 3368 C C . PRO B 1 118 ? -28.221 55.268 22.357 1.00 26.26 120 PRO B C 1
ATOM 3369 O O . PRO B 1 118 ? -28.788 54.232 21.992 1.00 25.82 120 PRO B O 1
ATOM 3373 N N . VAL B 1 119 ? -27.065 55.257 23.021 1.00 26.00 121 VAL B N 1
ATOM 3374 C CA . VAL B 1 119 ? -26.312 54.022 23.250 1.00 28.18 121 VAL B CA 1
ATOM 3375 C C . VAL B 1 119 ? -26.518 53.556 24.687 1.00 24.53 121 VAL B C 1
ATOM 3376 O O . VAL B 1 119 ? -26.198 54.279 25.633 1.00 26.37 121 VAL B O 1
ATOM 3380 N N . TYR B 1 120 ? -27.042 52.344 24.850 1.00 22.66 122 TYR B N 1
ATOM 3381 C CA . TYR B 1 120 ? -27.225 51.729 26.168 1.00 24.20 122 TYR B CA 1
ATOM 3382 C C . TYR B 1 120 ? -26.092 50.738 26.444 1.00 25.49 122 TYR B C 1
ATOM 3383 O O . TYR B 1 120 ? -25.772 49.910 25.588 1.00 26.59 122 TYR B O 1
ATOM 3392 N N . PHE B 1 121 ? -25.498 50.815 27.643 1.00 24.95 123 PHE B N 1
ATOM 3393 C CA . PHE B 1 121 ? -24.418 49.932 28.075 1.00 24.71 123 PHE B CA 1
ATOM 3394 C C . PHE B 1 121 ? -24.846 49.157 29.308 1.00 27.55 123 PHE B C 1
ATOM 3395 O O . PHE B 1 121 ? -25.469 49.719 30.219 1.00 26.46 123 PHE B O 1
ATOM 3403 N N . GLU B 1 122 ? -24.468 47.884 29.367 1.00 27.28 124 GLU B N 1
ATOM 3404 C CA . GLU B 1 122 ? -24.536 47.180 30.644 1.00 28.89 124 GLU B CA 1
ATOM 3405 C C . GLU B 1 122 ? -23.402 46.172 30.724 1.00 26.46 124 GLU B C 1
ATOM 3406 O O . GLU B 1 122 ? -22.931 45.655 29.706 1.00 30.82 124 GLU B O 1
ATOM 3412 N N . GLU B 1 123 ? -22.940 45.935 31.949 1.00 25.72 125 GLU B N 1
ATOM 3413 C CA . GLU B 1 123 ? -21.794 45.071 32.217 1.00 27.89 125 GLU B CA 1
ATOM 3414 C C . GLU B 1 123 ? -22.238 43.966 33.168 1.00 36.99 125 GLU B C 1
ATOM 3415 O O . GLU B 1 123 ? -22.738 44.258 34.255 1.00 33.03 125 GLU B O 1
ATOM 3421 N N . LEU B 1 124 ? -22.046 42.700 32.765 1.00 33.35 126 LEU B N 1
ATOM 3422 C CA . LEU B 1 124 ? -22.664 41.565 33.448 1.00 36.71 126 LEU B CA 1
ATOM 3423 C C . LEU B 1 124 ? -21.719 40.708 34.289 1.00 42.88 126 LEU B C 1
ATOM 3424 O O . LEU B 1 124 ? -22.203 39.853 35.041 1.00 41.34 126 LEU B O 1
ATOM 3429 N N . GLY B 1 125 ? -20.402 40.921 34.214 1.00 42.37 127 GLY B N 1
ATOM 3430 C CA . GLY B 1 125 ? -19.467 39.959 34.778 1.00 45.82 127 GLY B CA 1
ATOM 3431 C C . GLY B 1 125 ? -19.600 39.724 36.272 1.00 56.18 127 GLY B C 1
ATOM 3432 O O . GLY B 1 125 ? -19.262 38.639 36.761 1.00 59.40 127 GLY B O 1
ATOM 3433 N N . ALA B 1 126 ? -20.098 40.719 37.012 1.00 46.41 128 ALA B N 1
ATOM 3434 C CA . ALA B 1 126 ? -20.231 40.596 38.485 1.00 47.93 128 ALA B CA 1
ATOM 3435 C C . ALA B 1 126 ? -21.678 40.317 38.898 1.00 45.68 128 ALA B C 1
ATOM 3436 O O . ALA B 1 126 ? -21.981 40.505 40.073 1.00 47.08 128 ALA B O 1
ATOM 3438 N N . VAL B 1 127 ? -22.519 39.858 37.977 1.00 45.72 129 VAL B N 1
ATOM 3439 C CA . VAL B 1 127 ? -23.968 39.683 38.287 1.00 48.69 129 VAL B CA 1
ATOM 3440 C C . VAL B 1 127 ? -24.311 38.250 38.698 1.00 54.04 129 VAL B C 1
ATOM 3441 O O . VAL B 1 127 ? -23.974 37.339 37.942 1.00 54.62 129 VAL B O 1
ATOM 3445 N N . ASN B 1 128 ? -24.958 38.079 39.853 1.00 58.55 130 ASN B N 1
ATOM 3446 C CA . ASN B 1 128 ? -25.471 36.760 40.312 1.00 57.40 130 ASN B CA 1
ATOM 3447 C C . ASN B 1 128 ? -26.743 37.084 41.098 1.00 52.50 130 ASN B C 1
ATOM 3448 O O . ASN B 1 128 ? -26.832 38.198 41.589 1.00 57.42 130 ASN B O 1
ATOM 3453 N N . LEU B 1 129 ? -27.687 36.160 41.212 1.00 47.26 131 LEU B N 1
ATOM 3454 C CA . LEU B 1 129 ? -28.965 36.491 41.889 1.00 47.42 131 LEU B CA 1
ATOM 3455 C C . LEU B 1 129 ? -28.707 36.820 43.368 1.00 50.35 131 LEU B C 1
ATOM 3456 O O . LEU B 1 129 ? -29.417 37.655 43.915 1.00 45.11 131 LEU B O 1
ATOM 3461 N N . HIS B 1 130 ? -27.721 36.171 43.981 1.00 44.87 132 HIS B N 1
ATOM 3462 C CA . HIS B 1 130 ? -27.427 36.403 45.413 1.00 53.60 132 HIS B CA 1
ATOM 3463 C C . HIS B 1 130 ? -26.968 37.844 45.582 1.00 55.59 132 HIS B C 1
ATOM 3464 O O . HIS B 1 130 ? -27.452 38.516 46.500 1.00 55.71 132 HIS B O 1
ATOM 3471 N N . GLU B 1 131 ? -26.113 38.293 44.666 1.00 56.74 133 GLU B N 1
ATOM 3472 C CA . GLU B 1 131 ? -25.599 39.676 44.733 1.00 59.00 133 GLU B CA 1
ATOM 3473 C C . GLU B 1 131 ? -26.779 40.637 44.642 1.00 51.71 133 GLU B C 1
ATOM 3474 O O . GLU B 1 131 ? -26.870 41.539 45.471 1.00 60.84 133 GLU B O 1
ATOM 3480 N N . MET B 1 132 ? -27.659 40.416 43.677 1.00 47.22 134 MET B N 1
ATOM 3481 C CA . MET B 1 132 ? -28.778 41.356 43.478 1.00 49.70 134 MET B CA 1
ATOM 3482 C C . MET B 1 132 ? -29.713 41.331 44.692 1.00 50.02 134 MET B C 1
ATOM 3483 O O . MET B 1 132 ? -30.097 42.403 45.136 1.00 45.16 134 MET B O 1
ATOM 3488 N N . ASN B 1 133 ? -30.000 40.151 45.241 1.00 40.56 135 ASN B N 1
ATOM 3489 C CA . ASN B 1 133 ? -31.013 40.035 46.323 1.00 38.64 135 ASN B CA 1
ATOM 3490 C C . ASN B 1 133 ? -30.520 40.649 47.633 1.00 44.30 135 ASN B C 1
ATOM 3491 O O . ASN B 1 133 ? -31.328 40.797 48.543 1.00 50.29 135 ASN B O 1
ATOM 3496 N N . LYS B 1 134 ? -29.247 41.004 47.701 1.00 51.23 136 LYS B N 1
ATOM 3497 C CA . LYS B 1 134 ? -28.701 41.674 48.900 1.00 55.91 136 LYS B CA 1
ATOM 3498 C C . LYS B 1 134 ? -29.093 43.149 48.877 1.00 45.58 136 LYS B C 1
ATOM 3499 O O . LYS B 1 134 ? -29.268 43.718 49.958 1.00 45.71 136 LYS B O 1
ATOM 3505 N N . VAL B 1 135 ? -29.264 43.727 47.689 1.00 43.91 137 VAL B N 1
ATOM 3506 C CA . VAL B 1 135 ? -29.497 45.194 47.573 1.00 44.47 137 VAL B CA 1
ATOM 3507 C C . VAL B 1 135 ? -30.851 45.526 46.939 1.00 43.31 137 VAL B C 1
ATOM 3508 O O . VAL B 1 135 ? -31.350 46.609 47.210 1.00 43.19 137 VAL B O 1
ATOM 3512 N N . THR B 1 136 ? -31.464 44.610 46.198 1.00 35.70 138 THR B N 1
ATOM 3513 C CA . THR B 1 136 ? -32.646 44.932 45.449 1.00 35.69 138 THR B CA 1
ATOM 3514 C C . THR B 1 136 ? -33.401 43.647 45.162 1.00 39.47 138 THR B C 1
ATOM 3515 O O . THR B 1 136 ? -33.112 42.640 45.727 1.00 47.25 138 THR B O 1
ATOM 3519 N N . SER B 1 137 ? -34.432 43.688 44.353 1.00 37.29 139 SER B N 1
ATOM 3520 C CA . SER B 1 137 ? -35.168 42.491 44.020 1.00 35.13 139 SER B CA 1
ATOM 3521 C C . SER B 1 137 ? -35.396 42.396 42.537 1.00 35.50 139 SER B C 1
ATOM 3522 O O . SER B 1 137 ? -35.268 43.372 41.852 1.00 35.20 139 SER B O 1
ATOM 3525 N N . GLU B 1 138 ? -35.714 41.216 42.044 1.00 30.87 140 GLU B N 1
ATOM 3526 C CA . GLU B 1 138 ? -35.981 41.082 40.617 1.00 34.07 140 GLU B CA 1
ATOM 3527 C C . GLU B 1 138 ? -37.088 42.039 40.181 1.00 33.62 140 GLU B C 1
ATOM 3528 O O . GLU B 1 138 ? -37.003 42.653 39.106 1.00 32.25 140 GLU B O 1
ATOM 3534 N N . GLU B 1 139 ? -38.123 42.189 41.017 1.00 34.40 141 GLU B N 1
ATOM 3535 C CA . GLU B 1 139 ? -39.241 43.074 40.695 1.00 35.21 141 GLU B CA 1
ATOM 3536 C C . GLU B 1 139 ? -38.791 44.522 40.543 1.00 35.50 141 GLU B C 1
ATOM 3537 O O . GLU B 1 139 ? -39.213 45.217 39.612 1.00 31.20 141 GLU B O 1
ATOM 3543 N N . ARG B 1 140 ? -37.934 45.000 41.451 1.00 32.43 142 ARG B N 1
ATOM 3544 C CA . ARG B 1 140 ? -37.461 46.378 41.351 1.00 29.82 142 ARG B CA 1
ATOM 3545 C C . ARG B 1 140 ? -36.500 46.561 40.181 1.00 29.68 142 ARG B C 1
ATOM 3546 O O . ARG B 1 140 ? -36.456 47.638 39.579 1.00 29.65 142 ARG B O 1
ATOM 3554 N N . MET B 1 141 ? -35.719 45.536 39.839 1.00 31.15 143 MET B N 1
ATOM 3555 C CA . MET B 1 141 ? -34.849 45.690 38.677 1.00 33.91 143 MET B CA 1
ATOM 3556 C C . MET B 1 141 ? -35.650 45.748 37.386 1.00 30.42 143 MET B C 1
ATOM 3557 O O . MET B 1 141 ? -35.258 46.451 36.446 1.00 29.72 143 MET B O 1
ATOM 3562 N N . LEU B 1 142 ? -36.773 45.035 37.320 1.00 28.33 144 LEU B N 1
ATOM 3563 C CA . LEU B 1 142 ? -37.643 45.149 36.155 1.00 31.27 144 LEU B CA 1
ATOM 3564 C C . LEU B 1 142 ? -38.351 46.504 36.119 1.00 29.43 144 LEU B C 1
ATOM 3565 O O . LEU B 1 142 ? -38.569 47.063 35.036 1.00 29.20 144 LEU B O 1
ATOM 3570 N N . LYS B 1 143 ? -38.702 47.055 37.287 1.00 32.34 145 LYS B N 1
ATOM 3571 C CA . LYS B 1 143 ? -39.267 48.406 37.318 1.00 30.03 145 LYS B CA 1
ATOM 3572 C C . LYS B 1 143 ? -38.281 49.432 36.781 1.00 30.54 145 LYS B C 1
ATOM 3573 O O . LYS B 1 143 ? -38.668 50.373 36.073 1.00 28.62 145 LYS B O 1
ATOM 3579 N N . ASN B 1 144 ? -37.001 49.278 37.123 1.00 26.39 146 ASN B N 1
ATOM 3580 C CA . ASN B 1 144 ? -35.984 50.193 36.615 1.00 26.54 146 ASN B CA 1
ATOM 3581 C C . ASN B 1 144 ? -35.840 50.066 35.110 1.00 30.28 146 ASN B C 1
ATOM 3582 O O . ASN B 1 144 ? -35.610 51.061 34.422 1.00 28.51 146 ASN B O 1
ATOM 3587 N N . LEU B 1 145 ? -35.948 48.842 34.584 1.00 26.48 147 LEU B N 1
ATOM 3588 C CA . LEU B 1 145 ? -35.922 48.661 33.136 1.00 27.20 147 LEU B CA 1
ATOM 3589 C C . LEU B 1 145 ? -37.048 49.441 32.470 1.00 25.70 147 LEU B C 1
ATOM 3590 O O . LEU B 1 145 ? -36.833 50.154 31.482 1.00 25.69 147 LEU B O 1
ATOM 3595 N N . V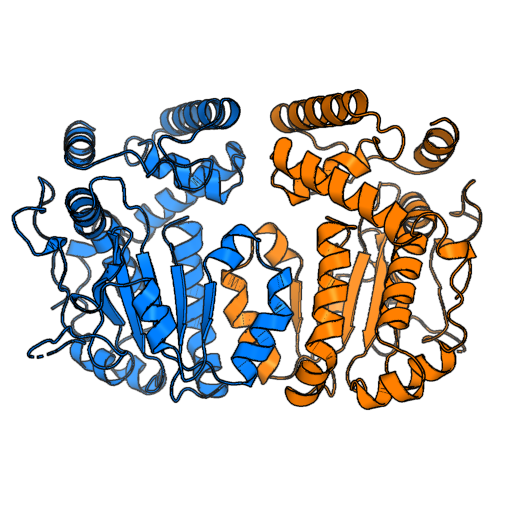AL B 1 146 ? -38.262 49.323 33.010 1.00 26.67 148 VAL B N 1
ATOM 3596 C CA . VAL B 1 146 ? -39.412 50.003 32.423 1.00 28.32 148 VAL B CA 1
ATOM 3597 C C . VAL B 1 146 ? -39.294 51.517 32.601 1.00 29.45 148 VAL B C 1
ATOM 3598 O O . VAL B 1 146 ? -39.632 52.285 31.693 1.00 26.63 148 VAL B O 1
ATOM 3602 N N . TRP B 1 147 ? -38.807 51.965 33.768 1.00 28.20 149 TRP B N 1
ATOM 3603 C CA . TRP B 1 147 ? -38.471 53.376 33.977 1.00 28.15 149 TRP B CA 1
ATOM 3604 C C . TRP B 1 147 ? -37.545 53.891 32.878 1.00 27.37 149 TRP B C 1
ATOM 3605 O O . TRP B 1 147 ? -37.784 54.950 32.286 1.00 28.28 149 TRP B O 1
ATOM 3616 N N . GLU B 1 148 ? -36.489 53.136 32.587 1.00 27.10 150 GLU B N 1
ATOM 3617 C CA . GLU B 1 148 ? -35.527 53.563 31.573 1.00 28.17 150 GLU B CA 1
ATOM 3618 C C . GLU B 1 148 ? -36.148 53.564 30.181 1.00 24.45 150 GLU B C 1
ATOM 3619 O O . GLU B 1 148 ? -35.893 54.480 29.396 1.00 28.03 150 GLU B O 1
ATOM 3625 N N . TYR B 1 149 ? -36.983 52.567 29.860 1.00 23.82 151 TYR B N 1
ATOM 3626 C CA . TYR B 1 149 ? -37.669 52.577 28.570 1.00 25.25 151 TYR B CA 1
ATOM 3627 C C . TYR B 1 149 ? -38.538 53.827 28.421 1.00 25.85 151 TYR B C 1
ATOM 3628 O O . TYR B 1 149 ? -38.577 54.442 27.355 1.00 26.91 151 TYR B O 1
ATOM 3637 N N . GLU B 1 150 ? -39.276 54.184 29.466 1.00 25.25 152 GLU B N 1
ATOM 3638 C CA . GLU B 1 150 ? -40.136 55.359 29.376 1.00 26.42 152 GLU B CA 1
ATOM 3639 C C . GLU B 1 150 ? -39.324 56.648 29.288 1.00 26.43 152 GLU B C 1
ATOM 3640 O O . GLU B 1 150 ? -39.751 57.599 28.627 1.00 29.41 152 GLU B O 1
ATOM 3646 N N . SER B 1 151 ? -38.154 56.705 29.920 1.00 24.97 153 SER B N 1
ATOM 3647 C CA . SER B 1 151 ? -37.281 57.860 29.696 1.00 28.32 153 SER B CA 1
ATOM 3648 C C . SER B 1 151 ? -36.751 57.880 28.261 1.00 29.06 153 SER B C 1
ATOM 3649 O O . SER B 1 151 ? -36.636 58.949 27.635 1.00 29.04 153 SER B O 1
ATOM 3652 N N . VAL B 1 152 ? -36.438 56.706 27.718 1.00 25.48 154 VAL B N 1
ATOM 3653 C CA . VAL B 1 152 ? -36.023 56.610 26.319 1.00 27.13 154 VAL B CA 1
ATOM 3654 C C . VAL B 1 152 ? -37.111 57.153 25.397 1.00 28.62 154 VAL B C 1
ATOM 3655 O O . VAL B 1 152 ? -36.851 58.007 24.541 1.00 28.16 154 VAL B O 1
ATOM 3659 N N . VAL B 1 153 ? -38.350 56.677 25.570 1.00 26.05 155 VAL B N 1
ATOM 3660 C CA . VAL B 1 153 ? -39.439 57.054 24.667 1.00 30.66 155 VAL B CA 1
ATOM 3661 C C . VAL B 1 153 ? -39.829 58.523 24.849 1.00 29.94 155 VAL B C 1
ATOM 3662 O O . VAL B 1 153 ? -40.052 59.257 23.873 1.00 28.37 155 VAL B O 1
ATOM 3666 N N . GLN B 1 154 ? -39.930 58.977 26.095 1.00 28.38 156 GLN B N 1
ATOM 3667 C CA . GLN B 1 154 ? -40.482 60.304 26.328 1.00 31.00 156 GLN B CA 1
ATOM 3668 C C . GLN B 1 154 ? -39.447 61.402 26.168 1.00 31.65 156 GLN B C 1
ATOM 3669 O O . GLN B 1 154 ? -39.810 62.531 25.817 1.00 32.26 156 GLN B O 1
ATOM 3675 N N . TYR B 1 155 ? -38.167 61.099 26.392 1.00 29.86 157 TYR B N 1
ATOM 3676 C CA . TYR B 1 155 ? -37.154 62.151 26.430 1.00 30.99 157 TYR B CA 1
ATOM 3677 C C . TYR B 1 155 ? -35.954 61.892 25.536 1.00 31.56 157 TYR B C 1
ATOM 3678 O O . TYR B 1 155 ? -35.546 62.786 24.791 1.00 29.86 157 TYR B O 1
ATOM 3687 N N . ARG B 1 156 ? -35.346 60.704 25.633 1.00 29.63 158 ARG B N 1
ATOM 3688 C CA . ARG B 1 156 ? -34.076 60.495 24.944 1.00 29.01 158 ARG B CA 1
ATOM 3689 C C . ARG B 1 156 ? -34.269 60.446 23.429 1.00 29.25 158 ARG B C 1
ATOM 3690 O O . ARG B 1 156 ? -33.536 61.098 22.683 1.00 32.38 158 ARG B O 1
ATOM 3698 N N . LEU B 1 157 ? -35.278 59.709 22.949 1.00 25.89 159 LEU B N 1
ATOM 3699 C CA . LEU B 1 157 ? -35.451 59.607 21.495 1.00 28.56 159 LEU B CA 1
ATOM 3700 C C . LEU B 1 157 ? -35.924 60.902 20.827 1.00 31.90 159 LEU B C 1
ATOM 3701 O O . LEU B 1 157 ? -35.488 61.207 19.706 1.00 32.82 159 LEU B O 1
ATOM 3706 N N . PRO B 1 158 ? -36.833 61.676 21.428 1.00 33.04 160 PRO B N 1
ATOM 3707 C CA . PRO B 1 158 ? -37.155 62.975 20.803 1.00 29.98 160 PRO B CA 1
ATOM 3708 C C . PRO B 1 158 ? -35.930 63.864 20.647 1.00 31.63 160 PRO B C 1
ATOM 3709 O O . PRO B 1 158 ? -35.747 64.498 19.597 1.00 33.05 160 PRO B O 1
ATOM 3713 N N . ALA B 1 159 ? -35.076 63.915 21.668 1.00 31.18 161 ALA B N 1
ATOM 3714 C CA . ALA B 1 159 ? -33.882 64.746 21.573 1.00 33.16 161 ALA B CA 1
ATOM 3715 C C . ALA B 1 159 ? -32.901 64.187 20.548 1.00 34.05 161 ALA B C 1
ATOM 3716 O O . ALA B 1 159 ? -32.275 64.949 19.802 1.00 34.77 161 ALA B O 1
ATOM 3718 N N . CYS B 1 160 ? -32.741 62.858 20.507 1.00 28.62 162 CYS B N 1
ATOM 3719 C CA . CYS B 1 160 ? -31.840 62.275 19.520 1.00 30.56 162 CYS B CA 1
ATOM 3720 C C . CYS B 1 160 ? -32.354 62.507 18.108 1.00 29.06 162 CYS B C 1
ATOM 3721 O O . CYS B 1 160 ? -31.555 62.683 17.180 1.00 29.93 162 CYS B O 1
ATOM 3724 N N . SER B 1 161 ? -33.684 62.506 17.927 1.00 28.26 163 SER B N 1
ATOM 3725 C CA . SER B 1 161 ? -34.258 62.768 16.609 1.00 31.69 163 SER B CA 1
ATOM 3726 C C . SER B 1 161 ? -33.972 64.199 16.162 1.00 34.31 163 SER B C 1
ATOM 3727 O O . SER B 1 161 ? -33.613 64.432 15.004 1.00 36.68 163 SER B O 1
ATOM 3730 N N . ARG B 1 162 ? -34.107 65.165 17.073 1.00 30.59 164 ARG B N 1
ATOM 3731 C CA . ARG B 1 162 ? -33.784 66.554 16.747 1.00 36.86 164 ARG B CA 1
ATOM 3732 C C . ARG B 1 162 ? -32.304 66.706 16.414 1.00 39.77 164 ARG B C 1
ATOM 3733 O O . ARG B 1 162 ? -31.938 67.374 15.438 1.00 38.82 164 ARG B O 1
ATOM 3741 N N . ALA B 1 163 ? -31.434 66.093 17.218 1.00 31.77 165 ALA B N 1
ATOM 3742 C CA . ALA B 1 163 ? -29.998 66.177 16.951 1.00 34.92 165 ALA B CA 1
ATOM 3743 C C . ALA B 1 163 ? -29.622 65.493 15.640 1.00 33.27 165 ALA B C 1
ATOM 3744 O O . ALA B 1 163 ? -28.716 65.957 14.934 1.00 37.72 165 ALA B O 1
ATOM 3746 N N . ALA B 1 164 ? -30.297 64.396 15.291 1.00 31.16 166 ALA B N 1
ATOM 3747 C CA . ALA B 1 164 ? -29.974 63.667 14.071 1.00 34.93 166 ALA B CA 1
ATOM 3748 C C . ALA B 1 164 ? -30.603 64.268 12.819 1.00 40.08 166 ALA B C 1
ATOM 3749 O O . ALA B 1 164 ? -30.112 64.006 11.716 1.00 42.24 166 ALA B O 1
ATOM 3751 N N . GLY B 1 165 ? -31.689 65.025 12.949 1.00 38.39 167 GLY B N 1
ATOM 3752 C CA . GLY B 1 165 ? -32.404 65.511 11.785 1.00 40.08 167 GLY B CA 1
ATOM 3753 C C . GLY B 1 165 ? -33.335 64.509 11.139 1.00 38.17 167 GLY B C 1
ATOM 3754 O O . GLY B 1 165 ? -33.770 64.730 10.004 1.00 42.61 167 GLY B O 1
ATOM 3755 N N . HIS B 1 166 ? -33.643 63.406 11.812 1.00 33.84 168 HIS B N 1
ATOM 3756 C CA . HIS B 1 166 ? -34.592 62.429 11.305 1.00 35.34 168 HIS B CA 1
ATOM 3757 C C . HIS B 1 166 ? -35.136 61.649 12.496 1.00 36.71 168 HIS B C 1
ATOM 3758 O O . HIS B 1 166 ? -34.566 61.677 13.593 1.00 32.62 168 HIS B O 1
ATOM 3765 N N . LEU B 1 167 ? -36.264 60.979 12.285 1.00 32.93 169 LEU B N 1
ATOM 3766 C CA . LEU B 1 167 ? -36.830 60.178 13.364 1.00 35.54 169 LEU B CA 1
ATOM 3767 C C . LEU B 1 167 ? -35.829 59.123 13.820 1.00 33.63 169 LEU B C 1
ATOM 3768 O O . LEU B 1 167 ? -35.220 58.428 12.996 1.00 30.58 169 LEU B O 1
ATOM 3773 N N . VAL B 1 168 ? -35.635 59.028 15.138 1.00 29.68 170 VAL B N 1
ATOM 3774 C CA . VAL B 1 168 ? -34.864 57.952 15.771 1.00 31.82 170 VAL B CA 1
ATOM 3775 C C . VAL B 1 168 ? -35.809 57.197 16.694 1.00 33.38 170 VAL B C 1
ATOM 3776 O O . VAL B 1 168 ? -36.406 57.798 17.595 1.00 30.58 170 VAL B O 1
ATOM 3780 N N . GLU B 1 169 ? -35.969 55.889 16.451 1.00 33.81 171 GLU B N 1
ATOM 3781 C CA . GLU B 1 169 ? -36.908 55.064 17.211 1.00 31.64 171 GLU B CA 1
ATOM 3782 C C . GLU B 1 169 ? -36.228 54.030 18.094 1.00 28.05 171 GLU B C 1
ATOM 3783 O O . GLU B 1 169 ? -36.907 53.398 18.917 1.00 30.00 171 GLU B O 1
ATOM 3789 N N . THR B 1 170 ? -34.925 53.819 17.934 1.00 25.60 172 THR B N 1
ATOM 3790 C CA . THR B 1 170 ? -34.265 52.645 18.477 1.00 25.73 172 THR B CA 1
ATOM 3791 C C . THR B 1 170 ? -33.004 53.056 19.227 1.00 27.52 172 THR B C 1
ATOM 3792 O O . THR B 1 170 ? -32.484 54.170 19.062 1.00 27.67 172 THR B O 1
ATOM 3796 N N . SER B 1 171 ? -32.489 52.119 20.013 1.00 26.12 173 SER B N 1
ATOM 3797 C CA . SER B 1 171 ? -31.239 52.278 20.745 1.00 25.18 173 SER B CA 1
ATOM 3798 C C . SER B 1 171 ? -30.169 51.365 20.170 1.00 26.06 173 SER B C 1
ATOM 3799 O O . SER B 1 171 ? -30.457 50.350 19.528 1.00 29.54 173 SER B O 1
ATOM 3802 N N . CYS B 1 172 ? -28.918 51.733 20.439 1.00 21.77 174 CYS B N 1
ATOM 3803 C CA . CYS B 1 172 ? -27.764 50.870 20.219 1.00 24.01 174 CYS B CA 1
ATOM 3804 C C . CYS B 1 172 ? -27.389 50.235 21.557 1.00 29.52 174 CYS B C 1
ATOM 3805 O O . CYS B 1 172 ? -27.148 50.953 22.526 1.00 30.79 174 CYS B O 1
ATOM 3808 N N . THR B 1 173 ? -27.359 48.901 21.625 1.00 24.92 175 THR B N 1
ATOM 3809 C CA . THR B 1 173 ? -27.079 48.198 22.879 1.00 26.86 175 THR B CA 1
ATOM 3810 C C . THR B 1 173 ? -25.671 47.623 22.881 1.00 28.27 175 THR B C 1
ATOM 3811 O O . THR B 1 173 ? -25.266 46.958 21.919 1.00 28.53 175 THR B O 1
ATOM 3815 N N . ILE B 1 174 ? -24.947 47.831 23.978 1.00 24.01 176 ILE B N 1
ATOM 3816 C CA . ILE B 1 174 ? -23.644 47.206 24.180 1.00 23.37 176 ILE B CA 1
ATOM 3817 C C . ILE B 1 174 ? -23.712 46.417 25.485 1.00 23.57 176 ILE B C 1
ATOM 3818 O O . ILE B 1 174 ? -23.868 47.003 26.564 1.00 29.76 176 ILE B O 1
ATOM 3823 N N . MET B 1 175 ? -23.629 45.085 25.388 1.00 26.43 177 MET B N 1
ATOM 3824 C CA . MET B 1 175 ? -23.721 44.203 26.557 1.00 28.32 177 MET B CA 1
ATOM 3825 C C . MET B 1 175 ? -22.370 43.530 26.763 1.00 27.22 177 MET B C 1
ATOM 3826 O O . MET B 1 175 ? -21.968 42.672 25.965 1.00 28.00 177 MET B O 1
ATOM 3831 N N . ASP B 1 176 ? -21.676 43.916 27.828 1.00 25.77 178 ASP B N 1
ATOM 3832 C CA . ASP B 1 176 ? -20.329 43.435 28.128 1.00 27.94 178 ASP B CA 1
ATOM 3833 C C . ASP B 1 176 ? -20.443 42.196 29.012 1.00 31.94 178 ASP B C 1
ATOM 3834 O O . ASP B 1 176 ? -20.876 42.293 30.163 1.00 29.30 178 ASP B O 1
ATOM 3839 N N . LEU B 1 177 ? -20.038 41.041 28.476 1.00 27.78 179 LEU B N 1
ATOM 3840 C CA . LEU B 1 177 ? -20.103 39.765 29.183 1.00 27.76 179 LEU B CA 1
ATOM 3841 C C . LEU B 1 177 ? -18.786 39.353 29.819 1.00 30.14 179 LEU B C 1
ATOM 3842 O O . LEU B 1 177 ? -18.639 38.185 30.201 1.00 29.41 179 LEU B O 1
ATOM 3847 N N . LYS B 1 178 ? -17.820 40.258 29.944 1.00 29.78 180 LYS B N 1
ATOM 3848 C CA . LYS B 1 178 ? -16.542 39.840 30.512 1.00 28.86 180 LYS B CA 1
ATOM 3849 C C . LYS B 1 178 ? -16.745 39.311 31.925 1.00 31.47 180 LYS B C 1
ATOM 3850 O O . LYS B 1 178 ? -17.335 39.985 32.770 1.00 33.16 180 LYS B O 1
ATOM 3856 N N . GLY B 1 179 ? -16.289 38.087 32.168 1.00 33.61 181 GLY B N 1
ATOM 3857 C CA . GLY B 1 179 ? -16.382 37.496 33.487 1.00 31.62 181 GLY B CA 1
ATOM 3858 C C . GLY B 1 179 ? -17.623 36.663 33.756 1.00 35.28 181 GLY B C 1
ATOM 3859 O O . GLY B 1 179 ? -17.723 36.076 34.840 1.00 34.46 181 GLY B O 1
ATOM 3860 N N . ILE B 1 180 ? -18.586 36.599 32.822 1.00 30.00 182 ILE B N 1
ATOM 3861 C CA . ILE B 1 180 ? -19.760 35.767 33.095 1.00 31.74 182 ILE B CA 1
ATOM 3862 C C . ILE B 1 180 ? -19.378 34.295 33.008 1.00 35.89 182 ILE B C 1
ATOM 3863 O O . ILE B 1 180 ? -18.382 33.913 32.385 1.00 33.97 182 ILE B O 1
ATOM 3868 N N . SER B 1 181 ? -20.190 33.452 33.657 1.00 31.82 183 SER B N 1
ATOM 3869 C CA . SER B 1 181 ? -20.077 32.001 33.559 1.00 29.65 183 SER B CA 1
ATOM 3870 C C . SER B 1 181 ? -21.441 31.419 33.203 1.00 34.12 183 SER B C 1
ATOM 3871 O O . SER B 1 181 ? -22.467 32.096 33.278 1.00 29.53 183 SER B O 1
ATOM 3874 N N . ILE B 1 182 ? -21.445 30.145 32.796 1.00 31.12 184 ILE B N 1
ATOM 3875 C CA . ILE B 1 182 ? -22.711 29.441 32.589 1.00 33.27 184 ILE B CA 1
ATOM 3876 C C . ILE B 1 182 ? -23.561 29.516 33.853 1.00 29.54 184 ILE B C 1
ATOM 3877 O O . ILE B 1 182 ? -24.755 29.839 33.813 1.00 33.22 184 ILE B O 1
ATOM 3882 N N . SER B 1 183 ? -22.935 29.235 34.994 1.00 32.52 185 SER B N 1
ATOM 3883 C CA . SER B 1 183 ? -23.640 29.221 36.272 1.00 31.43 185 SER B CA 1
ATOM 3884 C C . SER B 1 183 ? -24.226 30.592 36.622 1.00 32.16 185 SER B C 1
ATOM 3885 O O . SER B 1 183 ? -25.370 30.680 37.084 1.00 30.44 185 SER B O 1
ATOM 3888 N N . SER B 1 184 ? -23.461 31.675 36.423 1.00 31.86 186 SER B N 1
ATOM 3889 C CA . SER B 1 184 ? -23.985 32.992 36.787 1.00 32.58 186 SER B CA 1
ATOM 3890 C C . SER B 1 184 ? -25.113 33.408 35.848 1.00 29.83 186 SER B C 1
ATOM 3891 O O . SER B 1 184 ? -26.124 33.968 36.291 1.00 33.52 186 SER B O 1
ATOM 3894 N N . ALA B 1 185 ? -24.975 33.096 34.557 1.00 27.83 187 ALA B N 1
ATOM 3895 C CA . ALA B 1 185 ? -26.040 33.372 33.603 1.00 34.28 187 ALA B CA 1
ATOM 3896 C C . ALA B 1 185 ? -27.292 32.572 33.934 1.00 30.72 187 ALA B C 1
ATOM 3897 O O . ALA B 1 185 ? -28.410 33.098 33.869 1.00 34.74 187 ALA B O 1
ATOM 3899 N N . TYR B 1 186 ? -27.123 31.298 34.285 1.00 31.42 188 TYR B N 1
ATOM 3900 C CA . TYR B 1 186 ? -28.268 30.479 34.679 1.00 29.54 188 TYR B CA 1
ATOM 3901 C C . TYR B 1 186 ? -28.969 31.068 35.897 1.00 31.44 188 TYR B C 1
ATOM 3902 O O . TYR B 1 186 ? -30.205 31.033 35.991 1.00 30.71 188 TYR B O 1
ATOM 3911 N N . SER B 1 187 ? -28.201 31.643 36.829 1.00 29.47 189 SER B N 1
ATOM 3912 C CA . SER B 1 187 ? -28.805 32.142 38.062 1.00 33.50 189 SER B CA 1
ATOM 3913 C C . SER B 1 187 ? -29.780 33.285 37.801 1.00 37.69 189 SER B C 1
ATOM 3914 O O . SER B 1 187 ? -30.761 33.434 38.537 1.00 41.20 189 SER B O 1
ATOM 3917 N N . VAL B 1 188 ? -29.547 34.093 36.773 1.00 37.82 190 VAL B N 1
ATOM 3918 C CA . VAL B 1 188 ? -30.420 35.228 36.491 1.00 40.01 190 VAL B CA 1
ATOM 3919 C C . VAL B 1 188 ? -31.339 34.956 35.298 1.00 34.69 190 VAL B C 1
ATOM 3920 O O . VAL B 1 188 ? -31.878 35.892 34.714 1.00 36.16 190 VAL B O 1
ATOM 3924 N N . MET B 1 189 ? -31.549 33.680 34.949 1.00 34.35 191 MET B N 1
ATOM 3925 C CA . MET B 1 189 ? -32.356 33.343 33.780 1.00 35.91 191 MET B CA 1
ATOM 3926 C C . MET B 1 189 ? -33.764 33.929 33.872 1.00 33.29 191 MET B C 1
ATOM 3927 O O . MET B 1 189 ? -34.326 34.380 32.867 1.00 32.75 191 MET B O 1
ATOM 3932 N N . SER B 1 190 ? -34.352 33.928 35.064 1.00 35.48 192 SER B N 1
ATOM 3933 C CA . SER B 1 190 ? -35.695 34.479 35.214 1.00 35.85 192 SER B CA 1
ATOM 3934 C C . SER B 1 190 ? -35.713 35.975 34.914 1.00 36.43 192 SER B C 1
ATOM 3935 O O . SER B 1 190 ? -36.614 36.473 34.227 1.00 33.61 192 SER B O 1
ATOM 3938 N N . TYR B 1 191 ? -34.731 36.706 35.430 1.00 33.98 193 TYR B N 1
ATOM 3939 C CA . TYR B 1 191 ? -34.674 38.138 35.172 1.00 37.31 193 TYR B CA 1
ATOM 3940 C C . TYR B 1 191 ? -34.488 38.415 33.688 1.00 33.89 193 TYR B C 1
ATOM 3941 O O . TYR B 1 191 ? -35.185 39.258 33.112 1.00 28.85 193 TYR B O 1
ATOM 3950 N N . VAL B 1 192 ? -33.548 37.712 33.046 1.00 28.79 194 VAL B N 1
ATOM 3951 C CA . VAL B 1 192 ? -33.335 37.925 31.617 1.00 28.40 194 VAL B CA 1
ATOM 3952 C C . VAL B 1 192 ? -34.596 37.606 30.826 1.00 29.52 194 VAL B C 1
ATOM 3953 O O . VAL B 1 192 ? -34.948 38.318 29.878 1.00 32.32 194 VAL B O 1
ATOM 3957 N N . ARG B 1 193 ? -35.298 36.531 31.202 1.00 32.72 195 ARG B N 1
ATOM 3958 C CA . ARG B 1 193 ? -36.482 36.118 30.455 1.00 31.84 195 ARG B CA 1
ATOM 3959 C C . ARG B 1 193 ? -37.620 37.130 30.602 1.00 26.93 195 ARG B C 1
ATOM 3960 O O . ARG B 1 193 ? -38.286 37.471 29.617 1.00 32.00 195 ARG B O 1
ATOM 3968 N N . GLU B 1 194 ? -37.872 37.588 31.827 1.00 30.76 196 GLU B N 1
ATOM 3969 C CA . GLU B 1 194 ? -38.929 38.571 32.056 1.00 29.82 196 GLU B CA 1
ATOM 3970 C C . GLU B 1 194 ? -38.598 39.913 31.412 1.00 30.57 196 GLU B C 1
ATOM 3971 O O . GLU B 1 194 ? -39.466 40.542 30.794 1.00 31.68 196 GLU B O 1
ATOM 3977 N N . ALA B 1 195 ? -37.355 40.380 31.554 1.00 32.12 197 ALA B N 1
ATOM 3978 C CA . ALA B 1 195 ? -36.962 41.616 30.884 1.00 32.20 197 ALA B CA 1
ATOM 3979 C C . ALA B 1 195 ? -37.141 41.506 29.377 1.00 32.92 197 ALA B C 1
ATOM 3980 O O . ALA B 1 195 ? -37.626 42.442 28.734 1.00 29.38 197 ALA B O 1
ATOM 3982 N N . SER B 1 196 ? -36.772 40.364 28.789 1.00 30.60 198 SER B N 1
ATOM 3983 C CA . SER B 1 196 ? -36.885 40.246 27.342 1.00 29.96 198 SER B CA 1
ATOM 3984 C C . SER B 1 196 ? -38.341 40.161 26.908 1.00 27.03 198 SER B C 1
ATOM 3985 O O . SER B 1 196 ? -38.689 40.638 25.829 1.00 30.30 198 SER B O 1
ATOM 3988 N N . TYR B 1 197 ? -39.194 39.578 27.747 1.00 28.97 199 TYR B N 1
ATOM 3989 C CA . TYR B 1 197 ? -40.629 39.589 27.479 1.00 29.96 199 TYR B CA 1
ATOM 3990 C C . TYR B 1 197 ? -41.167 41.017 27.418 1.00 29.24 199 TYR B C 1
ATOM 3991 O O . TYR B 1 197 ? -41.928 41.369 26.503 1.00 27.99 199 TYR B O 1
ATOM 4000 N N . ILE B 1 198 ? -40.761 41.862 28.372 1.00 32.38 200 ILE B N 1
ATOM 4001 C CA . ILE B 1 198 ? -41.177 43.268 28.345 1.00 25.73 200 ILE B CA 1
ATOM 4002 C C . ILE B 1 198 ? -40.658 43.958 27.087 1.00 28.99 200 ILE B C 1
ATOM 4003 O O . ILE B 1 198 ? -41.401 44.662 26.388 1.00 26.49 200 ILE B O 1
ATOM 4008 N N . SER B 1 199 ? -39.378 43.747 26.757 1.00 28.14 201 SER B N 1
ATOM 4009 C CA . SER B 1 199 ? -38.826 44.362 25.555 1.00 25.76 201 SER B CA 1
ATOM 4010 C C . SER B 1 199 ? -39.613 43.961 24.315 1.00 29.71 201 SER B C 1
ATOM 4011 O O . SER B 1 199 ? -40.025 44.817 23.524 1.00 28.31 201 SER B O 1
ATOM 4014 N N . GLN B 1 200 ? -39.825 42.654 24.119 1.00 28.62 202 GLN B N 1
ATOM 4015 C CA . GLN B 1 200 ? -40.403 42.208 22.849 1.00 32.91 202 GLN B CA 1
ATOM 4016 C C . GLN B 1 200 ? -41.877 42.559 22.746 1.00 32.24 202 GLN B C 1
ATOM 4017 O O . GLN B 1 200 ? -42.354 42.900 21.661 1.00 33.12 202 GLN B O 1
ATOM 4023 N N . ASN B 1 201 ? -42.614 42.466 23.852 1.00 30.54 203 ASN B N 1
ATOM 4024 C CA . ASN B 1 201 ? -44.070 42.583 23.786 1.00 29.06 203 ASN B CA 1
ATOM 4025 C C . ASN B 1 201 ? -44.582 43.988 24.049 1.00 29.28 203 ASN B C 1
ATOM 4026 O O . ASN B 1 201 ? -45.638 44.368 23.526 1.00 29.30 203 ASN B O 1
ATOM 4031 N N . TYR B 1 202 ? -43.868 44.761 24.856 1.00 25.97 204 TYR B N 1
ATOM 4032 C CA . TYR B 1 202 ? -44.340 46.081 25.244 1.00 24.25 204 TYR B CA 1
ATOM 4033 C C . TYR B 1 202 ? -43.532 47.214 24.636 1.00 25.50 204 TYR B C 1
ATOM 4034 O O . TYR B 1 202 ? -44.024 48.346 24.589 1.00 27.76 204 TYR B O 1
ATOM 4043 N N . TYR B 1 203 ? -42.336 46.924 24.111 1.00 28.72 205 TYR B N 1
ATOM 4044 C CA . TYR B 1 203 ? -41.518 47.922 23.418 1.00 29.29 205 TYR B CA 1
ATOM 4045 C C . TYR B 1 203 ? -41.085 47.524 22.009 1.00 30.09 205 TYR B C 1
ATOM 4046 O O . TYR B 1 203 ? -40.020 47.928 21.540 1.00 28.20 205 TYR B O 1
ATOM 4055 N N . PRO B 1 204 ? -41.892 46.714 21.309 1.00 27.73 206 PRO B N 1
ATOM 4056 C CA . PRO B 1 204 ? -41.482 46.237 19.984 1.00 27.11 206 PRO B CA 1
ATOM 4057 C C . PRO B 1 204 ? -40.683 47.200 19.129 1.00 30.65 206 PRO B C 1
ATOM 4058 O O . PRO B 1 204 ? -40.992 48.393 19.056 1.00 26.01 206 PRO B O 1
ATOM 4062 N N . GLU B 1 205 ? -39.671 46.657 18.445 1.00 26.50 207 GLU B N 1
ATOM 4063 C CA . GLU B 1 205 ? -38.929 47.418 17.437 1.00 27.79 207 GLU B CA 1
ATOM 4064 C C . GLU B 1 205 ? -38.252 48.641 18.047 1.00 28.16 207 GLU B C 1
ATOM 4065 O O . GLU B 1 205 ? -38.113 49.680 17.390 1.00 30.97 207 GLU B O 1
ATOM 4071 N N . ARG B 1 206 ? -37.844 48.531 19.310 1.00 28.18 208 ARG B N 1
ATOM 4072 C CA . ARG B 1 206 ? -37.035 49.570 19.942 1.00 32.64 208 ARG B CA 1
ATOM 4073 C C . ARG B 1 206 ? -35.543 49.245 19.952 1.00 30.11 208 ARG B C 1
ATOM 4074 O O . ARG B 1 206 ? -34.737 50.087 20.383 1.00 27.29 208 ARG B O 1
ATOM 4082 N N . MET B 1 207 ? -35.154 48.046 19.519 1.00 30.95 209 MET B N 1
ATOM 4083 C CA . MET B 1 207 ? -33.747 47.654 19.484 1.00 29.69 209 MET B CA 1
ATOM 4084 C C . MET B 1 207 ? -33.191 47.944 18.099 1.00 29.53 209 MET B C 1
ATOM 4085 O O . MET B 1 207 ? -33.735 47.460 17.097 1.00 29.60 209 MET B O 1
ATOM 4090 N N . GLY B 1 208 ? -32.122 48.740 18.038 1.00 26.37 210 GLY B N 1
ATOM 4091 C CA . GLY B 1 208 ? -31.547 49.114 16.756 1.00 24.74 210 GLY B CA 1
ATOM 4092 C C . GLY B 1 208 ? -30.352 48.258 16.374 1.00 28.86 210 GLY B C 1
ATOM 4093 O O . GLY B 1 208 ? -30.264 47.756 15.248 1.00 28.89 210 GLY B O 1
ATOM 4094 N N . LYS B 1 209 ? -29.406 48.134 17.298 1.00 26.54 211 LYS B N 1
ATOM 4095 C CA . LYS B 1 209 ? -28.230 47.278 17.170 1.00 27.80 211 LYS B CA 1
ATOM 4096 C C . LYS B 1 209 ? -27.973 46.658 18.535 1.00 29.93 211 LYS B C 1
ATOM 4097 O O . LYS B 1 209 ? -28.277 47.266 19.563 1.00 30.31 211 LYS B O 1
ATOM 4103 N N . PHE B 1 210 ? -27.422 45.446 18.544 1.00 25.38 212 PHE B N 1
ATOM 4104 C CA . PHE B 1 210 ? -27.171 44.722 19.793 1.00 24.47 212 PHE B CA 1
ATOM 4105 C C . PHE B 1 210 ? -25.787 44.094 19.705 1.00 26.27 212 PHE B C 1
ATOM 4106 O O . PHE B 1 210 ? -25.601 43.095 18.991 1.00 27.39 212 PHE B O 1
ATOM 4114 N N . TYR B 1 211 ? -24.828 44.666 20.422 1.00 24.48 213 TYR B N 1
ATOM 4115 C CA . TYR B 1 211 ? -23.444 44.192 20.423 1.00 23.20 213 TYR B CA 1
ATOM 4116 C C . TYR B 1 211 ? -23.210 43.429 21.713 1.00 26.34 213 TYR B C 1
ATOM 4117 O O . TYR B 1 211 ? -23.276 44.011 22.792 1.00 27.27 213 TYR B O 1
ATOM 4126 N N . ILE B 1 212 ? -22.939 42.142 21.596 1.00 24.37 214 ILE B N 1
ATOM 4127 C CA . ILE B 1 212 ? -22.429 41.357 22.709 1.00 24.16 214 ILE B CA 1
ATOM 4128 C C . ILE B 1 212 ? -20.908 41.373 22.629 1.00 27.51 214 ILE B C 1
ATOM 4129 O O . ILE B 1 212 ? -20.333 40.948 21.621 1.00 32.20 214 ILE B O 1
ATOM 4134 N N . ILE B 1 213 ? -20.240 41.852 23.678 1.00 24.42 215 ILE B N 1
ATOM 4135 C CA . ILE B 1 213 ? -18.783 41.930 23.633 1.00 25.64 215 ILE B CA 1
ATOM 4136 C C . ILE B 1 213 ? -18.187 41.151 24.803 1.00 28.99 215 ILE B C 1
ATOM 4137 O O . ILE B 1 213 ? -18.825 40.932 25.832 1.00 27.44 215 ILE B O 1
ATOM 4142 N N . ASN B 1 214 ? -16.927 40.738 24.635 1.00 24.55 216 ASN B N 1
ATOM 4143 C CA . ASN B 1 214 ? -16.232 39.920 25.637 1.00 27.58 216 ASN B CA 1
ATOM 4144 C C . ASN B 1 214 ? -16.992 38.626 25.940 1.00 27.07 216 ASN B C 1
ATOM 4145 O O . ASN B 1 214 ? -16.952 38.117 27.078 1.00 28.31 216 ASN B O 1
ATOM 4150 N N . ALA B 1 215 ? -17.692 38.093 24.940 1.00 26.19 217 ALA B N 1
ATOM 4151 C CA . ALA B 1 215 ? -18.409 36.842 25.132 1.00 26.94 217 ALA B CA 1
ATOM 4152 C C . ALA B 1 215 ? -17.399 35.723 25.351 1.00 32.61 217 ALA B C 1
ATOM 4153 O O . ALA B 1 215 ? -16.415 35.624 24.606 1.00 31.42 217 ALA B O 1
ATOM 4155 N N . PRO B 1 216 ? -17.586 34.890 26.363 1.00 30.95 218 PRO B N 1
ATOM 4156 C CA . PRO B 1 216 ? -16.714 33.724 26.536 1.00 32.28 218 PRO B CA 1
ATOM 4157 C C . PRO B 1 216 ? -16.947 32.723 25.406 1.00 29.71 218 PRO B C 1
ATOM 4158 O O . PRO B 1 216 ? -18.005 32.698 24.783 1.00 30.46 218 PRO B O 1
ATOM 4162 N N . PHE B 1 217 ? -15.920 31.903 25.149 1.00 33.42 219 PHE B N 1
ATOM 4163 C CA . PHE B 1 217 ? -15.948 30.930 24.050 1.00 32.39 219 PHE B CA 1
ATOM 4164 C C . PHE B 1 217 ? -17.197 30.054 24.083 1.00 36.44 219 PHE B C 1
ATOM 4165 O O . PHE B 1 217 ? -17.796 29.769 23.037 1.00 32.80 219 PHE B O 1
ATOM 4173 N N . GLY B 1 218 ? -17.595 29.601 25.268 1.00 34.48 220 GLY B N 1
ATOM 4174 C CA . GLY B 1 218 ? -18.774 28.753 25.362 1.00 39.02 220 GLY B CA 1
ATOM 4175 C C . GLY B 1 218 ? -20.034 29.453 24.895 1.00 43.09 220 GLY B C 1
ATOM 4176 O O . GLY B 1 218 ? -20.848 28.870 24.171 1.00 44.74 220 GLY B O 1
ATOM 4177 N N . PHE B 1 219 ? -20.195 30.726 25.271 1.00 31.97 221 PHE B N 1
ATOM 4178 C CA . PHE B 1 219 ? -21.368 31.479 24.843 1.00 30.10 221 PHE B CA 1
ATOM 4179 C C . PHE B 1 219 ? -21.269 31.878 23.382 1.00 27.19 221 PHE B C 1
ATOM 4180 O O . PHE B 1 219 ? -22.241 31.751 22.637 1.00 32.10 221 PHE B O 1
ATOM 4188 N N . SER B 1 220 ? -20.114 32.398 22.953 1.00 30.42 222 SER B N 1
ATOM 4189 C CA . SER B 1 220 ? -20.041 32.882 21.580 1.00 29.58 222 SER B CA 1
ATOM 4190 C C . SER B 1 220 ? -20.217 31.734 20.598 1.00 28.70 222 SER B C 1
ATOM 4191 O O . SER B 1 220 ? -20.860 31.899 19.555 1.00 28.52 222 SER B O 1
ATOM 4194 N N . THR B 1 221 ? -19.684 30.548 20.926 1.00 27.13 223 THR B N 1
ATOM 4195 C CA . THR B 1 221 ? -19.855 29.406 20.026 1.00 23.81 223 THR B CA 1
ATOM 4196 C C . THR B 1 221 ? -21.332 29.046 19.884 1.00 28.85 223 THR B C 1
ATOM 4197 O O . THR B 1 221 ? -21.853 28.911 18.768 1.00 27.02 223 THR B O 1
ATOM 4201 N N . ALA B 1 222 ? -22.031 28.910 21.015 1.00 27.57 224 ALA B N 1
ATOM 4202 C CA . ALA B 1 222 ? -23.453 28.596 20.979 1.00 28.30 224 ALA B CA 1
ATOM 4203 C C . ALA B 1 222 ? -24.243 29.680 20.251 1.00 27.37 224 ALA B C 1
ATOM 4204 O O . ALA B 1 222 ? -25.069 29.379 19.386 1.00 29.53 224 ALA B O 1
ATOM 4206 N N . PHE B 1 223 ? -24.018 30.952 20.602 1.00 27.81 225 PHE B N 1
ATOM 4207 C CA . PHE B 1 223 ? -24.792 32.028 19.975 1.00 26.39 225 PHE B CA 1
ATOM 4208 C C . PHE B 1 223 ? -24.589 32.033 18.466 1.00 32.49 225 PHE B C 1
ATOM 4209 O O . PHE B 1 223 ? -25.541 32.238 17.700 1.00 34.97 225 PHE B O 1
ATOM 4217 N N . ARG B 1 224 ? -23.345 31.833 18.018 1.00 33.45 226 ARG B N 1
ATOM 4218 C CA . ARG B 1 224 ? -23.065 31.878 16.588 1.00 30.62 226 ARG B CA 1
ATOM 4219 C C . ARG B 1 224 ? -23.661 30.676 15.865 1.00 28.86 226 ARG B C 1
ATOM 4220 O O . ARG B 1 224 ? -24.083 30.797 14.705 1.00 30.64 226 ARG B O 1
ATOM 4228 N N . LEU B 1 225 ? -23.732 29.517 16.530 1.00 28.62 227 LEU B N 1
ATOM 4229 C CA . LEU B 1 225 ? -24.429 28.379 15.947 1.00 29.59 227 LEU B CA 1
ATOM 4230 C C . LEU B 1 225 ? -25.936 28.606 15.856 1.00 35.46 227 LEU B C 1
ATOM 4231 O O . LEU B 1 225 ? -26.583 27.950 15.038 1.00 35.84 227 LEU B O 1
ATOM 4236 N N . PHE B 1 226 ? -26.501 29.521 16.665 1.00 29.34 228 PHE B N 1
ATOM 4237 C CA . PHE B 1 226 ? -27.942 29.813 16.624 1.00 34.00 228 PHE B CA 1
ATOM 4238 C C . PHE B 1 226 ? -28.323 30.840 15.572 1.00 39.11 228 PHE B C 1
ATOM 4239 O O . PHE B 1 226 ? -29.514 30.956 15.241 1.00 37.99 228 PHE B O 1
ATOM 4247 N N . LYS B 1 227 ? -27.360 31.602 15.050 1.00 33.26 229 LYS B N 1
ATOM 4248 C CA . LYS B 1 227 ? -27.655 32.631 14.057 1.00 36.03 229 LYS B CA 1
ATOM 4249 C C . LYS B 1 227 ? -28.494 32.135 12.872 1.00 43.87 229 LYS B C 1
ATOM 4250 O O . LYS B 1 227 ? -29.266 32.931 12.317 1.00 42.28 229 LYS B O 1
ATOM 4256 N N . PRO B 1 228 ? -28.380 30.868 12.439 1.00 43.21 230 PRO B N 1
ATOM 4257 C CA . PRO B 1 228 ? -29.270 30.382 11.366 1.00 40.99 230 PRO B CA 1
ATOM 4258 C C . PRO B 1 228 ? -30.754 30.432 11.686 1.00 39.17 230 PRO B C 1
ATOM 4259 O O . PRO B 1 228 ? -31.561 30.374 10.757 1.00 46.51 230 PRO B O 1
ATOM 4263 N N . PHE B 1 229 ? -31.148 30.484 12.954 1.00 36.45 231 PHE B N 1
ATOM 4264 C CA . PHE B 1 229 ? -32.559 30.572 13.307 1.00 42.13 231 PHE B CA 1
ATOM 4265 C C . PHE B 1 229 ? -33.091 32.007 13.295 1.00 49.97 231 PHE B C 1
ATOM 4266 O O . PHE B 1 229 ? -34.252 32.229 13.666 1.00 44.02 231 PHE B O 1
ATOM 4274 N N . LEU B 1 230 ? -32.273 32.981 12.898 1.00 46.70 232 LEU B N 1
ATOM 4275 C CA . LEU B 1 230 ? -32.665 34.382 12.937 1.00 42.47 232 LEU B CA 1
ATOM 4276 C C . LEU B 1 230 ? -33.198 34.849 11.583 1.00 43.92 232 LEU B C 1
ATOM 4277 O O . LEU B 1 230 ? -32.751 34.393 10.529 1.00 44.95 232 LEU B O 1
ATOM 4282 N N . ASP B 1 231 ? -34.147 35.785 11.644 1.00 45.99 233 ASP B N 1
ATOM 4283 C CA . ASP B 1 231 ? -34.625 36.504 10.468 1.00 50.72 233 ASP B CA 1
ATOM 4284 C C . ASP B 1 231 ? -33.482 37.299 9.834 1.00 52.13 233 ASP B C 1
ATOM 4285 O O . ASP B 1 231 ? -32.631 37.838 10.553 1.00 46.78 233 ASP B O 1
ATOM 4290 N N . PRO B 1 232 ? -33.432 37.409 8.497 1.00 55.83 234 PRO B N 1
ATOM 4291 C CA . PRO B 1 232 ? -32.373 38.229 7.869 1.00 55.47 234 PRO B CA 1
ATOM 4292 C C . PRO B 1 232 ? -32.243 39.639 8.439 1.00 49.43 234 PRO B C 1
ATOM 4293 O O . PRO B 1 232 ? -31.115 40.128 8.591 1.00 49.76 234 PRO B O 1
ATOM 4297 N N . VAL B 1 233 ? -33.356 40.303 8.763 1.00 47.10 235 VAL B N 1
ATOM 4298 C CA . VAL B 1 233 ? -33.281 41.633 9.373 1.00 47.60 235 VAL B CA 1
ATOM 4299 C C . VAL B 1 233 ? -32.587 41.560 10.727 1.00 42.68 235 VAL B C 1
ATOM 4300 O O . VAL B 1 233 ? -31.697 42.360 11.038 1.00 45.89 235 VAL B O 1
ATOM 4304 N N . THR B 1 234 ? -32.990 40.600 11.555 1.00 36.01 236 THR B N 1
ATOM 4305 C CA . THR B 1 234 ? -32.426 40.494 12.898 1.00 41.09 236 THR B CA 1
ATOM 4306 C C . THR B 1 234 ? -30.946 40.130 12.858 1.00 43.11 236 THR B C 1
ATOM 4307 O O . THR B 1 234 ? -30.166 40.617 13.680 1.00 38.05 236 THR B O 1
ATOM 4311 N N . VAL B 1 235 ? -30.531 39.294 11.900 1.00 38.64 237 VAL B N 1
ATOM 4312 C CA . VAL B 1 235 ? -29.122 38.907 11.833 1.00 40.98 237 VAL B CA 1
ATOM 4313 C C . VAL B 1 235 ? -28.238 40.132 11.659 1.00 38.58 237 VAL B C 1
ATOM 4314 O O . VAL B 1 235 ? -27.124 40.197 12.195 1.00 42.12 237 VAL B O 1
ATOM 4318 N N . SER B 1 236 ? -28.719 41.131 10.922 1.00 32.91 238 SER B N 1
ATOM 4319 C CA . SER B 1 236 ? -27.874 42.284 10.646 1.00 39.10 238 SER B CA 1
ATOM 4320 C C . SER B 1 236 ? -27.779 43.236 11.835 1.00 37.07 238 SER B C 1
ATOM 4321 O O . SER B 1 236 ? -26.946 44.148 11.822 1.00 42.58 238 SER B O 1
ATOM 4324 N N . LYS B 1 237 ? -28.592 43.032 12.865 1.00 35.49 239 LYS B N 1
ATOM 4325 C CA . LYS B 1 237 ? -28.571 43.872 14.056 1.00 33.73 239 LYS B CA 1
ATOM 4326 C C . LYS B 1 237 ? -27.681 43.335 15.165 1.00 31.42 239 LYS B C 1
ATOM 4327 O O . LYS B 1 237 ? -27.359 44.083 16.094 1.00 30.19 239 LYS B O 1
ATOM 4333 N N . ILE B 1 238 ? -27.296 42.065 15.118 1.00 28.36 240 ILE B N 1
ATOM 4334 C CA . ILE B 1 238 ? -26.738 41.380 16.274 1.00 29.29 240 ILE B CA 1
ATOM 4335 C C . ILE B 1 238 ? -25.286 41.056 16.001 1.00 30.74 240 ILE B C 1
ATOM 4336 O O . ILE B 1 238 ? -24.946 40.528 14.932 1.00 31.78 240 ILE B O 1
ATOM 4341 N N . PHE B 1 239 ? -24.435 41.351 16.975 1.00 25.71 241 PHE B N 1
ATOM 4342 C CA . PHE B 1 239 ? -22.996 41.168 16.838 1.00 27.81 241 PHE B CA 1
ATOM 4343 C C . PHE B 1 239 ? -22.508 40.349 18.020 1.00 30.36 241 PHE B C 1
ATOM 4344 O O . PHE B 1 239 ? -22.763 40.713 19.170 1.00 31.07 241 PHE B O 1
ATOM 4352 N N . ILE B 1 240 ? -21.833 39.242 17.743 1.00 27.62 242 ILE B N 1
ATOM 4353 C CA . ILE B 1 240 ? -21.339 38.352 18.788 1.00 28.59 242 ILE B CA 1
ATOM 4354 C C . ILE B 1 240 ? -19.823 38.458 18.762 1.00 30.27 242 ILE B C 1
ATOM 4355 O O . ILE B 1 240 ? -19.178 37.917 17.858 1.00 33.57 242 ILE B O 1
ATOM 4360 N N . LEU B 1 241 ? -19.241 39.148 19.739 1.00 27.06 243 LEU B N 1
ATOM 4361 C CA . LEU B 1 241 ? -17.821 39.463 19.707 1.00 29.73 243 LEU B CA 1
ATOM 4362 C C . LEU B 1 241 ? -17.134 38.967 20.971 1.00 32.21 243 LEU B C 1
ATOM 4363 O O . LEU B 1 241 ? -17.740 38.908 22.042 1.00 29.84 243 LEU B O 1
ATOM 4368 N N . GLY B 1 242 ? -15.856 38.620 20.834 1.00 34.99 244 GLY B N 1
ATOM 4369 C CA . GLY B 1 242 ? -15.030 38.293 21.977 1.00 34.80 244 GLY B CA 1
ATOM 4370 C C . GLY B 1 242 ? -14.289 39.506 22.498 1.00 34.65 244 GLY B C 1
ATOM 4371 O O . GLY B 1 242 ? -14.872 40.589 22.593 1.00 30.82 244 GLY B O 1
ATOM 4372 N N . SER B 1 243 ? -13.004 39.353 22.825 1.00 32.16 245 SER B N 1
ATOM 4373 C CA . SER B 1 243 ? -12.250 40.451 23.417 1.00 33.41 245 SER B CA 1
ATOM 4374 C C . SER B 1 243 ? -11.772 41.482 22.397 1.00 35.85 245 SER B C 1
ATOM 4375 O O . SER B 1 243 ? -11.435 42.600 22.796 1.00 38.05 245 SER B O 1
ATOM 4378 N N . SER B 1 244 ? -11.726 41.152 21.104 1.00 37.79 246 SER B N 1
ATOM 4379 C CA . SER B 1 244 ? -11.365 42.144 20.077 1.00 40.00 246 SER B CA 1
ATOM 4380 C C . SER B 1 244 ? -12.661 42.704 19.492 1.00 36.37 246 SER B C 1
ATOM 4381 O O . SER B 1 244 ? -13.151 42.294 18.440 1.00 41.41 246 SER B O 1
ATOM 4384 N N . TYR B 1 245 ? -13.234 43.650 20.223 1.00 29.81 247 TYR B N 1
ATOM 4385 C CA . TYR B 1 245 ? -14.505 44.248 19.861 1.00 29.27 247 TYR B CA 1
ATOM 4386 C C . TYR B 1 245 ? -14.374 45.733 19.532 1.00 29.85 247 TYR B C 1
ATOM 4387 O O . TYR B 1 245 ? -15.348 46.323 19.047 1.00 30.50 247 TYR B O 1
ATOM 4396 N N . GLN B 1 246 ? -13.211 46.344 19.798 1.00 30.35 248 GLN B N 1
ATOM 4397 C CA . GLN B 1 246 ? -13.100 47.805 19.793 1.00 35.82 248 GLN B CA 1
ATOM 4398 C C . GLN B 1 246 ? -13.341 48.383 18.406 1.00 37.91 248 GLN B C 1
ATOM 4399 O O . GLN B 1 246 ? -14.023 49.408 18.264 1.00 34.90 248 GLN B O 1
ATOM 4405 N N . LYS B 1 247 ? -12.787 47.745 17.376 1.00 38.62 249 LYS B N 1
ATOM 4406 C CA . LYS B 1 247 ? -12.947 48.281 16.029 1.00 40.74 249 LYS B CA 1
ATOM 4407 C C . LYS B 1 247 ? -14.400 48.179 15.571 1.00 39.25 249 LYS B C 1
ATOM 4408 O O . LYS B 1 247 ? -14.907 49.067 14.872 1.00 35.96 249 LYS B O 1
ATOM 4414 N N . GLU B 1 248 ? -15.100 47.122 15.991 1.00 31.96 250 GLU B N 1
ATOM 4415 C CA . GLU B 1 248 ? -16.508 46.984 15.645 1.00 33.39 250 GLU B CA 1
ATOM 4416 C C . GLU B 1 248 ? -17.340 48.073 16.316 1.00 35.23 250 GLU B C 1
ATOM 4417 O O . GLU B 1 248 ? -18.270 48.612 15.709 1.00 32.51 250 GLU B O 1
ATOM 4423 N N . LEU B 1 249 ? -17.011 48.429 17.561 1.00 28.94 251 LEU B N 1
ATOM 4424 C CA . LEU B 1 249 ? -17.785 49.482 18.215 1.00 27.54 251 LEU B CA 1
ATOM 4425 C C . LEU B 1 249 ? -17.476 50.840 17.603 1.00 30.72 251 LEU B C 1
ATOM 4426 O O . LEU B 1 249 ? -18.376 51.656 17.416 1.00 30.91 251 LEU B O 1
ATOM 4431 N N . LEU B 1 250 ? -16.200 51.114 17.330 1.00 28.19 252 LEU B N 1
ATOM 4432 C CA . LEU B 1 250 ? -15.835 52.404 16.742 1.00 29.56 252 LEU B CA 1
ATOM 4433 C C . LEU B 1 250 ? -16.363 52.557 15.319 1.00 28.17 252 LEU B C 1
ATOM 4434 O O . LEU B 1 250 ? -16.482 53.687 14.825 1.00 30.57 252 LEU B O 1
ATOM 4439 N N . LYS B 1 251 ? -16.658 51.443 14.649 1.00 30.05 253 LYS B N 1
ATOM 4440 C CA . LYS B 1 251 ? -17.272 51.498 13.329 1.00 31.55 253 LYS B CA 1
ATOM 4441 C C . LYS B 1 251 ? -18.717 51.966 13.402 1.00 35.05 253 LYS B C 1
ATOM 4442 O O . LYS B 1 251 ? -19.234 52.525 12.432 1.00 30.22 253 LYS B O 1
ATOM 4448 N N . GLN B 1 252 ? -19.379 51.751 14.538 1.00 28.71 254 GLN B N 1
ATOM 4449 C CA . GLN B 1 252 ? -20.776 52.116 14.739 1.00 29.35 254 GLN B CA 1
ATOM 4450 C C . GLN B 1 252 ? -20.940 53.396 15.547 1.00 29.13 254 GLN B C 1
ATOM 4451 O O . GLN B 1 252 ? -21.953 54.091 15.393 1.00 27.35 254 GLN B O 1
ATOM 4457 N N . ILE B 1 253 ? -19.959 53.730 16.383 1.00 27.04 255 ILE B N 1
ATOM 4458 C CA . ILE B 1 253 ? -20.058 54.859 17.314 1.00 27.91 255 ILE B CA 1
ATOM 4459 C C . ILE B 1 253 ? -18.856 55.783 17.138 1.00 27.11 255 ILE B C 1
ATOM 4460 O O . ILE B 1 253 ? -17.711 55.317 17.195 1.00 31.34 255 ILE B O 1
ATOM 4465 N N . PRO B 1 254 ? -19.063 57.084 16.902 1.00 31.11 256 PRO B N 1
ATOM 4466 C CA . PRO B 1 254 ? -17.932 58.019 16.812 1.00 35.15 256 PRO B CA 1
ATOM 4467 C C . PRO B 1 254 ? -17.036 57.914 18.038 1.00 33.64 256 PRO B C 1
ATOM 4468 O O . PRO B 1 254 ? -17.514 57.822 19.168 1.00 31.95 256 PRO B O 1
ATOM 4472 N N . ALA B 1 255 ? -15.721 57.971 17.816 1.00 32.50 257 ALA B N 1
ATOM 4473 C CA . ALA B 1 255 ? -14.788 57.762 18.920 1.00 31.19 257 ALA B CA 1
ATOM 4474 C C . ALA B 1 255 ? -15.052 58.722 20.077 1.00 33.53 257 ALA B C 1
ATOM 4475 O O . ALA B 1 255 ? -14.977 58.330 21.245 1.00 30.83 257 ALA B O 1
ATOM 4477 N N . GLU B 1 256 ? -15.339 59.992 19.779 1.00 32.71 258 GLU B N 1
ATOM 4478 C CA . GLU B 1 256 ? -15.603 60.936 20.855 1.00 36.33 258 GLU B CA 1
ATOM 4479 C C . GLU B 1 256 ? -16.877 60.617 21.622 1.00 30.57 258 GLU B C 1
ATOM 4480 O O . GLU B 1 256 ? -17.096 61.202 22.689 1.00 32.29 258 GLU B O 1
ATOM 4486 N N . ASN B 1 257 ? -17.717 59.719 21.110 1.00 31.67 259 ASN B N 1
ATOM 4487 C CA . ASN B 1 257 ? -18.943 59.336 21.799 1.00 28.85 259 ASN B CA 1
ATOM 4488 C C . ASN B 1 257 ? -18.796 58.038 22.588 1.00 31.55 259 ASN B C 1
ATOM 4489 O O . ASN B 1 257 ? -19.584 57.802 23.510 1.00 30.92 259 ASN B O 1
ATOM 4494 N N . LEU B 1 258 ? -17.800 57.207 22.263 1.00 28.43 260 LEU B N 1
ATOM 4495 C CA . LEU B 1 258 ? -17.621 55.889 22.889 1.00 27.87 260 LEU B CA 1
ATOM 4496 C C . LEU B 1 258 ? -16.770 56.022 24.143 1.00 27.21 260 LEU B C 1
ATOM 4497 O O . LEU B 1 258 ? -15.717 56.667 24.092 1.00 30.16 260 LEU B O 1
ATOM 4502 N N . PRO B 1 259 ? -17.184 55.468 25.296 1.00 30.02 261 PRO B N 1
ATOM 4503 C CA . PRO B 1 259 ? -16.370 55.633 26.514 1.00 31.07 261 PRO B CA 1
ATOM 4504 C C . PRO B 1 259 ? -14.961 55.088 26.314 1.00 30.06 261 PRO B C 1
ATOM 4505 O O . PRO B 1 259 ? -14.744 54.143 25.556 1.00 31.74 261 PRO B O 1
ATOM 4509 N N . VAL B 1 260 ? -14.001 55.694 27.026 1.00 30.36 262 VAL B N 1
ATOM 4510 C CA . VAL B 1 260 ? -12.594 55.299 26.902 1.00 28.90 262 VAL B CA 1
ATOM 4511 C C . VAL B 1 260 ? -12.407 53.810 27.186 1.00 36.25 262 VAL B C 1
ATOM 4512 O O . VAL B 1 260 ? -11.607 53.133 26.525 1.00 32.40 262 VAL B O 1
ATOM 4516 N N . LYS B 1 261 ? -13.116 53.278 28.187 1.00 32.53 263 LYS B N 1
ATOM 4517 C CA . LYS B 1 261 ? -12.925 51.873 28.554 1.00 35.38 263 LYS B CA 1
ATOM 4518 C C . LYS B 1 261 ? -13.297 50.897 27.439 1.00 36.55 263 LYS B C 1
ATOM 4519 O O . LYS B 1 261 ? -12.889 49.733 27.502 1.00 35.04 263 LYS B O 1
ATOM 4525 N N . PHE B 1 262 ? -14.075 51.313 26.434 1.00 31.62 264 PHE B N 1
ATOM 4526 C CA . PHE B 1 262 ? -14.429 50.431 25.323 1.00 30.02 264 PHE B CA 1
ATOM 4527 C C . PHE B 1 262 ? -13.665 50.752 24.044 1.00 30.58 264 PHE B C 1
ATOM 4528 O O . PHE B 1 262 ? -14.003 50.217 22.975 1.00 30.90 264 PHE B O 1
ATOM 4536 N N . GLY B 1 263 ? -12.624 51.571 24.139 1.00 34.92 265 GLY B N 1
ATOM 4537 C CA . GLY B 1 263 ? -11.774 51.889 23.013 1.00 37.26 265 GLY B CA 1
ATOM 4538 C C . GLY B 1 263 ? -11.975 53.279 22.457 1.00 38.49 265 GLY B C 1
ATOM 4539 O O . GLY B 1 263 ? -11.315 53.635 21.466 1.00 34.73 265 GLY B O 1
ATOM 4540 N N . GLY B 1 264 ? -12.856 54.072 23.063 1.00 32.39 266 GLY B N 1
ATOM 4541 C CA . GLY B 1 264 ? -13.216 55.381 22.562 1.00 30.42 266 GLY B CA 1
ATOM 4542 C C . GLY B 1 264 ? -12.472 56.496 23.266 1.00 36.00 266 GLY B C 1
ATOM 4543 O O . GLY B 1 264 ? -11.418 56.295 23.876 1.00 35.63 266 GLY B O 1
ATOM 4544 N N . LYS B 1 265 ? -13.028 57.704 23.175 1.00 31.66 267 LYS B N 1
ATOM 4545 C CA . LYS B 1 265 ? -12.400 58.873 23.770 1.00 34.05 267 LYS B CA 1
ATOM 4546 C C . LYS B 1 265 ? -13.273 59.597 24.781 1.00 39.15 267 LYS B C 1
ATOM 4547 O O . LYS B 1 265 ? -12.820 60.584 25.371 1.00 35.95 267 LYS B O 1
ATOM 4553 N N . SER B 1 266 ? -14.499 59.134 25.011 1.00 34.39 268 SER B N 1
ATOM 4554 C CA . SER B 1 266 ? -15.440 59.877 25.833 1.00 32.85 268 SER B CA 1
ATOM 4555 C C . SER B 1 266 ? -15.134 59.657 27.311 1.00 35.08 268 SER B C 1
ATOM 4556 O O . SER B 1 266 ? -14.969 58.518 27.754 1.00 35.44 268 SER B O 1
ATOM 4559 N N . GLU B 1 267 ? -15.062 60.746 28.078 1.00 40.95 269 GLU B N 1
ATOM 4560 C CA . GLU B 1 267 ? -14.743 60.669 29.499 1.00 41.84 269 GLU B CA 1
ATOM 4561 C C . GLU B 1 267 ? -15.856 61.273 30.346 1.00 35.70 269 GLU B C 1
ATOM 4562 O O . GLU B 1 267 ? -16.521 62.231 29.938 1.00 40.53 269 GLU B O 1
ATOM 4568 N N . VAL B 1 268 ? -16.040 60.709 31.542 1.00 36.99 270 VAL B N 1
ATOM 4569 C CA . VAL B 1 268 ? -16.970 61.220 32.543 1.00 38.64 270 VAL B CA 1
ATOM 4570 C C . VAL B 1 268 ? -16.217 61.373 33.857 1.00 53.11 270 VAL B C 1
ATOM 4571 O O . VAL B 1 268 ? -15.509 60.453 34.280 1.00 55.26 270 VAL B O 1
ATOM 4575 N N . ASP B 1 269 ? -16.380 62.527 34.504 1.00 56.70 271 ASP B N 1
ATOM 4576 C CA . ASP B 1 269 ? -15.733 62.802 35.790 1.00 66.15 271 ASP B CA 1
ATOM 4577 C C . ASP B 1 269 ? -16.048 61.743 36.841 1.00 61.36 271 ASP B C 1
ATOM 4578 O O . ASP B 1 269 ? -17.144 61.722 37.396 1.00 61.05 271 ASP B O 1
ATOM 4583 N N . GLY B 1 270 ? -19.657 59.142 38.561 1.00 44.56 276 GLY B N 1
ATOM 4584 C CA . GLY B 1 270 ? -18.906 58.770 37.369 1.00 47.83 276 GLY B CA 1
ATOM 4585 C C . GLY B 1 270 ? -19.782 58.244 36.237 1.00 44.86 276 GLY B C 1
ATOM 4586 O O . GLY B 1 270 ? -20.971 58.565 36.172 1.00 39.59 276 GLY B O 1
ATOM 4587 N N . LEU B 1 271 ? -19.190 57.435 35.351 1.00 42.46 277 LEU B N 1
ATOM 4588 C CA . LEU B 1 271 ? -19.913 56.919 34.186 1.00 36.98 277 LEU B CA 1
ATOM 4589 C C . LEU B 1 271 ? -21.143 56.105 34.586 1.00 39.02 277 LEU B C 1
ATOM 4590 O O . LEU B 1 271 ? -22.220 56.254 33.992 1.00 34.54 277 LEU B O 1
ATOM 4595 N N . TYR B 1 272 ? -20.996 55.216 35.580 1.00 38.88 278 TYR B N 1
ATOM 4596 C CA . TYR B 1 272 ? -22.073 54.282 35.921 1.00 38.41 278 TYR B CA 1
ATOM 4597 C C . TYR B 1 272 ? -23.330 54.984 36.417 1.00 33.82 278 TYR B C 1
ATOM 4598 O O . TYR B 1 272 ? -24.428 54.419 36.317 1.00 41.22 278 TYR B O 1
ATOM 4607 N N . LEU B 1 273 ? -23.202 56.188 36.972 1.00 38.78 279 LEU B N 1
ATOM 4608 C CA . LEU B 1 273 ? -24.355 56.937 37.446 1.00 34.37 279 LEU B CA 1
ATOM 4609 C C . LEU B 1 273 ? -24.700 58.111 36.541 1.00 37.52 279 LEU B C 1
ATOM 4610 O O . LEU B 1 273 ? -25.575 58.909 36.886 1.00 41.12 279 LEU B O 1
ATOM 4615 N N . SER B 1 274 ? -24.047 58.232 35.390 1.00 31.82 280 SER B N 1
ATOM 4616 C CA . SER B 1 274 ? -24.276 59.361 34.502 1.00 33.42 280 SER B CA 1
ATOM 4617 C C . SER B 1 274 ? -25.366 59.044 33.478 1.00 32.96 280 SER B C 1
ATOM 4618 O O . SER B 1 274 ? -25.769 57.887 33.280 1.00 32.00 280 SER B O 1
ATOM 4621 N N . ASP B 1 275 ? -25.853 60.105 32.818 1.00 29.77 281 ASP B N 1
ATOM 4622 C CA . ASP B 1 275 ? -26.875 59.984 31.788 1.00 28.65 281 ASP B CA 1
ATOM 4623 C C . ASP B 1 275 ? -26.672 61.127 30.784 1.00 30.38 281 ASP B C 1
ATOM 4624 O O . ASP B 1 275 ? -27.505 62.019 30.624 1.00 35.85 281 ASP B O 1
ATOM 4629 N N . ILE B 1 276 ? -25.549 61.073 30.074 1.00 28.64 282 ILE B N 1
ATOM 4630 C CA . ILE B 1 276 ? -25.096 62.148 29.183 1.00 27.87 282 ILE B CA 1
ATOM 4631 C C . ILE B 1 276 ? -25.502 61.834 27.747 1.00 33.57 282 ILE B C 1
ATOM 4632 O O . ILE B 1 276 ? -25.321 60.703 27.276 1.00 31.48 282 ILE B O 1
ATOM 4637 N N . GLY B 1 277 ? -26.020 62.845 27.037 1.00 32.40 283 GLY B N 1
ATOM 4638 C CA . GLY B 1 277 ? -26.449 62.694 25.663 1.00 32.49 283 GLY B CA 1
ATOM 4639 C C . GLY B 1 277 ? -27.188 63.932 25.188 1.00 31.06 283 GLY B C 1
ATOM 4640 O O . GLY B 1 277 ? -27.299 64.919 25.921 1.00 34.45 283 GLY B O 1
ATOM 4641 N N . PRO B 1 278 ? -27.709 63.907 23.955 1.00 32.73 284 PRO B N 1
ATOM 4642 C CA . PRO B 1 278 ? -28.426 65.090 23.435 1.00 33.26 284 PRO B CA 1
ATOM 4643 C C . PRO B 1 278 ? -29.589 65.531 24.297 1.00 33.04 284 PRO B C 1
ATOM 4644 O O . PRO B 1 278 ? -29.935 66.721 24.286 1.00 33.53 284 PRO B O 1
ATOM 4648 N N . TRP B 1 279 ? -30.210 64.600 25.032 1.00 31.72 285 TRP B N 1
ATOM 4649 C CA . TRP B 1 279 ? -31.351 64.896 25.890 1.00 30.98 285 TRP B CA 1
ATOM 4650 C C . TRP B 1 279 ? -30.946 65.667 27.150 1.00 31.68 285 TRP B C 1
ATOM 4651 O O . TRP B 1 279 ? -31.810 65.991 27.966 1.00 33.44 285 TRP B O 1
ATOM 4662 N N . ARG B 1 280 ? -29.657 65.985 27.305 1.00 29.59 286 ARG B N 1
ATOM 4663 C CA . ARG B 1 280 ? -29.174 66.902 28.334 1.00 32.34 286 ARG B CA 1
ATOM 4664 C C . ARG B 1 280 ? -28.740 68.247 27.763 1.00 35.36 286 ARG B C 1
ATOM 4665 O O . ARG B 1 280 ? -28.300 69.118 28.522 1.00 37.04 286 ARG B O 1
ATOM 4673 N N . ASP B 1 281 ? -28.839 68.428 26.447 1.00 35.43 287 ASP B N 1
ATOM 4674 C CA . ASP B 1 281 ? -28.444 69.653 25.760 1.00 34.82 287 ASP B CA 1
ATOM 4675 C C . ASP B 1 281 ? -29.703 70.460 25.459 1.00 35.19 287 ASP B C 1
ATOM 4676 O O . ASP B 1 281 ? -30.556 69.987 24.692 1.00 38.63 287 ASP B O 1
ATOM 4681 N N . PRO B 1 282 ? -29.874 71.661 26.025 1.00 36.42 288 PRO B N 1
ATOM 4682 C CA . PRO B 1 282 ? -31.122 72.412 25.788 1.00 38.38 288 PRO B CA 1
ATOM 4683 C C . PRO B 1 282 ? -31.396 72.687 24.324 1.00 33.89 288 PRO B C 1
ATOM 4684 O O . PRO B 1 282 ? -32.555 72.902 23.960 1.00 39.95 288 PRO B O 1
ATOM 4688 N N . LYS B 1 283 ? -30.372 72.672 23.470 1.00 37.92 289 LYS B N 1
ATOM 4689 C CA . LYS B 1 283 ? -30.613 72.791 22.039 1.00 37.19 289 LYS B CA 1
ATOM 4690 C C . LYS B 1 283 ? -31.563 71.710 21.536 1.00 39.08 289 LYS B C 1
ATOM 4691 O O . LYS B 1 283 ? -32.309 71.936 20.579 1.00 38.62 289 LYS B O 1
ATOM 4697 N N . TYR B 1 284 ? -31.563 70.537 22.166 1.00 38.03 290 TYR B N 1
ATOM 4698 C CA . TYR B 1 284 ? -32.343 69.405 21.673 1.00 36.67 290 TYR B CA 1
ATOM 4699 C C . TYR B 1 284 ? -33.462 68.985 22.612 1.00 35.60 290 TYR B C 1
ATOM 4700 O O . TYR B 1 284 ? -34.121 67.974 22.353 1.00 35.02 290 TYR B O 1
ATOM 4709 N N . ILE B 1 285 ? -33.704 69.737 23.676 1.00 36.19 291 ILE B N 1
ATOM 4710 C CA . ILE B 1 285 ? -34.792 69.449 24.603 1.00 37.85 291 ILE B CA 1
ATOM 4711 C C . ILE B 1 285 ? -35.994 70.266 24.163 1.00 42.37 291 ILE B C 1
ATOM 4712 O O . ILE B 1 285 ? -35.904 71.492 24.019 1.00 43.46 291 ILE B O 1
ATOM 4717 N N . GLY B 1 286 ? -37.113 69.599 23.939 1.00 37.73 292 GLY B N 1
ATOM 4718 C CA . GLY B 1 286 ? -38.288 70.275 23.454 1.00 38.55 292 GLY B CA 1
ATOM 4719 C C . GLY B 1 286 ? -39.325 70.537 24.528 1.00 40.18 292 GLY B C 1
ATOM 4720 O O . GLY B 1 286 ? -39.030 70.658 25.720 1.00 38.38 292 GLY B O 1
ATOM 4721 N N . PRO B 1 287 ? -40.583 70.618 24.107 1.00 45.84 293 PRO B N 1
ATOM 4722 C CA . PRO B 1 287 ? -41.651 70.939 25.065 1.00 47.93 293 PRO B CA 1
ATOM 4723 C C . PRO B 1 287 ? -41.861 69.866 26.118 1.00 44.91 293 PRO B C 1
ATOM 4724 O O . PRO B 1 287 ? -42.483 70.154 27.151 1.00 45.87 293 PRO B O 1
ATOM 4728 N N . GLU B 1 288 ? -41.338 68.652 25.920 1.00 44.18 294 GLU B N 1
ATOM 4729 C CA . GLU B 1 288 ? -41.423 67.633 26.960 1.00 40.92 294 GLU B CA 1
ATOM 4730 C C . GLU B 1 288 ? -40.603 67.983 28.196 1.00 41.82 294 GLU B C 1
ATOM 4731 O O . GLU B 1 288 ? -40.811 67.369 29.247 1.00 46.36 294 GLU B O 1
ATOM 4737 N N . GLY B 1 289 ? -39.686 68.952 28.103 1.00 39.88 295 GLY B N 1
ATOM 4738 C CA . GLY B 1 289 ? -38.806 69.269 29.211 1.00 37.02 295 GLY B CA 1
ATOM 4739 C C . GLY B 1 289 ? -37.660 68.278 29.321 1.00 40.99 295 GLY B C 1
ATOM 4740 O O . GLY B 1 289 ? -37.541 67.326 28.550 1.00 37.95 295 GLY B O 1
ATOM 4741 N N . GLU B 1 290 ? -36.797 68.508 30.309 1.00 40.32 296 GLU B N 1
ATOM 4742 C CA . GLU B 1 290 ? -35.619 67.668 30.468 1.00 39.42 296 GLU B CA 1
ATOM 4743 C C . GLU B 1 290 ? -35.966 66.380 31.197 1.00 41.69 296 GLU B C 1
ATOM 4744 O O . GLU B 1 290 ? -36.780 66.373 32.128 1.00 38.19 296 GLU B O 1
ATOM 4750 N N . ALA B 1 291 ? -35.335 65.288 30.760 1.00 33.61 297 ALA B N 1
ATOM 4751 C CA . ALA B 1 291 ? -35.544 63.978 31.357 1.00 33.42 297 ALA B CA 1
ATOM 4752 C C . ALA B 1 291 ? -35.254 63.999 32.857 1.00 38.18 297 ALA B C 1
ATOM 4753 O O . ALA B 1 291 ? -34.355 64.710 33.315 1.00 34.61 297 ALA B O 1
ATOM 4755 N N . PRO B 1 292 ? -35.985 63.214 33.646 1.00 37.18 298 PRO B N 1
ATOM 4756 C CA . PRO B 1 292 ? -35.606 63.039 35.048 1.00 41.37 298 PRO B CA 1
ATOM 4757 C C . PRO B 1 292 ? -34.289 62.283 35.158 1.00 42.96 298 PRO B C 1
ATOM 4758 O O . PRO B 1 292 ? -33.812 61.647 34.211 1.00 34.92 298 PRO B O 1
ATOM 4762 N N . GLU B 1 293 ? -33.699 62.362 36.341 1.00 42.93 299 GLU B N 1
ATOM 4763 C CA . GLU B 1 293 ? -32.516 61.588 36.672 1.00 50.49 299 GLU B CA 1
ATOM 4764 C C . GLU B 1 293 ? -32.914 60.448 37.596 1.00 52.82 299 GLU B C 1
ATOM 4765 O O . GLU B 1 293 ? -33.843 60.577 38.398 1.00 49.14 299 GLU B O 1
ATOM 4771 N N . ALA B 1 294 ? -32.221 59.325 37.459 1.00 58.45 300 ALA B N 1
ATOM 4772 C CA . ALA B 1 294 ? -32.472 58.178 38.318 1.00 58.56 300 ALA B CA 1
ATOM 4773 C C . ALA B 1 294 ? -31.718 58.326 39.631 1.00 59.72 300 ALA B C 1
ATOM 4774 O O . ALA B 1 294 ? -32.306 58.192 40.703 1.00 69.35 300 ALA B O 1
#

Radius of gyration: 26.22 Å; Cα contacts (8 Å, |Δi|>4): 965; chains: 2; bounding box: 54×78×67 Å

Organism: Saccharomyces cerevisiae (strain ATCC 204508 / S288c) (NCBI:txid559292)

Sequence (589 aa):
TQQEKEFLESYPQNCPPDALPGTPGNLDSAQEKALAELRKLLEDAGFIERLDDSTLLRFLRARKFDVQLAKEMFENCEKWRKDYGTDTILQDFHYDEKPLIAKFYPQYYHKTDKDGRPVYFEELGAVNLHEMNKVTSEERMLKNLVWEYESVVQYRLPACSRAAGHLVETSCTIMDLKGISISSAYSVMSYVREASYISQNYYPERMGKFYIINAPFGFSTAFRLFKPFLDPVTVSKIFILGSSYQKELLKQIPAENLPVKFGGKSEVDGLYLSDIGPWRDPKYIGPEGEAPEAFTQQEKEFLESYPQNCPPDALPGTPGNLDSAQEKALAELRKLLEDAGFIERLDDSTLLRFLRARKFDVQLAKEMFENCEKWRKDYGTDTILQDFHYDEKPLIAKFYPQYYHKTDKDGRPVYFEELGAVNLHEMNKVTSEERMLKNLVWEYESVVQYRLPACSRAAGHLVETSCTIMDLKGISISSAYSVMSYVREASYISQNYYPERMGKFYIINAPFGFSTAFRLFKPFLDPVTVSKIFILGSSYQKELLKQIPAENLPVKFGGKSEVDGLYLSDIGPWRDPKYIGPEGEAPEA

Secondary structure (DSSP, 8-state):
-HHHHHHHTTS-----TTSPTTSTT---HHHHHHHHHHHHHHHHTT--SS-SHHHHHHHHHHTTT-HHHHHHHHHHHHHHHHHHTGGGHHHH---TTHHHHTTT--EEEEEE-TTSPEEEEEE-TT--HHHHTTT--HHHHHHHHHHHHHHIIIIIHHHHHHHHTS----EEEEEE-TT--HHHHHHTHHHHHHHHHHHHHHSTT-EEEEEEES--HHHHHHHHHHGGGS-HHHHTTEEE--S--HHHHHHHS-TTTSBGGGTS-B----GGG--BSGGGSTTT--TT-PPP---/-HHHHHHHTTS--PPPTTSPTTSTT---HHHHHHHHHHHHHHHHHT--TT-SHHHHHHHHHHTTT-HHHHHHHHHHHHHHHHHHTGGGHHHH---TTHHHHTTT--EEEEEE-TTSPEEEEEE-TT--HHHHHHH--HHHHHHHHHHHHHHIIIIIHHHHHHHHTS----EEEEEE-TT--HHHHHHTHHHHHHHHHHHHHHSTT-EEEEEEES--HHHHHHHHHHGGGS-HHHHTTEEE--S--HHHHHHHS-GGGSBGGGTS-B----GGG--BSGGGSGGG--TT-PPP--

CATH classification: 1.10.8.20 (+1 more: 3.40.525.10)

B-factor: mean 40.73, std 12.31, range [21.77, 104.32]

Solvent-accessible surface area: 26970 Å² total; per-residue (Å²): 115,145,147,50,135,76,42,27,131,38,27,44,61,98,18,39,124,132,28,94,92,0,4,7,59,42,39,83,98,58,26,102,106,0,11,48,65,0,80,134,48,0,100,130,53,54,43,113,99,58,19,30,75,11,14,0,1,16,6,0,17,21,51,72,40,36,25,92,68,0,46,82,9,1,51,94,6,26,132,29,22,167,94,51,30,2,88,66,3,25,118,96,21,113,14,114,12,22,41,93,5,11,145,54,11,8,29,6,17,2,52,18,4,128,55,11,40,0,1,37,1,19,22,11,36,58,16,65,39,133,60,0,78,138,61,12,43,65,122,81,7,19,45,11,30,0,15,29,43,5,0,7,41,66,39,6,6,1,0,1,0,42,46,34,57,44,9,8,12,26,10,0,15,1,39,17,12,139,70,26,54,65,68,39,14,98,57,8,15,43,15,40,122,68,14,22,122,13,35,73,31,29,9,5,56,29,53,7,42,29,4,6,0,20,14,52,110,22,26,22,0,0,7,99,29,4,72,35,42,6,29,83,66,28,41,74,33,15,53,37,32,35,91,96,13,66,135,36,0,65,116,11,2,40,24,109,29,0,4,79,97,3,36,10,146,7,146,45,171,62,29,66,60,16,27,64,11,20,2,57,58,113,177,68,45,22,80,38,30,92,4,46,111,30,132,96,134,148,52,104,71,42,33,113,33,28,45,60,97,17,38,132,139,29,89,76,0,10,8,54,40,44,71,94,56,18,101,110,8,18,49,71,0,60,109,70,0,76,110,59,54,46,120,94,52,19,31,71,13,13,0,0,14,4,0,38,28,53,71,42,53,22,91,77,0,39,78,10,1,50,94,7,19,140,27,21,127,103,48,31,1,57,53,4,32,132,95,19,113,9,120,22,28,69,87,5,13,154,51,7,12,30,6,17,1,53,18,5,121,48,12,40,0,1,38,1,16,23,21,30,50,6,54,59,135,53,0,87,147,40,16,43,45,121,83,6,18,44,11,35,0,13,27,44,4,0,5,38,57,35,5,6,0,1,1,0,42,44,37,57,44,9,7,12,26,10,0,15,1,35,16,12,139,62,22,54,46,77,11,11,104,36,9,11,50,11,44,127,70,10,24,111,7,34,80,30,29,9,4,55,29,51,4,43,28,3,6,0,20,10,42,95,27,4,18,1,0,11,91,25,4,52,31,36,3,56,69,62,27,54,68,31,2,48,21,32,30,86,102,14,70,152,41,0,63,122,8,2,59,32,128,34,0,3,79,96,3,37,10,143,7,146,45,171,62,30,71,89,16,26,65,12,21,2,56,57,112,158,48,39,20,82,38,31,97,6,43,150,59

Nearest PDB structures (foldseek):
  7zg9-assembly2_B  TM=9.969E-01  e=6.785E-54  Saccharomyces cerevisiae S288C
  7zgc-assembly1_A  TM=9.788E-01  e=3.268E-51  Saccharomyces cerevisiae S288C
  3b74-assembly1_A  TM=9.478E-01  e=1.647E-39  Saccharomyces cerevisiae
  6sld-assembly1_A  TM=9.480E-01  e=5.340E-39  Saccharomyces cerevisiae S288C
  3q8g-assembly1_A  TM=9.448E-01  e=5.340E-39  Saccharomyces cerevisiae

InterPro domains:
  IPR001251 CRAL-TRIO lipid binding domain [PF00650] (107-266)
  IPR001251 CRAL-TRIO lipid binding domain [PS50191] (99-272)
  IPR001251 CRAL-TRIO lipid binding domain [SM00516] (99-269)
  IPR001251 CRAL-TRIO lipid binding domain [cd00170] (105-267)
  IPR011074 CRAL/TRIO, N-terminal domain [PF03765] (36-78)
  IPR011074 CRAL/TRIO, N-terminal domain [SM01100] (54-79)
  IPR036273 CRAL/TRIO, N-terminal domain superfamily [SSF46938] (8-95)
  IPR036865 CRAL-TRIO lipid binding domain superfamily [G3DSA:3.40.525.10] (87-299)
  IPR036865 CRAL-TRIO lipid binding domain superfamily [SSF52087] (98-296)
  IPR051026 Phosphatidylinositol/phosphatidylcholine transfer [PTHR45657] (30-290)

GO terms:
  GO:0000139 Golgi membrane (C, IDA)
  GO:0005737 cytoplasm (C, IDA)
  GO:0005794 Golgi apparatus (C, IDA)
  GO:0005829 cytosol (C, IDA)
  GO:0008525 phosphatidylcholine intramembrane carrier activity (F, IDA)
  GO:0008526 phosphatidylinositol transfer activity (F, IDA)
  GO:0015914 phospholipid transport (P, IDA)
  GO:2001246 negative regulation of phosphatidylcholine biosynthetic process (P, IDA)
  GO:0048194 Golgi vesicle budding (P, IDA)
  GO:0046488 phosphatidylinositol metabolic process (P, IGI)
  GO:0006896 Golgi to vacuole transport (P, IGI)
  GO:0005829 cytosol (C, HDA)
  GO:0043001 Golgi to plasma membrane protein transport (P, IMP)
  GO:0008525 phosphatidylcholine intramembrane carrier activity (F, IMP)
  GO:0008526 phosphatidylinositol transfer activity (F, IMP)
  GO:0015914 phospholipid transport (P, IMP)
  GO:2001246 negative regulation of phosphatidylcholine biosynthetic process (P, IMP)
  GO:0030437 ascospore formation (P, IMP)
  GO:1901352 negative regulation of phosphatidylglycerol biosynthetic process (P, IMP)
  GO:0046488 phosphatidylinositol metabolic process (P, IMP)